Protein AF-A0A957TVA9-F1 (afdb_monomer)

Radius of gyration: 27.71 Å; Cα contacts (8 Å, |Δi|>4): 431; chains: 1; bounding box: 67×63×81 Å

Mean predicted aligned error: 11.44 Å

Secondary structure (DSSP, 8-state):
---HHHHHHHHHHHHHHT-HHHHHHHHHHHHHHHHHHHHHTPPPPHHHHHHHTT---TT--HHHHHHHHHHHHHHHTS-GGGS-HHHHHHHHHHHHHHHHHS-HHHHHHHHHHHHHTT-HHHHHHHHHHS-TT-THHHHHHHHHHHHHHHTT-HHHHHHHHHHHHHHHHHSS-SHHHHHHHHHHHHHHHHTT-HHHHHHHHHH------HHHHHHHTT-----HHHHHHHHHHHHHHHHHHHHHHHHHHS--------S---PPPPPP-S------S-HHHHHHHHHHHHHHHHHHH--HHHHHHIIIIIIIHHHHHTT-HHHHHHHHHHHHHHHTT--SHHHHHHHHHHHHHHHHHHHH-TT---TTS----HHHHHHHHHHHHHHHHHHHH-HHHHHHHHHHHHHHHHHHHHHHHHHHHHHHHHHHHHHHHTS--

pLDDT: mean 82.46, std 18.54, range [27.52, 98.38]

Foldseek 3Di:
DLALVVLLVQLQVCLLVQNLVSNVVSLVSLLVSVVVCVVVVPDHDPVNVVQLPPDPDPLFPSSLLSSLVSLLSSPVNHPLVPDDLVSLVVSLVVNLVSLLVGALQSVLSSLLSCVVSVNNVSSVVSLVSHDLPDLSSLSSLLSNLLSCVVVVVNVVSVVSLVVQCVSCVPDPDCSSNLSSLLSVLVSCLVSLNLVVSVVSLVVDDDPPDPVVVVVVVVHPDLDPSVLSSLLSNLLSLLSVLLVVVCVVVPPDDDDDDPDDDDDDDDDDDDDPPPPPDDSVVVNVVSLVVNLVRLVVPDAAPRSLCCLLVSPQLSCVVSVVVVSNLVCLVVNLVRLVSDADLVSLQSLLSVLVSLLVSCVVPVDPPPPPRDDPDVSLVSVVVSLVVSLVVLVVVHDRSNVSNCNSNVVNCCSNQNPVNVVVVVVVVVVVVVVVVVPPD

Structure (mmCIF, N/CA/C/O backbone):
data_AF-A0A957TVA9-F1
#
_entry.id   AF-A0A957TVA9-F1
#
loop_
_atom_site.group_PDB
_atom_site.id
_atom_site.type_symbol
_atom_site.label_atom_id
_atom_site.label_alt_id
_atom_site.label_comp_id
_atom_site.label_asym_id
_atom_site.label_entity_id
_atom_site.label_seq_id
_atom_site.pdbx_PDB_ins_code
_atom_site.Cartn_x
_atom_site.Cartn_y
_atom_site.Cartn_z
_atom_site.occupancy
_atom_site.B_iso_or_equiv
_atom_site.auth_seq_id
_atom_site.auth_comp_id
_atom_site.auth_asym_id
_atom_site.auth_atom_id
_atom_site.pdbx_PDB_model_num
ATOM 1 N N . LEU A 1 1 ? -38.233 -3.600 3.433 1.00 45.84 1 LEU A N 1
ATOM 2 C CA . LEU A 1 1 ? -37.360 -2.573 4.058 1.00 45.84 1 LEU A CA 1
ATOM 3 C C . LEU A 1 1 ? -36.550 -3.150 5.239 1.00 45.84 1 LEU A C 1
ATOM 5 O O . LEU A 1 1 ? -36.368 -2.477 6.243 1.00 45.84 1 LEU A O 1
ATOM 9 N N . VAL A 1 2 ? -36.063 -4.398 5.141 1.00 65.38 2 VAL A N 1
ATOM 10 C CA . VAL A 1 2 ? -35.390 -5.118 6.256 1.00 65.38 2 VAL A CA 1
ATOM 11 C C . VAL A 1 2 ? -34.017 -5.679 5.833 1.00 65.38 2 VAL A C 1
ATOM 13 O O . VAL A 1 2 ? -33.365 -6.365 6.605 1.00 65.38 2 VAL A O 1
ATOM 16 N N . SER A 1 3 ? -33.552 -5.389 4.616 1.00 80.81 3 SER A N 1
ATOM 17 C CA . SER A 1 3 ? -32.244 -5.834 4.118 1.00 80.81 3 SER A CA 1
ATOM 18 C C . SER A 1 3 ? -31.115 -5.033 4.767 1.00 80.81 3 SER A C 1
ATOM 20 O O . SER A 1 3 ? -31.135 -3.796 4.746 1.00 80.81 3 SER A O 1
ATOM 22 N N . LEU A 1 4 ? -30.104 -5.730 5.296 1.00 85.44 4 LEU A N 1
ATOM 23 C CA . LEU A 1 4 ? -28.918 -5.093 5.885 1.00 85.44 4 LEU A CA 1
ATOM 24 C C . LEU A 1 4 ? -28.185 -4.246 4.837 1.00 85.44 4 LEU A C 1
ATOM 26 O O . LEU A 1 4 ? -27.744 -3.133 5.124 1.00 85.44 4 LEU A O 1
ATOM 30 N N . GLN A 1 5 ? -28.151 -4.722 3.589 1.00 84.31 5 GLN A N 1
ATOM 31 C CA . GLN A 1 5 ? -27.551 -3.995 2.472 1.00 84.31 5 GLN A CA 1
ATOM 32 C C . GLN A 1 5 ? -28.200 -2.631 2.214 1.00 84.31 5 GLN A C 1
ATOM 34 O O . GLN A 1 5 ? -27.498 -1.638 2.031 1.00 84.31 5 GLN A O 1
ATOM 39 N N . SER A 1 6 ? -29.533 -2.549 2.214 1.00 86.50 6 SER A N 1
ATOM 40 C CA . SER A 1 6 ? -30.223 -1.276 1.971 1.00 86.50 6 SER A CA 1
ATOM 41 C C . SER A 1 6 ? -29.963 -0.277 3.096 1.00 86.50 6 SER A C 1
ATOM 43 O O . SER A 1 6 ? -29.832 0.912 2.826 1.00 86.50 6 SER A O 1
ATOM 45 N N . ARG A 1 7 ? -29.822 -0.753 4.340 1.00 90.50 7 ARG A N 1
ATOM 46 C CA . ARG A 1 7 ? -29.461 0.099 5.483 1.00 90.50 7 ARG A CA 1
ATOM 47 C C . ARG A 1 7 ? -28.023 0.593 5.407 1.00 90.50 7 ARG A C 1
ATOM 49 O O . ARG A 1 7 ? -27.783 1.764 5.669 1.00 90.50 7 ARG A O 1
ATOM 56 N N . ARG A 1 8 ? -27.085 -0.254 4.976 1.00 91.00 8 ARG A N 1
ATOM 57 C CA . ARG A 1 8 ? -25.704 0.166 4.704 1.00 91.00 8 ARG A CA 1
ATOM 58 C C . ARG A 1 8 ? -25.644 1.241 3.617 1.00 91.00 8 ARG A C 1
ATOM 60 O O . ARG A 1 8 ? -24.930 2.225 3.776 1.00 91.00 8 ARG A O 1
ATOM 67 N N . VAL A 1 9 ? -26.404 1.080 2.533 1.00 91.56 9 VAL A N 1
ATOM 68 C CA . VAL A 1 9 ? -26.507 2.106 1.481 1.00 91.56 9 VAL A CA 1
ATOM 69 C C . VAL A 1 9 ? -27.119 3.396 2.026 1.00 91.56 9 VAL A C 1
ATOM 71 O O . VAL A 1 9 ? -26.576 4.465 1.769 1.00 91.56 9 VAL A O 1
ATOM 74 N N . ALA A 1 10 ? -28.184 3.308 2.826 1.00 94.06 10 ALA A N 1
ATOM 75 C CA . ALA A 1 10 ? -28.774 4.477 3.474 1.00 94.06 10 ALA A CA 1
ATOM 76 C C . ALA A 1 10 ? -27.768 5.201 4.386 1.00 94.06 10 ALA A C 1
ATOM 78 O O . ALA A 1 10 ? -27.647 6.416 4.293 1.00 94.06 10 ALA A O 1
ATOM 79 N N . ALA A 1 11 ? -26.989 4.470 5.193 1.00 95.19 11 ALA A N 1
ATOM 80 C CA . ALA A 1 11 ? -25.943 5.053 6.035 1.00 95.19 11 ALA A CA 1
ATOM 81 C C . ALA A 1 11 ? -24.899 5.824 5.209 1.00 95.19 11 ALA A C 1
ATOM 83 O O . ALA A 1 11 ? -24.513 6.923 5.587 1.00 95.19 11 ALA A O 1
ATOM 84 N N . MET A 1 12 ? -24.482 5.303 4.050 1.00 94.44 12 MET A N 1
ATOM 85 C CA . MET A 1 12 ? -23.567 6.033 3.161 1.00 94.44 12 MET A CA 1
ATOM 86 C C . MET A 1 12 ? -24.208 7.298 2.573 1.00 94.44 12 MET A C 1
ATOM 88 O O . MET A 1 12 ? -23.544 8.326 2.496 1.00 94.44 12 MET A O 1
ATOM 92 N N . ILE A 1 13 ? -25.490 7.248 2.191 1.00 95.62 13 ILE A N 1
ATOM 93 C CA . ILE A 1 13 ? -26.224 8.417 1.673 1.00 95.62 13 ILE A CA 1
ATOM 94 C C . ILE A 1 13 ? -26.347 9.505 2.750 1.00 95.62 13 ILE A C 1
ATOM 96 O O . ILE A 1 13 ? -26.074 10.670 2.475 1.00 95.62 13 ILE A O 1
ATOM 100 N N . PHE A 1 14 ? -26.703 9.135 3.982 1.00 97.44 14 PHE A N 1
ATOM 101 C CA . PHE A 1 14 ? -26.739 10.076 5.105 1.00 97.44 14 PHE A CA 1
ATOM 102 C C . PHE A 1 14 ? -25.347 10.619 5.442 1.00 97.44 14 PHE A C 1
ATOM 104 O O . PHE A 1 14 ? -25.205 11.810 5.704 1.00 97.44 14 PHE A O 1
ATOM 111 N N . GLY A 1 15 ? -24.309 9.783 5.334 1.00 95.25 15 GLY A N 1
ATOM 112 C CA . GLY A 1 15 ? -22.917 10.210 5.450 1.00 95.25 15 GLY A CA 1
ATOM 113 C C . GLY A 1 15 ? -22.562 11.309 4.448 1.00 95.25 15 GLY A C 1
ATOM 114 O O . GLY A 1 15 ? -22.086 12.366 4.846 1.00 95.25 15 GLY A O 1
ATOM 115 N N . GLN A 1 16 ? -22.896 11.131 3.168 1.00 95.00 16 GLN A N 1
ATOM 116 C CA . GLN A 1 16 ? -22.680 12.160 2.136 1.00 95.00 16 GLN A CA 1
ATOM 117 C C . GLN A 1 16 ? -23.386 13.485 2.444 1.00 95.00 16 GLN A C 1
ATOM 119 O O . GLN A 1 16 ? -22.873 14.549 2.101 1.00 95.00 16 GLN A O 1
ATOM 124 N N . ALA A 1 17 ? -24.550 13.424 3.092 1.00 95.06 17 ALA A N 1
ATOM 125 C CA . ALA A 1 17 ? -25.298 14.602 3.517 1.00 95.06 17 ALA A CA 1
ATOM 126 C C . ALA A 1 17 ? -24.757 15.246 4.812 1.00 95.06 17 ALA A C 1
ATOM 128 O O . ALA A 1 17 ? -25.171 16.350 5.149 1.00 95.06 17 ALA A O 1
ATOM 129 N N . GLY A 1 18 ? -23.829 14.595 5.523 1.00 95.06 18 GLY A N 1
ATOM 130 C CA . GLY A 1 18 ? -23.327 15.049 6.825 1.00 95.06 18 GLY A CA 1
ATOM 131 C C . GLY A 1 18 ? -24.282 14.778 7.996 1.00 95.06 18 GLY A C 1
ATOM 132 O O . GLY A 1 18 ? -24.088 15.330 9.075 1.00 95.06 18 GLY A O 1
ATOM 133 N N . GLU A 1 19 ? -25.291 13.925 7.807 1.00 97.50 19 GLU A N 1
ATOM 134 C CA . GLU A 1 19 ? -26.344 13.644 8.793 1.00 97.50 19 GLU A CA 1
ATOM 135 C C . GLU A 1 19 ? -25.888 12.571 9.798 1.00 97.50 19 GLU A C 1
ATOM 137 O O . GLU A 1 19 ? -26.173 11.378 9.652 1.00 97.50 19 GLU A O 1
ATOM 142 N N . VAL A 1 20 ? -25.134 12.986 10.820 1.00 97.25 20 VAL A N 1
ATOM 143 C CA . VAL A 1 20 ? -24.509 12.071 11.797 1.00 97.25 20 VAL A CA 1
ATOM 144 C C . VAL A 1 20 ? -25.532 11.252 12.585 1.00 97.25 20 VAL A C 1
ATOM 146 O O . VAL A 1 20 ? -25.375 10.034 12.701 1.00 97.25 20 VAL A O 1
ATOM 149 N N . ASP A 1 21 ? -26.599 11.883 13.072 1.00 97.75 21 ASP A N 1
ATOM 150 C CA . ASP A 1 21 ? -27.633 11.203 13.862 1.00 97.75 21 ASP A CA 1
ATOM 151 C C . ASP A 1 21 ? -28.353 10.119 13.044 1.00 97.75 21 ASP A C 1
ATOM 153 O O . ASP A 1 21 ? -28.632 9.026 13.548 1.00 97.75 21 ASP A O 1
ATOM 157 N N . GLU A 1 22 ? -28.589 10.370 11.754 1.00 97.75 22 GLU A N 1
ATOM 158 C CA . GLU A 1 22 ? -29.199 9.397 10.845 1.00 97.75 22 GLU A CA 1
ATOM 159 C C . GLU A 1 22 ? -28.262 8.217 10.566 1.00 97.75 22 GLU A C 1
ATOM 161 O O . GLU A 1 22 ? -28.698 7.061 10.558 1.00 97.75 22 GLU A O 1
ATOM 166 N N . VAL A 1 23 ? -26.957 8.470 10.409 1.00 97.81 23 VAL A N 1
ATOM 167 C CA . VAL A 1 23 ? -25.957 7.399 10.272 1.00 97.81 23 VAL A CA 1
ATOM 168 C C . VAL A 1 23 ? -25.932 6.514 11.513 1.00 97.81 23 VAL A C 1
ATOM 170 O O . VAL A 1 23 ? -26.054 5.292 11.390 1.00 97.81 23 VAL A O 1
ATOM 173 N N . LEU A 1 24 ? -25.836 7.103 12.707 1.00 98.00 24 LEU A N 1
ATOM 174 C CA . LEU A 1 24 ? -25.835 6.352 13.965 1.00 98.00 24 LEU A CA 1
ATOM 175 C C . LEU A 1 24 ? -27.152 5.588 14.171 1.00 98.00 24 LEU A C 1
ATOM 177 O O . LEU A 1 24 ? -27.136 4.434 14.608 1.00 98.00 24 LEU A O 1
ATOM 181 N N . THR A 1 25 ? -28.281 6.163 13.752 1.00 97.56 25 THR A N 1
ATOM 182 C CA . THR A 1 25 ? -29.586 5.487 13.751 1.00 97.56 25 THR A CA 1
ATOM 183 C C . THR A 1 25 ? -29.593 4.263 12.834 1.00 97.56 25 THR A C 1
ATOM 185 O O . THR A 1 25 ? -30.111 3.205 13.216 1.00 97.56 25 THR A O 1
ATOM 188 N N . GLN A 1 26 ? -28.986 4.341 11.643 1.00 96.25 26 GLN A N 1
ATOM 189 C CA . GLN A 1 26 ? -28.852 3.166 10.775 1.00 96.25 26 GLN A CA 1
ATOM 190 C C . GLN A 1 26 ? -27.976 2.084 11.411 1.00 96.25 26 GLN A C 1
ATOM 192 O O . GLN A 1 26 ? -28.359 0.915 11.363 1.00 96.25 26 GLN A O 1
ATOM 197 N N . ILE A 1 27 ? -26.859 2.450 12.048 1.00 97.00 27 ILE A N 1
ATOM 198 C CA . ILE A 1 27 ? -25.986 1.504 12.765 1.00 97.00 27 ILE A CA 1
ATOM 199 C C . ILE A 1 27 ? -26.753 0.784 13.880 1.00 97.00 27 ILE A C 1
ATOM 201 O O . ILE A 1 27 ? -26.789 -0.448 13.895 1.00 97.00 27 ILE A O 1
ATOM 205 N N . ALA A 1 28 ? -27.447 1.524 14.749 1.00 96.19 28 ALA A N 1
ATOM 206 C CA . ALA A 1 28 ? -28.251 0.949 15.828 1.00 96.19 28 ALA A CA 1
ATOM 207 C C . ALA A 1 28 ? -29.372 0.038 15.297 1.00 96.19 28 ALA A C 1
ATOM 209 O O . ALA A 1 28 ? -29.666 -1.023 15.860 1.00 96.19 28 ALA A O 1
ATOM 210 N N . THR A 1 29 ? -29.984 0.417 14.171 1.00 94.31 29 THR A N 1
ATOM 211 C CA . THR A 1 29 ? -31.036 -0.396 13.557 1.00 94.31 29 THR A CA 1
ATOM 212 C C . THR A 1 29 ? -30.479 -1.685 12.949 1.00 94.31 29 THR A C 1
ATOM 214 O O . THR A 1 29 ? -31.107 -2.734 13.080 1.00 94.31 29 THR A O 1
ATOM 217 N N . ILE A 1 30 ? -29.311 -1.638 12.300 1.00 92.25 30 ILE A N 1
ATOM 218 C CA . ILE A 1 30 ? -28.627 -2.832 11.779 1.00 92.25 30 ILE A CA 1
ATOM 219 C C . ILE A 1 30 ? -28.299 -3.787 12.932 1.00 92.25 30 ILE A C 1
ATOM 221 O O . ILE A 1 30 ? -28.645 -4.965 12.842 1.00 92.25 30 ILE A O 1
ATOM 225 N N . GLU A 1 31 ? -27.723 -3.286 14.030 1.00 92.56 31 GLU A N 1
ATOM 226 C CA . GLU A 1 31 ? -27.386 -4.105 15.205 1.00 92.56 31 GLU A CA 1
ATOM 227 C C . GLU A 1 31 ? -28.635 -4.756 15.823 1.00 92.56 31 GLU A C 1
ATOM 229 O O . GLU A 1 31 ? -28.630 -5.946 16.157 1.00 92.56 31 GLU A O 1
ATOM 234 N N . SER A 1 32 ? -29.740 -4.008 15.908 1.00 91.81 32 SER A N 1
ATOM 235 C CA . SER A 1 32 ? -31.027 -4.517 16.402 1.00 91.81 32 SER A CA 1
ATOM 236 C C . SER A 1 32 ? -31.590 -5.624 15.505 1.00 91.81 32 SER A C 1
ATOM 238 O O . SER A 1 32 ? -32.047 -6.654 16.000 1.00 91.81 32 SER A O 1
ATOM 240 N N . VAL A 1 33 ? -31.519 -5.453 14.179 1.00 89.00 33 VAL A N 1
ATOM 241 C CA . VAL A 1 33 ? -31.972 -6.466 13.210 1.00 89.00 33 VAL A CA 1
ATOM 242 C C . VAL A 1 33 ? -31.112 -7.727 13.296 1.00 89.00 33 VAL A C 1
ATOM 244 O O . VAL A 1 33 ? -31.664 -8.824 13.348 1.00 89.00 33 VAL A O 1
ATOM 247 N N . GLN A 1 34 ? -29.784 -7.593 13.353 1.00 88.44 34 GLN A N 1
ATOM 248 C CA . GLN A 1 34 ? -28.870 -8.732 13.503 1.00 88.44 34 GLN A CA 1
ATOM 249 C C . GLN A 1 34 ? -29.121 -9.481 14.819 1.00 88.44 34 GLN A C 1
ATOM 251 O O . GLN A 1 34 ? -29.158 -10.711 14.841 1.00 88.44 34 GLN A O 1
ATOM 256 N N . THR A 1 35 ? -29.362 -8.757 15.914 1.00 88.69 35 THR A N 1
ATOM 257 C CA . THR A 1 35 ? -29.697 -9.360 17.212 1.00 88.69 35 THR A CA 1
ATOM 258 C C . THR A 1 35 ? -31.007 -10.138 17.147 1.00 88.69 35 THR A C 1
ATOM 260 O O . THR A 1 35 ? -31.022 -11.316 17.499 1.00 88.69 35 THR A O 1
ATOM 263 N N . ALA A 1 36 ? -32.064 -9.545 16.588 1.00 85.94 36 ALA A N 1
ATOM 264 C CA . ALA A 1 36 ? -33.341 -10.227 16.403 1.00 85.94 36 ALA A CA 1
ATOM 265 C C . ALA A 1 36 ? -33.218 -11.469 15.498 1.00 85.94 36 ALA A C 1
ATOM 267 O O . ALA A 1 36 ? -33.827 -12.500 15.781 1.00 85.94 36 ALA A O 1
ATOM 268 N N . GLN A 1 37 ? -32.410 -11.417 14.432 1.00 84.38 37 GLN A N 1
ATOM 269 C CA . GLN A 1 37 ? -32.149 -12.576 13.565 1.00 84.38 37 GLN A CA 1
ATOM 270 C C . GLN A 1 37 ? -31.477 -13.725 14.330 1.00 84.38 37 GLN A C 1
ATOM 272 O O . GLN A 1 37 ? -31.882 -14.878 14.173 1.00 84.38 37 GLN A O 1
ATOM 277 N N . ARG A 1 38 ? -30.503 -13.422 15.200 1.00 82.44 38 ARG A N 1
ATOM 278 C CA . ARG A 1 38 ? -29.843 -14.427 16.052 1.00 82.44 38 ARG A CA 1
ATOM 279 C C . ARG A 1 38 ? -30.805 -15.053 17.058 1.00 82.44 38 ARG A C 1
ATOM 281 O O . ARG A 1 38 ? -30.826 -16.272 17.189 1.00 82.44 38 ARG A O 1
ATOM 288 N N . GLU A 1 39 ? -31.605 -14.236 17.739 1.00 86.06 39 GLU A N 1
ATOM 289 C CA . GLU A 1 39 ? -32.539 -14.701 18.774 1.00 86.06 39 GLU A CA 1
ATOM 290 C C . GLU A 1 39 ? -33.691 -15.533 18.202 1.00 86.06 39 GLU A C 1
ATOM 292 O O . GLU A 1 39 ? -34.132 -16.501 18.818 1.00 86.06 39 GLU A O 1
ATOM 297 N N . THR A 1 40 ? -34.168 -15.183 17.008 1.00 84.00 40 THR A N 1
ATOM 298 C CA . THR A 1 40 ? -35.282 -15.885 16.351 1.00 84.00 40 THR A CA 1
ATOM 299 C C . THR A 1 40 ? -34.838 -17.086 15.516 1.00 84.00 40 THR A C 1
ATOM 301 O O . THR A 1 40 ? -35.681 -17.873 15.087 1.00 84.00 40 THR A O 1
ATOM 304 N N . GLY A 1 41 ? -33.534 -17.231 15.248 1.00 74.38 41 GLY A N 1
ATOM 305 C CA . GLY A 1 41 ? -33.001 -18.243 14.332 1.00 74.38 41 GLY A CA 1
ATOM 306 C C . GLY A 1 41 ? -33.421 -18.032 12.872 1.00 74.38 41 GLY A C 1
ATOM 307 O O . GLY A 1 41 ? -33.292 -18.946 12.055 1.00 74.38 41 GLY A O 1
ATOM 308 N N . TYR A 1 42 ? -33.945 -16.849 12.531 1.00 73.06 42 TYR A N 1
ATOM 309 C CA . TYR A 1 42 ? -34.358 -16.527 11.172 1.00 73.06 42 TYR A CA 1
ATOM 310 C C . TYR A 1 42 ? -33.118 -16.391 10.284 1.00 73.06 42 TYR A C 1
ATOM 312 O O . TYR A 1 42 ? -32.267 -15.528 10.510 1.00 73.06 42 TYR A O 1
ATOM 320 N N . ALA A 1 43 ? -33.004 -17.248 9.267 1.00 62.28 43 ALA A N 1
ATOM 321 C CA . ALA A 1 43 ? -31.878 -17.199 8.344 1.00 62.28 43 ALA A CA 1
ATOM 322 C C . ALA A 1 43 ? -31.872 -15.848 7.599 1.00 62.28 43 ALA A C 1
ATOM 324 O O . ALA A 1 43 ? -32.913 -15.460 7.054 1.00 62.28 43 ALA A O 1
ATOM 325 N N . PRO A 1 44 ? -30.731 -15.133 7.535 1.00 65.06 44 PRO A N 1
ATOM 326 C CA . PRO A 1 44 ? -30.649 -13.902 6.762 1.00 65.06 44 PRO A CA 1
ATOM 327 C C . PRO A 1 44 ? -30.990 -14.182 5.296 1.00 65.06 44 PRO A C 1
ATOM 329 O O . PRO A 1 44 ? -30.804 -15.302 4.803 1.00 65.06 44 PRO A O 1
ATOM 332 N N . ALA A 1 45 ? -31.452 -13.160 4.571 1.00 64.75 45 ALA A N 1
ATOM 333 C CA . ALA A 1 45 ? -31.599 -13.276 3.126 1.00 64.75 45 ALA A CA 1
ATOM 334 C C . ALA A 1 45 ? -30.268 -13.746 2.509 1.00 64.75 45 ALA A C 1
ATOM 336 O O . ALA A 1 45 ? -29.187 -13.395 2.986 1.00 64.75 45 ALA A O 1
ATOM 337 N N . LYS A 1 46 ? -30.329 -14.548 1.438 1.00 63.53 46 LYS A N 1
ATOM 338 C CA . LYS A 1 46 ? -29.131 -15.129 0.806 1.00 63.53 46 LYS A CA 1
ATOM 339 C C . LYS A 1 46 ? -28.083 -14.055 0.474 1.00 63.53 46 LYS A C 1
ATOM 341 O O . LYS A 1 46 ? -26.898 -14.283 0.684 1.00 63.53 46 LYS A O 1
ATOM 346 N N . GLU A 1 47 ? -28.530 -12.874 0.054 1.00 62.78 47 GLU A N 1
ATOM 347 C CA . GLU A 1 47 ? -27.688 -11.701 -0.207 1.00 62.78 47 GLU A CA 1
ATOM 348 C C . GLU A 1 47 ? -26.944 -11.210 1.049 1.00 62.78 47 GLU A C 1
ATOM 350 O O . GLU A 1 47 ? -25.720 -11.061 1.001 1.00 62.78 47 GLU A O 1
ATOM 355 N N . ASP A 1 48 ? -27.637 -11.082 2.186 1.00 64.75 48 ASP A N 1
ATOM 356 C CA . ASP A 1 48 ? -27.059 -10.690 3.479 1.00 64.75 48 ASP A CA 1
ATOM 357 C C . ASP A 1 48 ? -26.039 -11.732 3.975 1.00 64.75 48 ASP A C 1
ATOM 359 O O . ASP A 1 48 ? -24.966 -11.374 4.459 1.00 64.75 48 ASP A O 1
ATOM 363 N N . THR A 1 49 ? -26.291 -13.033 3.764 1.00 61.12 49 THR A N 1
ATOM 364 C CA . THR A 1 49 ? -25.307 -14.074 4.125 1.00 61.12 49 THR A CA 1
ATOM 365 C C . THR A 1 49 ? -24.017 -14.004 3.306 1.00 61.12 49 THR A C 1
ATOM 367 O O . THR A 1 49 ? -22.956 -14.346 3.824 1.00 61.12 49 THR A O 1
ATOM 370 N N . THR A 1 50 ? -24.067 -13.559 2.047 1.00 62.78 50 THR A N 1
ATOM 371 C CA . THR A 1 50 ? -22.862 -13.323 1.229 1.00 62.78 50 THR A CA 1
ATOM 372 C C . THR A 1 50 ? -22.075 -12.105 1.695 1.00 62.78 50 THR A C 1
ATOM 374 O O . THR A 1 50 ? -20.848 -12.148 1.669 1.00 62.78 50 THR A O 1
ATOM 377 N N . LEU A 1 51 ? -22.762 -11.051 2.144 1.00 61.66 51 LEU A N 1
ATOM 378 C CA . LEU A 1 51 ? -22.140 -9.834 2.672 1.00 61.66 51 LEU A CA 1
ATOM 379 C C . LEU A 1 51 ? -21.435 -10.099 4.008 1.00 61.66 51 LEU A C 1
ATOM 381 O O . LEU A 1 51 ? -20.284 -9.711 4.176 1.00 61.66 51 LEU A O 1
ATOM 385 N N . LEU A 1 52 ? -22.079 -10.845 4.909 1.00 60.41 52 LEU A N 1
ATOM 386 C CA . LEU A 1 52 ? -21.507 -11.237 6.203 1.00 60.41 52 LEU A CA 1
ATOM 387 C C . LEU A 1 52 ? -20.384 -12.287 6.065 1.00 60.41 52 LEU A C 1
ATOM 389 O O . LEU A 1 52 ? -19.497 -12.368 6.909 1.00 60.41 52 LEU A O 1
ATOM 393 N N . ARG A 1 53 ? -20.369 -13.079 4.979 1.00 55.28 53 ARG A N 1
ATOM 394 C CA . ARG A 1 53 ? -19.326 -14.091 4.695 1.00 55.28 53 ARG A CA 1
ATOM 395 C C . ARG A 1 53 ? -18.044 -13.550 4.066 1.00 55.28 53 ARG A C 1
ATOM 397 O O . ARG A 1 53 ? -17.148 -14.354 3.796 1.00 55.28 53 ARG A O 1
ATOM 404 N N . GLN A 1 54 ? -17.920 -12.244 3.825 1.00 52.16 54 GLN A N 1
ATOM 405 C CA . GLN A 1 54 ? -16.715 -11.688 3.194 1.00 52.16 54 GLN A CA 1
ATOM 406 C C . GLN A 1 54 ? -15.439 -11.866 4.040 1.00 52.16 54 GLN A C 1
ATOM 408 O O . GLN A 1 54 ? -14.342 -11.733 3.504 1.00 52.16 54 GLN A O 1
ATOM 413 N N . VAL A 1 55 ? -15.551 -12.285 5.308 1.00 47.66 55 VAL A N 1
ATOM 414 C CA . VAL A 1 55 ? -14.405 -12.588 6.175 1.00 47.66 55 VAL A CA 1
ATOM 415 C C . VAL A 1 55 ? -14.525 -14.008 6.750 1.00 47.66 55 VAL A C 1
ATOM 417 O O . VAL A 1 55 ? -15.010 -14.229 7.854 1.00 47.66 55 VAL A O 1
ATOM 420 N N . LYS A 1 56 ? -14.075 -15.026 6.000 1.00 48.78 56 LYS A N 1
ATOM 421 C CA . LYS A 1 56 ? -13.842 -16.379 6.550 1.00 48.78 56 LYS A CA 1
ATOM 422 C C . LYS A 1 56 ? -12.571 -16.368 7.408 1.00 48.78 56 LYS A C 1
ATOM 424 O O . LYS A 1 56 ? -11.511 -16.780 6.939 1.00 48.78 56 LYS A O 1
ATOM 429 N N . ARG A 1 57 ? -12.653 -15.888 8.648 1.00 62.81 57 ARG A N 1
ATOM 430 C CA . ARG A 1 57 ? -11.548 -15.959 9.620 1.00 62.81 57 ARG A CA 1
ATOM 431 C C . ARG A 1 57 ? -12.054 -16.518 10.944 1.00 62.81 57 ARG A C 1
ATOM 433 O O . ARG A 1 57 ? -13.193 -16.290 11.325 1.00 62.81 57 ARG A O 1
ATOM 440 N N . THR A 1 58 ? -11.214 -17.290 11.627 1.00 54.66 58 THR A N 1
ATOM 441 C CA . THR A 1 58 ? -11.580 -18.069 12.824 1.00 54.66 58 THR A CA 1
ATOM 442 C C . THR A 1 58 ? -11.942 -17.220 14.046 1.00 54.66 58 THR A C 1
ATOM 444 O O . THR A 1 58 ? -12.550 -17.749 14.969 1.00 54.66 58 THR A O 1
ATOM 447 N N . SER A 1 59 ? -11.587 -15.932 14.055 1.00 58.91 59 SER A N 1
ATOM 448 C CA . SER A 1 59 ? -11.894 -14.959 15.114 1.00 58.91 59 SER A CA 1
ATOM 449 C C . SER A 1 59 ? -12.897 -13.875 14.693 1.00 58.91 59 SER A C 1
ATOM 451 O O . SER A 1 59 ? -13.157 -12.969 15.478 1.00 58.91 59 SER A O 1
ATOM 453 N N . ALA A 1 60 ? -13.447 -13.942 13.475 1.00 69.19 60 ALA A N 1
ATOM 454 C CA . ALA A 1 60 ? -14.318 -12.893 12.954 1.00 69.19 60 ALA A CA 1
ATOM 455 C C . ALA A 1 60 ? -15.706 -12.926 13.603 1.00 69.19 60 ALA A C 1
ATOM 457 O O . ALA A 1 60 ? -16.368 -13.968 13.629 1.00 69.19 60 ALA A O 1
ATOM 458 N N . ASN A 1 61 ? -16.166 -11.766 14.074 1.00 84.00 61 ASN A N 1
ATOM 459 C CA . ASN A 1 61 ? -17.562 -11.547 14.421 1.00 84.00 61 ASN A CA 1
ATOM 460 C C . ASN A 1 61 ? -18.200 -10.780 13.266 1.00 84.00 61 ASN A C 1
ATOM 462 O O . ASN A 1 61 ? -18.226 -9.551 13.273 1.00 84.00 61 ASN A O 1
ATOM 466 N N . SER A 1 62 ? -18.724 -11.518 12.282 1.00 82.81 62 SER A N 1
ATOM 467 C CA . SER A 1 62 ? -19.241 -10.949 11.030 1.00 82.81 62 SER A CA 1
ATOM 468 C C . SER A 1 62 ? -20.257 -9.828 11.231 1.00 82.81 62 SER A C 1
ATOM 470 O O . SER A 1 62 ? -20.371 -8.949 10.380 1.00 82.81 62 SER A O 1
ATOM 472 N N . ASP A 1 63 ? -20.994 -9.849 12.342 1.00 88.19 63 ASP A N 1
ATOM 473 C CA . ASP A 1 63 ? -22.009 -8.845 12.635 1.00 88.19 63 ASP A CA 1
ATOM 474 C C . ASP A 1 63 ? -21.369 -7.524 13.063 1.00 88.19 63 ASP A C 1
ATOM 476 O O . ASP A 1 63 ? -21.690 -6.475 12.503 1.00 88.19 63 ASP A O 1
ATOM 480 N N . VAL A 1 64 ? -20.412 -7.583 13.995 1.00 91.44 64 VAL A N 1
ATOM 481 C CA . VAL A 1 64 ? -19.636 -6.409 14.420 1.00 91.44 64 VAL A CA 1
ATOM 482 C C . VAL A 1 64 ? -18.779 -5.898 13.270 1.00 91.44 64 VAL A C 1
ATOM 484 O O . VAL A 1 64 ? -18.754 -4.693 13.022 1.00 91.44 64 VAL A O 1
ATOM 487 N N . ASP A 1 65 ? -18.138 -6.795 12.521 1.00 89.94 65 ASP A N 1
ATOM 488 C CA . ASP A 1 65 ? -17.271 -6.401 11.417 1.00 89.94 65 ASP A CA 1
ATOM 489 C C . ASP A 1 65 ? -18.072 -5.658 10.335 1.00 89.94 65 ASP A C 1
ATOM 491 O O . ASP A 1 65 ? -17.656 -4.611 9.834 1.00 89.94 65 ASP A O 1
ATOM 495 N N . PHE A 1 66 ? -19.287 -6.130 10.031 1.00 90.69 66 PHE A N 1
ATOM 496 C CA . PHE A 1 66 ? -20.207 -5.446 9.122 1.00 90.69 66 PHE A CA 1
ATOM 497 C C . PHE A 1 66 ? -20.615 -4.052 9.618 1.00 90.69 66 PHE A C 1
ATOM 499 O O . PHE A 1 66 ? -20.706 -3.124 8.807 1.00 90.69 66 PHE A O 1
ATOM 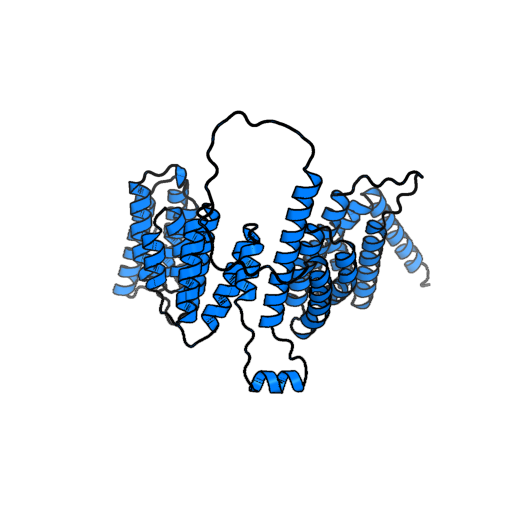506 N N . LEU A 1 67 ? -20.845 -3.882 10.925 1.00 94.69 67 LEU A N 1
ATOM 507 C CA . LEU A 1 67 ? -21.150 -2.578 11.521 1.00 94.69 67 LEU A CA 1
ATOM 508 C C . LEU A 1 67 ? -19.959 -1.620 11.401 1.00 94.69 67 LEU A C 1
ATOM 510 O O . LEU A 1 67 ? -20.157 -0.486 10.962 1.00 94.69 67 LEU A O 1
ATOM 514 N N . VAL A 1 68 ? -18.733 -2.075 11.693 1.00 95.00 68 VAL A N 1
ATOM 515 C CA . VAL A 1 68 ? -17.513 -1.264 11.516 1.00 95.00 68 VAL A CA 1
ATOM 516 C C . VAL A 1 68 ? -17.358 -0.845 10.059 1.00 95.00 68 VAL A C 1
ATOM 518 O O . VAL A 1 68 ? -17.209 0.342 9.782 1.00 95.00 68 VAL A O 1
ATOM 521 N N . TYR A 1 69 ? -17.458 -1.778 9.106 1.00 92.81 69 TYR A N 1
ATOM 522 C CA . TYR A 1 69 ? -17.364 -1.441 7.684 1.00 92.81 69 TYR A CA 1
ATOM 523 C C . TYR A 1 69 ? -18.464 -0.478 7.236 1.00 92.81 69 TYR A C 1
ATOM 525 O O . TYR A 1 69 ? -18.217 0.393 6.402 1.00 92.81 69 TYR A O 1
ATOM 533 N N . THR A 1 70 ? -19.684 -0.630 7.746 1.00 94.69 70 THR A N 1
ATOM 534 C CA . THR A 1 70 ? -20.796 0.262 7.400 1.00 94.69 70 THR A CA 1
ATOM 535 C C . THR A 1 70 ? -20.544 1.672 7.917 1.00 94.69 70 THR A C 1
ATOM 537 O O . THR A 1 70 ? -20.637 2.618 7.137 1.00 94.69 70 THR A O 1
ATOM 540 N N . LEU A 1 71 ? -20.167 1.805 9.191 1.00 97.62 71 LEU A N 1
ATOM 541 C CA . LEU A 1 71 ? -19.880 3.096 9.807 1.00 97.62 71 LEU A CA 1
ATOM 542 C C . LEU A 1 71 ? -18.670 3.767 9.151 1.00 97.62 71 LEU A C 1
ATOM 544 O O . LEU A 1 71 ? -18.756 4.933 8.787 1.00 97.62 71 LEU A O 1
ATOM 548 N N . ARG A 1 72 ? -17.589 3.018 8.905 1.00 96.00 72 ARG A N 1
ATOM 549 C CA . ARG A 1 72 ? -16.392 3.523 8.223 1.00 96.00 72 ARG A CA 1
ATOM 550 C C . ARG A 1 72 ? -16.724 4.108 6.853 1.00 96.00 72 ARG A C 1
ATOM 552 O O . ARG A 1 72 ? -16.427 5.263 6.604 1.00 96.00 72 ARG A O 1
ATOM 559 N N . ASN A 1 73 ? -17.422 3.354 6.000 1.00 94.06 73 ASN A N 1
ATOM 560 C CA . ASN A 1 73 ? -17.771 3.840 4.660 1.00 94.06 73 ASN A CA 1
ATOM 561 C C . ASN A 1 73 ? -18.724 5.047 4.697 1.00 94.06 73 ASN A C 1
ATOM 563 O O . ASN A 1 73 ? -18.706 5.863 3.780 1.00 94.06 73 ASN A O 1
ATOM 567 N N . ALA A 1 74 ? -19.581 5.151 5.719 1.00 96.75 74 ALA A N 1
ATOM 568 C CA . ALA A 1 74 ? -20.413 6.335 5.908 1.00 96.75 74 ALA A CA 1
ATOM 569 C C . ALA A 1 74 ? -19.562 7.553 6.294 1.00 96.75 74 ALA A C 1
ATOM 571 O O . ALA A 1 74 ? -19.760 8.618 5.720 1.00 96.75 74 ALA A O 1
ATOM 572 N N . ILE A 1 75 ? -18.593 7.379 7.200 1.00 97.06 75 ILE A N 1
ATOM 573 C CA . ILE A 1 75 ? -17.653 8.426 7.622 1.00 97.06 75 ILE A CA 1
ATOM 574 C C . ILE A 1 75 ? -16.740 8.860 6.467 1.00 97.06 75 ILE A C 1
ATOM 576 O O . ILE A 1 75 ? -16.590 10.057 6.244 1.00 97.06 75 ILE A O 1
ATOM 580 N N . ASP A 1 76 ? -16.207 7.919 5.683 1.00 94.12 76 ASP A N 1
ATOM 581 C CA . ASP A 1 76 ? -15.363 8.198 4.508 1.00 94.12 76 ASP A CA 1
ATOM 582 C C . ASP A 1 76 ? -16.091 9.084 3.476 1.00 94.12 76 ASP A C 1
ATOM 584 O O . ASP A 1 76 ? -15.471 9.824 2.712 1.00 94.12 76 ASP A O 1
ATOM 588 N N . ALA A 1 77 ? -17.426 9.013 3.444 1.00 93.75 77 ALA A N 1
ATOM 589 C CA . ALA A 1 77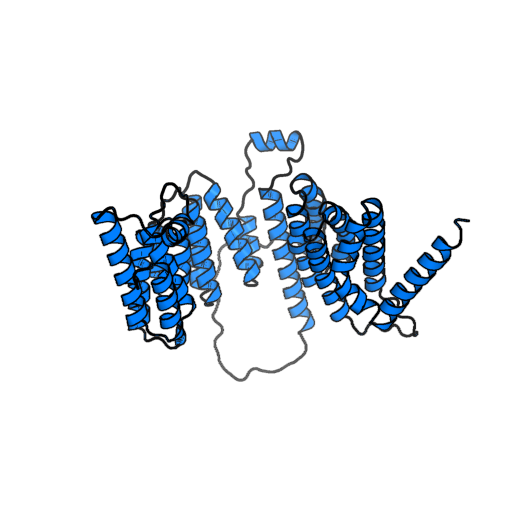 ? -18.264 9.815 2.564 1.00 93.75 77 ALA A CA 1
ATOM 590 C C . ALA A 1 77 ? -18.677 11.176 3.165 1.00 93.75 77 ALA A C 1
ATOM 592 O O . ALA A 1 77 ? -19.269 11.986 2.450 1.00 93.75 77 ALA A O 1
ATOM 593 N N . MET A 1 78 ? -18.388 11.440 4.447 1.00 96.31 78 MET A N 1
ATOM 594 C CA . MET A 1 78 ? -18.801 12.658 5.152 1.00 96.31 78 MET A CA 1
ATOM 595 C C . MET A 1 78 ? -17.882 13.858 4.884 1.00 96.31 78 MET A C 1
ATOM 597 O O . MET A 1 78 ? -16.658 13.722 4.813 1.00 96.31 78 MET A O 1
ATOM 601 N N . PRO A 1 79 ? -18.428 15.089 4.870 1.00 93.81 79 PRO A N 1
ATOM 602 C CA . PRO A 1 79 ? -17.630 16.309 4.873 1.00 93.81 79 PRO A CA 1
ATOM 603 C C . PRO A 1 79 ? -17.075 16.606 6.282 1.00 93.81 79 PRO A C 1
ATOM 605 O O . PRO A 1 79 ? -17.472 17.576 6.925 1.00 93.81 79 PRO A O 1
ATOM 608 N N . LEU A 1 80 ? -16.119 15.803 6.768 1.00 92.81 80 LEU A N 1
ATOM 609 C CA . LEU A 1 80 ? -15.614 15.839 8.157 1.00 92.81 80 LEU A CA 1
ATOM 610 C C . LEU A 1 80 ? -15.205 17.226 8.678 1.00 92.81 80 LEU A C 1
ATOM 612 O O . LEU A 1 80 ? -15.371 17.523 9.860 1.00 92.81 80 LEU A O 1
ATOM 616 N N . ARG A 1 81 ? -14.694 18.098 7.801 1.00 90.56 81 ARG A N 1
ATOM 617 C CA . ARG A 1 81 ? -14.284 19.472 8.151 1.00 90.56 81 ARG A CA 1
ATOM 618 C C . ARG A 1 81 ? -15.454 20.389 8.517 1.00 90.56 81 ARG A C 1
ATOM 620 O O . ARG A 1 81 ? -15.229 21.425 9.132 1.00 90.56 81 ARG A O 1
ATOM 627 N N . GLN A 1 82 ? -16.668 20.037 8.103 1.00 93.38 82 GLN A N 1
ATOM 628 C CA . GLN A 1 82 ? -17.891 20.805 8.346 1.00 93.38 82 GLN A CA 1
ATOM 629 C C . GLN A 1 82 ? -18.639 20.315 9.592 1.00 93.38 82 GLN A C 1
ATOM 631 O O . GLN A 1 82 ? -19.510 21.024 10.091 1.00 93.38 82 GLN A O 1
ATOM 636 N N . LEU A 1 83 ? -18.279 19.138 10.116 1.00 95.19 83 LEU A N 1
ATOM 637 C CA . LEU A 1 83 ? -18.912 18.564 11.297 1.00 95.19 83 LEU A CA 1
ATOM 638 C C . LEU A 1 83 ? -18.509 19.302 12.575 1.00 95.19 83 LEU A C 1
ATOM 640 O O . LEU A 1 83 ? -17.346 19.672 12.798 1.00 95.19 83 LEU A O 1
ATOM 644 N N . ARG A 1 84 ? -19.480 19.446 13.476 1.00 95.94 84 ARG A N 1
ATOM 645 C CA . ARG A 1 84 ? -19.256 19.941 14.831 1.00 95.94 84 ARG A CA 1
ATOM 646 C C . ARG A 1 84 ? -18.365 18.968 15.597 1.00 95.94 84 ARG A C 1
ATOM 648 O O . ARG A 1 84 ? -18.234 17.786 15.285 1.00 95.94 84 ARG A O 1
ATOM 655 N N . ARG A 1 85 ? -17.716 19.476 16.644 1.00 95.62 85 ARG A N 1
ATOM 656 C CA . ARG A 1 85 ? -16.860 18.649 17.505 1.00 95.62 85 ARG A CA 1
ATOM 657 C C . ARG A 1 85 ? -17.644 17.503 18.154 1.00 95.62 85 ARG A C 1
ATOM 659 O O . ARG A 1 85 ? -17.141 16.391 18.190 1.00 95.62 85 ARG A O 1
ATOM 666 N N . GLU A 1 86 ? -18.850 17.777 18.641 1.00 96.56 86 GLU A N 1
ATOM 667 C CA . GLU A 1 86 ? -19.719 16.788 19.299 1.00 96.56 86 GLU A CA 1
ATOM 668 C C . GLU A 1 86 ? -20.112 15.649 18.351 1.00 96.56 86 GLU A C 1
ATOM 670 O O . GLU A 1 86 ? -20.041 14.486 18.726 1.00 96.56 86 GLU A O 1
ATOM 675 N N . GLU A 1 87 ? -20.420 15.975 17.096 1.00 97.31 87 GLU A N 1
ATOM 676 C CA . GLU A 1 87 ? -20.734 15.002 16.042 1.00 97.31 87 GLU A CA 1
ATOM 677 C C . GLU A 1 87 ? -19.546 14.081 15.743 1.00 97.31 87 GLU A C 1
ATOM 679 O O . GLU A 1 87 ? -19.697 12.863 15.667 1.00 97.31 87 GLU A O 1
ATOM 684 N N . ARG A 1 88 ? -18.335 14.647 15.642 1.00 97.06 88 ARG A N 1
ATOM 685 C CA . ARG A 1 88 ? -17.110 13.852 15.468 1.00 97.06 88 ARG A CA 1
ATOM 686 C C . ARG A 1 88 ? -16.833 12.943 16.663 1.00 97.06 88 ARG A C 1
ATOM 688 O O . ARG A 1 88 ? -16.415 11.808 16.459 1.00 97.06 88 ARG A O 1
ATOM 695 N N . ILE A 1 89 ? -17.090 13.420 17.883 1.00 97.31 89 ILE A N 1
ATOM 696 C CA . ILE A 1 89 ? -16.967 12.610 19.103 1.00 97.31 89 ILE A CA 1
ATOM 697 C C . ILE A 1 89 ? -17.963 11.449 19.065 1.00 97.31 89 ILE A C 1
ATOM 699 O O . ILE A 1 89 ? -17.547 10.315 19.251 1.00 97.31 89 ILE A O 1
ATOM 703 N N . ALA A 1 90 ? -19.233 11.691 18.731 1.00 97.94 90 ALA A N 1
ATOM 704 C CA . ALA A 1 90 ? -20.247 10.635 18.673 1.00 97.94 90 ALA A CA 1
ATOM 705 C C . ALA A 1 90 ? -19.902 9.535 17.649 1.00 97.94 90 ALA A C 1
ATOM 707 O O . ALA A 1 90 ? -20.047 8.343 17.932 1.00 97.94 90 ALA A O 1
ATOM 708 N N . LEU A 1 91 ? -19.392 9.920 16.473 1.00 98.31 91 LEU A N 1
ATOM 709 C CA . LEU A 1 91 ? -18.892 8.969 15.474 1.00 98.31 91 LEU A CA 1
ATOM 710 C C . LEU A 1 91 ? -17.688 8.177 15.994 1.00 98.31 91 LEU A C 1
ATOM 712 O O . LEU A 1 91 ? -17.625 6.961 15.804 1.00 98.31 91 LEU A O 1
ATOM 716 N N . ALA A 1 92 ? -16.745 8.856 16.651 1.00 98.25 92 ALA A N 1
ATOM 717 C CA . ALA A 1 92 ? -15.544 8.233 17.186 1.00 98.25 92 ALA A CA 1
ATOM 718 C C . ALA A 1 92 ? -15.862 7.259 18.330 1.00 98.25 92 ALA A C 1
ATOM 720 O O . ALA A 1 92 ? -15.335 6.150 18.327 1.00 98.25 92 ALA A O 1
ATOM 721 N N . ASP A 1 93 ? -16.758 7.628 19.248 1.00 98.38 93 ASP A N 1
ATOM 722 C CA . ASP A 1 93 ? -17.228 6.783 20.350 1.00 98.38 93 ASP A CA 1
ATOM 723 C C . ASP A 1 93 ? -17.827 5.481 19.812 1.00 98.38 93 ASP A C 1
ATOM 725 O O . ASP A 1 93 ? -17.439 4.381 20.222 1.00 98.38 93 ASP A O 1
ATOM 729 N N . GLN A 1 94 ? -18.736 5.596 18.837 1.00 98.31 94 GLN A N 1
ATOM 730 C CA . GLN A 1 94 ? -19.387 4.433 18.245 1.00 98.31 94 GLN A CA 1
ATOM 731 C C . GLN A 1 94 ? -18.393 3.557 17.475 1.00 98.31 94 GLN A C 1
ATOM 733 O O . GLN A 1 94 ? -18.429 2.328 17.585 1.00 98.31 94 GLN A O 1
ATOM 738 N N . LEU A 1 95 ? -17.486 4.165 16.707 1.00 98.12 95 LEU A N 1
ATOM 739 C CA . LEU A 1 95 ? -16.482 3.426 15.948 1.00 98.12 95 LEU A CA 1
ATOM 740 C C . LEU A 1 95 ? -15.476 2.724 16.868 1.00 98.12 95 LEU A C 1
ATOM 742 O O . LEU A 1 95 ? -15.119 1.578 16.605 1.00 98.12 95 LEU A O 1
ATOM 746 N N . ALA A 1 96 ? -15.059 3.361 17.963 1.00 97.88 96 ALA A N 1
ATOM 747 C CA . ALA A 1 96 ? -14.167 2.770 18.955 1.00 97.88 96 ALA A CA 1
ATOM 748 C C . ALA A 1 96 ? -14.828 1.582 19.668 1.00 97.88 96 ALA A C 1
ATOM 750 O O . ALA A 1 96 ? -14.224 0.512 19.780 1.00 97.88 96 ALA A O 1
ATOM 751 N N . LEU A 1 97 ? -16.092 1.739 20.085 1.00 97.19 97 LEU A N 1
ATOM 752 C CA . LEU A 1 97 ? -16.878 0.679 20.718 1.00 97.19 97 LEU A CA 1
ATOM 753 C C . LEU A 1 97 ? -16.979 -0.564 19.824 1.00 97.19 97 LEU A C 1
ATOM 755 O O . LEU A 1 97 ? -16.800 -1.690 20.294 1.00 97.19 97 LEU A O 1
ATOM 759 N N . LEU A 1 98 ? -17.271 -0.364 18.537 1.00 96.38 98 LEU A N 1
ATOM 760 C CA . LEU A 1 98 ? -17.347 -1.452 17.565 1.00 96.38 98 LEU A CA 1
ATOM 761 C C . LEU A 1 98 ? -15.959 -2.031 17.257 1.00 96.38 98 LEU A C 1
ATOM 763 O O . LEU A 1 98 ? -15.808 -3.249 17.214 1.00 96.38 98 LEU A O 1
ATOM 767 N N . GLY A 1 99 ? -14.942 -1.180 17.111 1.00 95.19 99 GLY A N 1
ATOM 768 C CA . GLY A 1 99 ? -13.568 -1.573 16.800 1.00 95.19 99 GLY A CA 1
ATOM 769 C C . GLY A 1 99 ? -12.975 -2.534 17.830 1.00 95.19 99 GLY A C 1
ATOM 770 O O . GLY A 1 99 ? -12.452 -3.580 17.454 1.00 95.19 99 GLY A O 1
ATOM 771 N N . VAL A 1 100 ? -13.145 -2.256 19.127 1.00 94.69 100 VAL A N 1
ATOM 772 C CA . VAL A 1 100 ? -12.676 -3.138 20.217 1.00 94.69 100 VAL A CA 1
ATOM 773 C C . VAL A 1 100 ? -13.354 -4.518 20.200 1.00 94.69 100 VAL A C 1
ATOM 775 O O . VAL A 1 100 ? -12.784 -5.497 20.674 1.00 94.69 100 VAL A O 1
ATOM 778 N N . ARG A 1 101 ? -14.571 -4.616 19.653 1.00 93.06 101 ARG A N 1
ATOM 779 C CA . ARG A 1 101 ? -15.352 -5.864 19.564 1.00 93.06 101 ARG A CA 1
ATOM 780 C C . ARG A 1 101 ? -15.130 -6.629 18.250 1.00 93.06 101 ARG A C 1
ATOM 782 O O . ARG A 1 101 ? -15.689 -7.717 18.100 1.00 93.06 101 ARG A O 1
ATOM 789 N N . SER A 1 102 ? -14.407 -6.038 17.300 1.00 91.50 102 SER A N 1
ATOM 790 C CA . SER A 1 102 ? -14.219 -6.555 15.939 1.00 91.50 102 SER A CA 1
ATOM 791 C C . SER A 1 102 ? -12.993 -7.464 15.817 1.00 91.50 102 SER A C 1
ATOM 793 O O . SER A 1 102 ? -12.200 -7.586 16.754 1.00 91.50 102 SER A O 1
ATOM 795 N N . ASP A 1 103 ? -12.832 -8.125 14.667 1.00 90.38 103 ASP A N 1
ATOM 796 C CA . ASP A 1 103 ? -11.591 -8.849 14.374 1.00 90.38 103 ASP A CA 1
ATOM 797 C C . ASP A 1 103 ? -10.397 -7.885 14.222 1.00 90.38 103 ASP A C 1
ATOM 799 O O . ASP A 1 103 ? -10.556 -6.692 13.964 1.00 90.38 103 ASP A O 1
ATOM 803 N N . GLY A 1 104 ? -9.168 -8.385 14.379 1.00 89.69 104 GLY A N 1
ATOM 804 C CA . GLY A 1 104 ? -7.992 -7.510 14.394 1.00 89.69 104 GLY A CA 1
ATOM 805 C C . GLY A 1 104 ? -7.760 -6.730 13.087 1.00 89.69 104 GLY A C 1
ATOM 806 O O . GLY A 1 104 ? -7.264 -5.606 13.112 1.00 89.69 104 GLY A O 1
ATOM 807 N N . TRP A 1 105 ? -8.178 -7.261 11.933 1.00 90.44 105 TRP A N 1
ATOM 808 C CA . TRP A 1 105 ? -8.078 -6.550 10.648 1.00 90.44 105 TRP A CA 1
ATOM 809 C C . TRP A 1 105 ? -9.131 -5.454 10.499 1.00 90.44 105 TRP A C 1
ATOM 811 O O . TRP A 1 105 ? -8.869 -4.404 9.911 1.00 90.44 105 TRP A O 1
ATOM 821 N N . THR A 1 106 ? -10.327 -5.700 11.014 1.00 91.75 106 THR A N 1
ATOM 822 C CA . THR A 1 106 ? -11.411 -4.730 11.043 1.00 91.75 106 THR A CA 1
ATOM 823 C C . THR A 1 106 ? -11.072 -3.608 12.012 1.00 91.75 106 THR A C 1
ATOM 825 O O . THR A 1 106 ? -11.169 -2.439 11.628 1.00 91.75 106 THR A O 1
ATOM 828 N N . ALA A 1 107 ? -10.546 -3.953 13.189 1.00 92.94 107 ALA A N 1
ATOM 829 C CA . ALA A 1 107 ? -9.984 -3.022 14.157 1.00 92.94 107 ALA A CA 1
ATOM 830 C C . ALA A 1 107 ? -8.881 -2.157 13.525 1.00 92.94 107 ALA A C 1
ATOM 832 O O . ALA A 1 107 ? -8.961 -0.932 13.595 1.00 92.94 107 ALA A O 1
ATOM 833 N N . ALA A 1 108 ? -7.925 -2.766 12.809 1.00 91.69 108 ALA A N 1
ATOM 834 C CA . ALA A 1 108 ? -6.882 -2.043 12.075 1.00 91.69 108 ALA A CA 1
ATOM 835 C C . ALA A 1 108 ? -7.458 -1.032 11.068 1.00 91.69 108 ALA A C 1
ATOM 837 O O . ALA A 1 108 ? -6.938 0.073 10.918 1.00 91.69 108 ALA A O 1
ATOM 838 N N . SER A 1 109 ? -8.554 -1.386 10.390 1.00 90.44 109 SER A N 1
ATOM 839 C CA . SER A 1 109 ? -9.210 -0.485 9.439 1.00 90.44 109 SER A CA 1
ATOM 840 C C . SER A 1 109 ? -9.986 0.658 10.107 1.00 90.44 109 SER A C 1
ATOM 842 O O . SER A 1 109 ? -10.131 1.720 9.507 1.00 90.44 109 SER A O 1
ATOM 844 N N . ALA A 1 110 ? -10.466 0.465 11.341 1.00 95.06 110 ALA A N 1
ATOM 845 C CA . ALA A 1 110 ? -11.119 1.511 12.128 1.00 95.06 110 ALA A CA 1
ATOM 846 C C . ALA A 1 110 ? -10.111 2.544 12.656 1.00 95.06 110 ALA A C 1
ATOM 848 O O . ALA A 1 110 ? -10.444 3.723 12.763 1.00 95.06 110 ALA A O 1
ATOM 849 N N . THR A 1 111 ? -8.874 2.120 12.943 1.00 95.31 111 THR A N 1
ATOM 850 C CA . THR A 1 111 ? -7.797 2.975 13.464 1.00 95.31 111 THR A CA 1
ATOM 851 C C . THR A 1 111 ? -7.580 4.227 12.616 1.00 95.31 111 THR A C 1
ATOM 853 O O . THR A 1 111 ? -7.510 5.320 13.171 1.00 95.31 111 THR A O 1
ATOM 856 N N . GLY A 1 112 ? -7.523 4.096 11.286 1.00 92.75 112 GLY A N 1
ATOM 857 C CA . GLY A 1 112 ? -7.281 5.244 10.407 1.00 92.75 112 GLY A CA 1
ATOM 858 C C . GLY A 1 112 ? -8.392 6.296 10.473 1.00 92.75 112 GLY A C 1
ATOM 859 O O . GLY A 1 112 ? -8.117 7.482 10.633 1.00 92.75 112 GLY A O 1
ATOM 860 N N . VAL A 1 113 ? -9.651 5.856 10.473 1.00 95.81 113 VAL A N 1
ATOM 861 C CA . VAL A 1 113 ? -10.809 6.760 10.550 1.00 95.81 113 VAL A CA 1
ATOM 862 C C . VAL A 1 113 ? -10.932 7.419 11.924 1.00 95.81 113 VAL A C 1
ATOM 864 O O . VAL A 1 113 ? -11.288 8.591 12.020 1.00 95.81 113 VAL A O 1
ATOM 867 N N . LEU A 1 114 ? -10.567 6.721 13.004 1.00 98.06 114 LEU A N 1
ATOM 868 C CA . LEU A 1 114 ? -10.488 7.334 14.334 1.00 98.06 114 LEU A CA 1
ATOM 869 C C . LEU A 1 114 ? -9.459 8.474 14.377 1.00 98.06 114 LEU A C 1
ATOM 871 O O . LEU A 1 114 ? -9.719 9.500 15.005 1.00 98.06 114 LEU A O 1
ATOM 875 N N . VAL A 1 115 ? -8.325 8.337 13.684 1.00 96.62 115 VAL A N 1
ATOM 876 C CA . VAL A 1 115 ? -7.335 9.420 13.554 1.00 96.62 115 VAL A CA 1
ATOM 877 C C . VAL A 1 115 ? -7.910 10.600 12.767 1.00 96.62 115 VAL A C 1
ATOM 879 O O . VAL A 1 115 ? -7.800 11.734 13.225 1.00 96.62 115 VAL A O 1
ATOM 882 N N . GLU A 1 116 ? -8.591 10.353 11.646 1.00 94.19 116 GLU A N 1
ATOM 883 C CA . GLU A 1 116 ? -9.230 11.405 10.832 1.00 94.19 116 GLU A CA 1
ATOM 884 C C . GLU A 1 116 ? -10.324 12.179 11.586 1.00 94.19 116 GLU A C 1
ATOM 886 O O . GLU A 1 116 ? -10.486 13.388 11.401 1.00 94.19 116 GLU A O 1
ATOM 891 N N . LEU A 1 117 ? -11.038 11.512 12.496 1.00 96.31 117 LEU A N 1
ATOM 892 C CA . LEU A 1 117 ? -11.998 12.147 13.403 1.00 96.31 117 LEU A CA 1
ATOM 893 C C . LEU A 1 117 ? -11.331 12.972 14.522 1.00 96.31 117 LEU A C 1
ATOM 895 O O . LEU A 1 117 ? -12.023 13.694 15.244 1.00 96.31 117 LEU A O 1
ATOM 899 N N . GLY A 1 118 ? -10.003 12.905 14.664 1.00 95.12 118 GLY A N 1
ATOM 900 C CA . GLY A 1 118 ? -9.235 13.550 15.733 1.00 95.12 118 GLY A CA 1
ATOM 901 C C . GLY A 1 118 ? -9.218 12.761 17.047 1.00 95.12 118 GLY A C 1
ATOM 902 O O . GLY A 1 118 ? -8.892 13.312 18.097 1.00 95.12 118 GLY A O 1
ATOM 903 N N . ALA A 1 119 ? -9.573 11.476 17.013 1.00 96.75 119 ALA A N 1
ATOM 904 C CA . ALA A 1 119 ? -9.712 10.606 18.176 1.00 96.75 119 ALA A CA 1
ATOM 905 C C . ALA A 1 119 ? -8.514 9.653 18.342 1.00 96.75 119 ALA A C 1
ATOM 907 O O . ALA A 1 119 ? -8.672 8.437 18.475 1.00 96.75 119 ALA A O 1
ATOM 908 N N . LEU A 1 120 ? -7.296 10.208 18.375 1.00 96.94 120 LEU A N 1
ATOM 909 C CA . LEU A 1 120 ? -6.049 9.436 18.490 1.00 96.94 120 LEU A CA 1
ATOM 910 C C . LEU A 1 120 ? -6.044 8.478 19.694 1.00 96.94 120 LEU A C 1
ATOM 912 O O . LEU A 1 120 ? -5.594 7.341 19.576 1.00 96.94 120 LEU A O 1
ATOM 916 N N . HIS A 1 121 ? -6.579 8.903 20.842 1.00 96.75 121 HIS A N 1
ATOM 917 C CA . HIS A 1 121 ? -6.649 8.047 22.028 1.00 96.75 121 HIS A CA 1
ATOM 918 C C . HIS A 1 121 ? -7.472 6.773 21.777 1.00 96.75 121 HIS A C 1
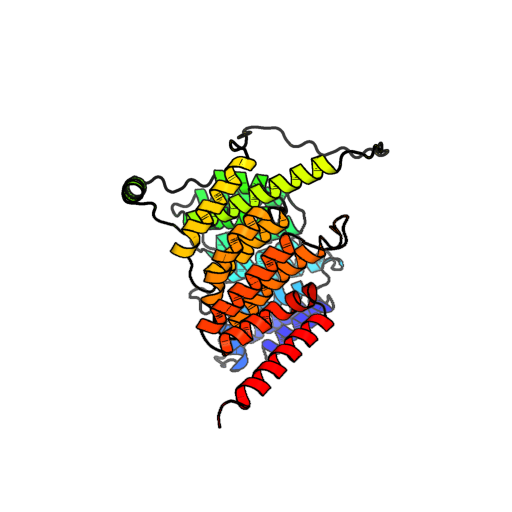ATOM 920 O O . HIS A 1 121 ? -7.029 5.681 22.126 1.00 96.75 121 HIS A O 1
ATOM 926 N N . TYR A 1 122 ? -8.621 6.894 21.103 1.00 97.94 122 TYR A N 1
ATOM 927 C CA . TYR A 1 122 ? -9.422 5.734 20.715 1.00 97.94 122 TYR A CA 1
ATOM 928 C C . TYR A 1 122 ? -8.730 4.880 19.662 1.00 97.94 122 TYR A C 1
ATOM 930 O O . TYR A 1 122 ? -8.788 3.656 19.750 1.00 97.94 122 TYR A O 1
ATOM 938 N N . ALA A 1 123 ? -8.039 5.497 18.701 1.00 97.81 123 ALA A N 1
ATOM 939 C CA . ALA A 1 123 ? -7.269 4.761 17.706 1.00 97.81 123 ALA A CA 1
ATOM 940 C C . ALA A 1 123 ? -6.225 3.852 18.381 1.00 97.81 123 ALA A C 1
ATOM 942 O O . ALA A 1 123 ? -6.187 2.655 18.099 1.00 97.81 123 ALA A O 1
ATOM 943 N N . VAL A 1 124 ? -5.450 4.391 19.331 1.00 97.31 124 VAL A N 1
ATOM 944 C CA . VAL A 1 124 ? -4.470 3.631 20.128 1.00 97.31 124 VAL A CA 1
ATOM 945 C C . VAL A 1 124 ? -5.152 2.537 20.949 1.00 97.31 124 VAL A C 1
ATOM 947 O O . VAL A 1 124 ? -4.718 1.388 20.901 1.00 97.31 124 VAL A O 1
ATOM 950 N N . GLN A 1 125 ? -6.251 2.855 21.639 1.00 96.69 125 GLN A N 1
ATOM 951 C CA . GLN A 1 125 ? -6.995 1.878 22.435 1.00 96.69 125 GLN A CA 1
ATOM 952 C C . GLN A 1 125 ? -7.470 0.692 21.585 1.00 96.69 125 GLN A C 1
ATOM 954 O O . GLN A 1 125 ? -7.321 -0.455 22.001 1.00 96.69 125 GLN A O 1
ATOM 959 N N . VAL A 1 126 ? -8.013 0.942 20.389 1.00 96.62 126 VAL A N 1
ATOM 960 C CA . VAL A 1 126 ? -8.449 -0.117 19.466 1.00 96.62 126 VAL A CA 1
ATOM 961 C C . VAL A 1 126 ? -7.272 -1.007 19.060 1.00 96.62 126 VAL A C 1
ATOM 963 O O . VAL A 1 126 ? -7.404 -2.229 19.086 1.00 96.62 126 VAL A O 1
ATOM 966 N N . VAL A 1 127 ? -6.106 -0.427 18.753 1.00 96.50 127 VAL A N 1
ATOM 967 C CA . VAL A 1 127 ? -4.899 -1.203 18.419 1.00 96.50 127 VAL A CA 1
ATOM 968 C C . VAL A 1 127 ? -4.417 -2.052 19.599 1.00 96.50 127 VAL A C 1
ATOM 970 O O . VAL A 1 127 ? -4.033 -3.208 19.416 1.00 96.50 127 VAL A O 1
ATOM 973 N N . GLU A 1 128 ? -4.433 -1.508 20.814 1.00 95.12 128 GLU A N 1
ATOM 974 C CA . GLU A 1 128 ? -3.950 -2.203 22.012 1.00 95.12 128 GLU A CA 1
ATOM 975 C C . GLU A 1 128 ? -4.785 -3.436 22.377 1.00 95.12 128 GLU A C 1
ATOM 977 O O . GLU A 1 128 ? -4.233 -4.387 22.940 1.00 95.12 128 GLU A O 1
ATOM 982 N N . GLN A 1 129 ? -6.071 -3.442 22.010 1.00 94.31 129 GLN A N 1
ATOM 983 C CA . GLN A 1 129 ? -6.988 -4.571 22.208 1.00 94.31 129 GLN A CA 1
ATOM 984 C C . GLN A 1 129 ? -6.740 -5.731 21.237 1.00 94.31 129 GLN A C 1
ATOM 986 O O . GLN A 1 129 ? -7.131 -6.865 21.519 1.00 94.31 129 GLN A O 1
ATOM 991 N N . ILE A 1 130 ? -6.051 -5.490 20.118 1.00 92.88 130 ILE A N 1
ATOM 992 C CA . ILE A 1 130 ? -5.627 -6.565 19.221 1.00 92.88 130 ILE A CA 1
ATOM 993 C C . ILE A 1 130 ? -4.562 -7.402 19.941 1.00 92.88 130 ILE A C 1
ATOM 995 O O . ILE A 1 130 ? -3.590 -6.871 20.486 1.00 92.88 130 ILE A O 1
ATOM 999 N N . ALA A 1 131 ? -4.714 -8.727 19.941 1.00 90.50 131 ALA A N 1
ATOM 1000 C CA . ALA A 1 131 ? -3.789 -9.615 20.640 1.00 90.50 131 ALA A CA 1
ATOM 1001 C C . ALA A 1 131 ? -2.330 -9.417 20.152 1.00 90.50 131 ALA A C 1
ATOM 1003 O O . ALA A 1 131 ? -2.109 -9.311 18.946 1.00 90.50 131 ALA A O 1
ATOM 1004 N N . PRO A 1 132 ? -1.311 -9.403 21.037 1.00 90.06 132 PRO A N 1
ATOM 1005 C CA . PRO A 1 132 ? 0.084 -9.150 20.644 1.00 90.06 132 PRO A CA 1
ATOM 1006 C C . PRO A 1 132 ? 0.651 -10.109 19.585 1.00 90.06 132 PRO A C 1
ATOM 1008 O O . PRO A 1 132 ? 1.553 -9.756 18.836 1.00 90.06 132 PRO A O 1
ATOM 1011 N N . GLN A 1 133 ? 0.141 -11.335 19.523 1.00 86.44 133 GLN A N 1
ATOM 1012 C CA . GLN A 1 133 ? 0.541 -12.350 18.550 1.00 86.44 133 GLN A CA 1
ATOM 1013 C C . GLN A 1 133 ? -0.241 -12.286 17.229 1.00 86.44 133 GLN A C 1
ATOM 1015 O O . GLN A 1 133 ? 0.082 -13.030 16.302 1.00 86.44 133 GLN A O 1
ATOM 1020 N N . ASP A 1 134 ? -1.282 -11.455 17.146 1.00 88.69 134 ASP A N 1
ATOM 1021 C CA . ASP A 1 134 ? -2.090 -11.308 15.940 1.00 88.69 134 ASP A CA 1
ATOM 1022 C C . ASP A 1 134 ? -1.351 -10.412 14.925 1.00 88.69 134 ASP A C 1
ATOM 1024 O O . ASP A 1 134 ? -1.025 -9.263 15.241 1.00 88.69 134 ASP A O 1
ATOM 1028 N N . PRO A 1 135 ? -1.077 -10.897 13.697 1.00 89.00 135 PRO A N 1
ATOM 1029 C CA . PRO A 1 135 ? -0.362 -10.121 12.683 1.00 89.00 135 PRO A CA 1
ATOM 1030 C C . PRO A 1 135 ? -1.076 -8.821 12.288 1.00 89.00 135 PRO A C 1
ATOM 1032 O O . PRO A 1 135 ? -0.420 -7.883 11.839 1.00 89.00 135 PRO A O 1
ATOM 1035 N N . SER A 1 136 ? -2.396 -8.734 12.471 1.00 91.50 136 SER A N 1
ATOM 1036 C CA . SER A 1 136 ? -3.155 -7.512 12.188 1.00 91.50 136 SER A CA 1
ATOM 1037 C C . SER A 1 136 ? -2.798 -6.349 13.119 1.00 91.50 136 SER A C 1
ATOM 1039 O O . SER A 1 136 ? -3.000 -5.199 12.739 1.00 91.50 136 SER A O 1
ATOM 1041 N N . ARG A 1 137 ? -2.184 -6.601 14.287 1.00 94.69 137 ARG A N 1
ATOM 1042 C CA . ARG A 1 137 ? -1.700 -5.529 15.171 1.00 94.69 137 ARG A CA 1
ATOM 1043 C C . ARG A 1 137 ? -0.588 -4.711 14.520 1.00 94.69 137 ARG A C 1
ATOM 1045 O O . ARG A 1 137 ? -0.592 -3.489 14.629 1.00 94.69 137 ARG A O 1
ATOM 1052 N N . SER A 1 138 ? 0.334 -5.362 13.805 1.00 94.81 138 SER A N 1
ATOM 1053 C CA . SER A 1 138 ? 1.360 -4.659 13.026 1.00 94.81 138 SER A CA 1
ATOM 1054 C C . SER A 1 138 ? 0.729 -3.794 11.936 1.00 94.81 138 SER A C 1
ATOM 1056 O O . SER A 1 138 ? 1.142 -2.652 11.766 1.00 94.81 138 SER A O 1
ATOM 1058 N N . GLU A 1 139 ? -0.297 -4.299 11.245 1.00 94.25 139 GLU A N 1
ATOM 1059 C CA . GLU A 1 139 ? -1.031 -3.519 10.240 1.00 94.25 139 GLU A CA 1
ATOM 1060 C C . GLU A 1 139 ? -1.749 -2.318 10.868 1.00 94.25 139 GLU A C 1
ATOM 1062 O O . GLU A 1 139 ? -1.671 -1.213 10.341 1.00 94.25 139 GLU A O 1
ATOM 1067 N N . ALA A 1 140 ? -2.394 -2.500 12.023 1.00 95.56 140 ALA A N 1
ATOM 1068 C CA . ALA A 1 140 ? -3.070 -1.426 12.746 1.00 95.56 140 ALA A CA 1
ATOM 1069 C C . ALA A 1 140 ? -2.098 -0.310 13.164 1.00 95.56 140 ALA A C 1
ATOM 1071 O O . ALA A 1 140 ? -2.404 0.869 13.008 1.00 95.56 140 ALA A O 1
ATOM 1072 N N . LEU A 1 141 ? -0.900 -0.673 13.636 1.00 97.50 141 LEU A N 1
ATOM 1073 C CA . LEU A 1 141 ? 0.163 0.280 13.970 1.00 97.50 141 LEU A CA 1
ATOM 1074 C C . LEU A 1 141 ? 0.695 1.014 12.727 1.00 97.50 141 LEU A C 1
ATOM 1076 O O . LEU A 1 141 ? 0.913 2.222 12.777 1.00 97.50 141 LEU A O 1
ATOM 1080 N N . ILE A 1 142 ? 0.859 0.318 11.596 1.00 96.88 142 ILE A N 1
ATOM 1081 C CA . ILE A 1 142 ? 1.231 0.942 10.313 1.00 96.88 142 ILE A CA 1
ATOM 1082 C C . ILE A 1 142 ? 0.138 1.918 9.864 1.00 96.88 142 ILE A C 1
ATOM 1084 O O . ILE A 1 142 ? 0.449 3.030 9.443 1.00 96.88 142 ILE A O 1
ATOM 1088 N N . MET A 1 143 ? -1.136 1.534 9.969 1.00 95.94 143 MET A N 1
ATOM 1089 C CA . MET A 1 143 ? -2.271 2.389 9.617 1.00 95.94 143 MET A CA 1
ATOM 1090 C C . MET A 1 143 ? -2.344 3.631 10.511 1.00 95.94 143 MET A C 1
ATOM 1092 O O . MET A 1 143 ? -2.540 4.730 10.005 1.00 95.94 143 MET A O 1
ATOM 1096 N N . LEU A 1 144 ? -2.115 3.475 11.819 1.00 97.31 144 LEU A N 1
ATOM 1097 C CA . LEU A 1 144 ? -2.048 4.582 12.774 1.00 97.31 144 LEU A CA 1
ATOM 1098 C C . LEU A 1 144 ? -1.010 5.629 12.347 1.00 97.31 144 LEU A C 1
ATOM 1100 O O . LEU A 1 144 ? -1.332 6.810 12.236 1.00 97.31 144 LEU A O 1
ATOM 1104 N N . VAL A 1 145 ? 0.219 5.189 12.060 1.00 97.75 145 VAL A N 1
ATOM 1105 C CA . VAL A 1 145 ? 1.302 6.078 11.613 1.00 97.75 145 VAL A CA 1
ATOM 1106 C C . VAL A 1 145 ? 0.978 6.698 10.255 1.00 97.75 145 VAL A C 1
ATOM 1108 O O . VAL A 1 145 ? 1.153 7.901 10.077 1.00 97.75 145 VAL A O 1
ATOM 1111 N N . ARG A 1 146 ? 0.451 5.910 9.308 1.00 97.06 146 ARG A N 1
ATOM 1112 C CA . ARG A 1 146 ? 0.026 6.397 7.987 1.00 97.06 146 ARG A CA 1
ATOM 1113 C C . ARG A 1 146 ? -0.975 7.543 8.107 1.00 97.06 146 ARG A C 1
ATOM 1115 O O . ARG A 1 146 ? -0.798 8.560 7.447 1.00 97.06 146 ARG A O 1
ATOM 1122 N N . SER A 1 147 ? -2.013 7.375 8.922 1.00 95.44 147 SER A N 1
ATOM 1123 C CA . SER A 1 147 ? -3.057 8.388 9.082 1.00 95.44 147 SER A CA 1
ATOM 1124 C C . SER A 1 147 ? -2.534 9.652 9.762 1.00 95.44 147 SER A C 1
ATOM 1126 O O . SER A 1 147 ? -2.930 10.744 9.372 1.00 95.44 147 SER A O 1
ATOM 1128 N N . LEU A 1 148 ? -1.604 9.535 10.715 1.00 96.81 148 LEU A N 1
ATOM 1129 C CA . LEU A 1 148 ? -0.954 10.700 11.327 1.00 96.81 148 LEU A CA 1
ATOM 1130 C C . LEU A 1 148 ? -0.099 11.476 10.314 1.00 96.81 148 LEU A C 1
ATOM 1132 O O . LEU A 1 148 ? -0.248 12.691 10.202 1.00 96.81 148 LEU A O 1
ATOM 1136 N N . LEU A 1 149 ? 0.721 10.782 9.516 1.00 96.00 149 LEU A N 1
ATOM 1137 C CA . LEU A 1 149 ? 1.506 11.415 8.448 1.00 96.00 149 LEU A CA 1
ATOM 1138 C C . LEU A 1 149 ? 0.607 12.092 7.401 1.00 96.00 149 LEU A C 1
ATOM 1140 O O . LEU A 1 149 ? 0.887 13.209 6.974 1.00 96.00 149 LEU A O 1
ATOM 1144 N N . ALA A 1 150 ? -0.514 11.464 7.034 1.00 94.06 150 ALA A N 1
ATOM 1145 C CA . ALA A 1 150 ? -1.476 12.035 6.090 1.00 94.06 150 ALA A CA 1
ATOM 1146 C C . ALA A 1 150 ? -2.143 13.326 6.607 1.00 94.06 150 ALA A C 1
ATOM 1148 O O . ALA A 1 150 ? -2.537 14.177 5.807 1.00 94.06 150 ALA A O 1
ATOM 1149 N N . LEU A 1 151 ? -2.255 13.489 7.931 1.00 93.62 151 LEU A N 1
ATOM 1150 C CA . LEU A 1 151 ? -2.731 14.718 8.574 1.00 93.62 151 LEU A CA 1
ATOM 1151 C C . LEU A 1 151 ? -1.623 15.765 8.790 1.00 93.62 151 LEU A C 1
ATOM 1153 O O . LEU A 1 151 ? -1.931 16.880 9.204 1.00 93.62 151 LEU A O 1
ATOM 1157 N N . GLY A 1 152 ? -0.361 15.440 8.484 1.00 94.31 152 GLY A N 1
ATOM 1158 C CA . GLY A 1 152 ? 0.796 16.305 8.735 1.00 94.31 152 GLY A CA 1
ATOM 1159 C C . GLY A 1 152 ? 1.273 16.307 10.191 1.00 94.31 152 GLY A C 1
ATOM 1160 O O . GLY A 1 152 ? 2.010 17.203 10.592 1.00 94.31 152 GLY A O 1
ATOM 1161 N N . GLU A 1 153 ? 0.859 15.322 10.991 1.00 95.38 153 GLU A N 1
ATOM 1162 C CA . GLU A 1 153 ? 1.222 15.182 12.405 1.00 95.38 153 GLU A CA 1
ATOM 1163 C C . GLU A 1 153 ? 2.542 14.399 12.555 1.00 95.38 153 GLU A C 1
ATOM 1165 O O . GLU A 1 153 ? 2.580 13.316 13.145 1.00 95.38 153 GLU A O 1
ATOM 1170 N N . ASP A 1 154 ? 3.632 14.926 11.983 1.00 93.62 154 ASP A N 1
ATOM 1171 C CA . ASP A 1 154 ? 4.927 14.231 11.871 1.00 93.62 154 ASP A CA 1
ATOM 1172 C C . ASP A 1 154 ? 5.512 13.803 13.231 1.00 93.62 154 ASP A C 1
ATOM 1174 O O . ASP A 1 154 ? 6.028 12.692 13.369 1.00 93.62 154 ASP A O 1
ATOM 1178 N N . GLU A 1 155 ? 5.410 14.656 14.257 1.00 94.69 155 GLU A N 1
ATOM 1179 C CA . GLU A 1 155 ? 5.931 14.357 15.600 1.00 94.69 155 GLU A CA 1
ATOM 1180 C C . GLU A 1 155 ? 5.173 13.195 16.257 1.00 94.69 155 GLU A C 1
ATOM 1182 O O . GLU A 1 155 ? 5.786 12.263 16.785 1.00 94.69 155 GLU A O 1
ATOM 1187 N N . LEU A 1 156 ? 3.838 13.208 16.172 1.00 95.75 156 LEU A N 1
ATOM 1188 C CA . LEU A 1 156 ? 2.997 12.132 16.699 1.00 95.75 156 LEU A CA 1
ATOM 1189 C C . LEU A 1 156 ? 3.188 10.844 15.899 1.00 95.75 156 LEU A C 1
ATOM 1191 O O . LEU A 1 156 ? 3.238 9.761 16.483 1.00 95.75 156 LEU A O 1
ATOM 1195 N N . ALA A 1 157 ? 3.323 10.938 14.574 1.00 96.62 157 ALA A N 1
ATOM 1196 C CA . ALA A 1 157 ? 3.620 9.794 13.723 1.00 96.62 157 ALA A CA 1
ATOM 1197 C C . ALA A 1 157 ? 4.945 9.130 14.123 1.00 96.62 157 ALA A C 1
ATOM 1199 O O . ALA A 1 157 ? 4.989 7.908 14.285 1.00 96.62 157 ALA A O 1
ATOM 1200 N N . ALA A 1 158 ? 5.998 9.922 14.346 1.00 94.75 158 ALA A N 1
ATOM 1201 C CA . ALA A 1 158 ? 7.295 9.431 14.800 1.00 94.75 158 ALA A CA 1
ATOM 1202 C C . ALA A 1 158 ? 7.213 8.788 16.195 1.00 94.75 158 ALA A C 1
ATOM 1204 O O . ALA A 1 158 ? 7.776 7.712 16.413 1.00 94.75 158 ALA A O 1
ATOM 1205 N N . GLU A 1 159 ? 6.466 9.392 17.123 1.00 96.12 159 GLU A N 1
ATOM 1206 C CA . GLU A 1 159 ? 6.227 8.819 18.449 1.00 96.12 159 GLU A CA 1
ATOM 1207 C C . GLU A 1 159 ? 5.523 7.455 18.358 1.00 96.12 159 GLU A C 1
ATOM 1209 O O . GLU A 1 159 ? 5.977 6.476 18.957 1.00 96.12 159 GLU A O 1
ATOM 1214 N N . GLN A 1 160 ? 4.434 7.361 17.587 1.00 97.19 160 GLN A N 1
ATOM 1215 C CA . GLN A 1 160 ? 3.697 6.106 17.425 1.00 97.19 160 GLN A CA 1
ATOM 1216 C C . GLN A 1 160 ? 4.520 5.047 16.682 1.00 97.19 160 GLN A C 1
ATOM 1218 O O . GLN A 1 160 ? 4.467 3.871 17.044 1.00 97.19 160 GLN A O 1
ATOM 1223 N N . ALA A 1 161 ? 5.331 5.444 15.699 1.00 96.50 161 ALA A N 1
ATOM 1224 C CA . ALA A 1 161 ? 6.258 4.545 15.021 1.00 96.50 161 ALA A CA 1
ATOM 1225 C C . ALA A 1 161 ? 7.303 3.974 15.990 1.00 96.50 161 ALA A C 1
ATOM 1227 O O . ALA A 1 161 ? 7.552 2.768 15.975 1.00 96.50 161 ALA A O 1
ATOM 1228 N N . GLN A 1 162 ? 7.874 4.802 16.873 1.00 95.19 162 GLN A N 1
ATOM 1229 C CA . GLN A 1 162 ? 8.838 4.326 17.865 1.00 95.19 162 GLN A C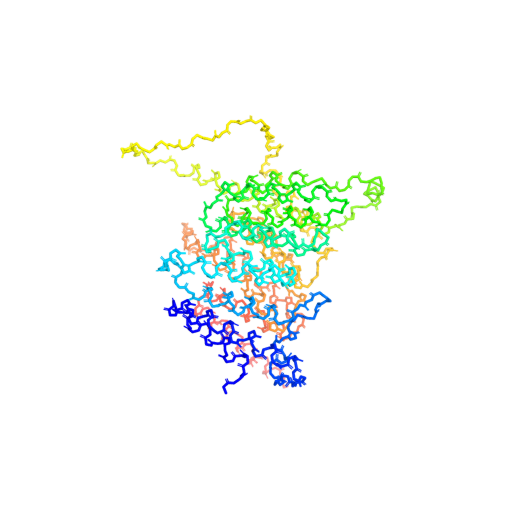A 1
ATOM 1230 C C . GLN A 1 162 ? 8.184 3.370 18.869 1.00 95.19 162 GLN A C 1
ATOM 1232 O O . GLN A 1 162 ? 8.713 2.285 19.098 1.00 95.19 162 GLN A O 1
ATOM 1237 N N . ARG A 1 163 ? 6.991 3.702 19.382 1.00 95.50 163 ARG A N 1
ATOM 1238 C CA . ARG A 1 163 ? 6.221 2.806 20.264 1.00 95.50 163 ARG A CA 1
ATOM 1239 C C . ARG A 1 163 ? 5.911 1.463 19.597 1.00 95.50 163 ARG A C 1
ATOM 1241 O O . ARG A 1 163 ? 5.995 0.420 20.245 1.00 95.50 163 ARG A O 1
ATOM 1248 N N . ALA A 1 164 ? 5.571 1.473 18.307 1.00 95.19 164 ALA A N 1
ATOM 1249 C CA . ALA A 1 164 ? 5.333 0.257 17.536 1.00 95.19 164 ALA A CA 1
ATOM 1250 C C . ALA A 1 164 ? 6.598 -0.612 17.440 1.00 95.19 164 ALA A C 1
ATOM 1252 O O . ALA A 1 164 ? 6.530 -1.827 17.633 1.00 95.19 164 ALA A O 1
ATOM 1253 N N . LEU A 1 165 ? 7.753 0.000 17.170 1.00 92.94 165 LEU A N 1
ATOM 1254 C CA . LEU A 1 165 ? 9.033 -0.706 17.102 1.00 92.94 165 LEU A CA 1
ATOM 1255 C C . LEU A 1 165 ? 9.441 -1.277 18.465 1.00 92.94 165 LEU A C 1
ATOM 1257 O O . LEU A 1 165 ? 9.795 -2.451 18.531 1.00 92.94 165 LEU A O 1
ATOM 1261 N N . ASP A 1 166 ? 9.309 -0.506 19.547 1.00 92.38 166 ASP A N 1
ATOM 1262 C CA . ASP A 1 166 ? 9.604 -0.965 20.912 1.00 92.38 166 ASP A CA 1
ATOM 1263 C C . ASP A 1 166 ? 8.721 -2.163 21.300 1.00 92.38 166 ASP A C 1
ATOM 1265 O O . ASP A 1 166 ? 9.191 -3.150 21.874 1.00 92.38 166 ASP A O 1
ATOM 1269 N N . TRP A 1 167 ? 7.435 -2.120 20.931 1.00 93.31 167 TRP A N 1
ATOM 1270 C CA . TRP A 1 167 ? 6.527 -3.252 21.100 1.00 93.31 167 TRP A CA 1
ATOM 1271 C C . TRP A 1 167 ? 7.009 -4.486 20.330 1.00 93.31 167 TRP A C 1
ATOM 1273 O O . TRP A 1 167 ? 7.062 -5.575 20.903 1.00 93.31 167 TRP A O 1
ATOM 1283 N N . ALA A 1 168 ? 7.383 -4.348 19.059 1.00 91.25 168 ALA A N 1
ATOM 1284 C CA . ALA A 1 168 ? 7.839 -5.490 18.276 1.00 91.25 168 ALA A CA 1
ATOM 1285 C C . ALA A 1 168 ? 9.171 -6.068 18.773 1.00 91.25 168 ALA A C 1
ATOM 1287 O O . ALA A 1 168 ? 9.325 -7.287 18.778 1.00 91.25 168 ALA A O 1
ATOM 1288 N N . GLU A 1 169 ? 10.093 -5.226 19.246 1.00 88.25 169 GLU A N 1
ATOM 1289 C CA . GLU A 1 169 ? 11.353 -5.654 19.866 1.00 88.25 169 GLU A CA 1
ATOM 1290 C C . GLU A 1 169 ? 11.131 -6.398 21.194 1.00 88.25 169 GLU A C 1
ATOM 1292 O O . GLU A 1 169 ? 11.929 -7.264 21.560 1.00 88.25 169 GLU A O 1
ATOM 1297 N N . SER A 1 170 ? 10.030 -6.118 21.902 1.00 88.88 170 SER A N 1
ATOM 1298 C CA . SER A 1 170 ? 9.658 -6.848 23.122 1.00 88.88 170 SER A CA 1
ATOM 1299 C C . SER A 1 170 ? 9.197 -8.289 22.859 1.00 88.88 170 SER A C 1
ATOM 1301 O O . SER A 1 170 ? 9.184 -9.117 23.775 1.00 88.88 170 SER A O 1
ATOM 1303 N N . LEU A 1 171 ? 8.816 -8.613 21.617 1.00 86.50 171 LEU A N 1
ATOM 1304 C CA . LEU A 1 171 ? 8.306 -9.930 21.256 1.00 86.50 171 LEU A CA 1
ATOM 1305 C C . LEU A 1 171 ? 9.447 -10.883 20.865 1.00 86.50 171 LEU A C 1
ATOM 1307 O O . LEU A 1 171 ? 10.365 -10.514 20.137 1.00 86.50 171 LEU A O 1
ATOM 1311 N N . PRO A 1 172 ? 9.377 -12.169 21.259 1.00 77.19 172 PRO A N 1
ATOM 1312 C CA . PRO A 1 172 ? 10.397 -13.151 20.887 1.00 77.19 172 PRO A CA 1
ATOM 1313 C C . PRO A 1 172 ? 10.359 -13.511 19.391 1.00 77.19 172 PRO A C 1
ATOM 1315 O O . PRO A 1 172 ? 11.309 -14.090 18.861 1.00 77.19 172 PRO A O 1
ATOM 1318 N N . MET A 1 173 ? 9.250 -13.212 18.706 1.00 74.31 173 MET A N 1
ATOM 1319 C CA . MET A 1 173 ? 9.069 -13.474 17.281 1.00 74.31 173 MET A CA 1
ATOM 1320 C C . MET A 1 173 ? 9.443 -12.241 16.461 1.00 74.31 173 MET A C 1
ATOM 1322 O O . MET A 1 173 ? 8.941 -11.158 16.722 1.00 74.31 173 MET A O 1
ATOM 1326 N N . ARG A 1 174 ? 10.230 -12.425 15.396 1.00 74.25 174 ARG A N 1
ATOM 1327 C CA . ARG A 1 174 ? 10.658 -11.335 14.495 1.00 74.25 174 ARG A CA 1
ATOM 1328 C C . ARG A 1 174 ? 9.635 -10.931 13.430 1.00 74.25 174 ARG A C 1
ATOM 1330 O O . ARG A 1 174 ? 9.879 -10.004 12.667 1.00 74.25 174 ARG A O 1
ATOM 1337 N N . ASN A 1 175 ? 8.498 -11.625 13.333 1.00 81.62 175 ASN A N 1
ATOM 1338 C CA . ASN A 1 175 ? 7.489 -11.324 12.310 1.00 81.62 175 ASN A CA 1
ATOM 1339 C C . ASN A 1 175 ? 6.903 -9.901 12.440 1.00 81.62 175 ASN A C 1
ATOM 1341 O O . ASN A 1 175 ? 6.816 -9.232 11.410 1.00 81.62 175 ASN A O 1
ATOM 1345 N N . PRO A 1 176 ? 6.549 -9.412 13.647 1.00 86.88 176 PRO A N 1
ATOM 1346 C CA . PRO A 1 176 ? 6.062 -8.046 13.832 1.00 86.88 176 PRO A CA 1
ATOM 1347 C C . PRO A 1 176 ? 7.131 -6.989 13.556 1.00 86.88 176 PRO A C 1
ATOM 1349 O O . PRO A 1 176 ? 6.839 -6.000 12.891 1.00 86.88 176 PRO A O 1
ATOM 1352 N N . GLU A 1 177 ? 8.372 -7.230 13.995 1.00 87.62 177 GLU A N 1
ATOM 1353 C CA . GLU A 1 177 ? 9.522 -6.351 13.731 1.00 87.62 177 GLU A CA 1
ATOM 1354 C C . GLU A 1 177 ? 9.709 -6.183 12.221 1.00 87.62 177 GLU A C 1
ATOM 1356 O O . GLU A 1 177 ? 9.700 -5.070 11.708 1.00 87.62 177 GLU A O 1
ATOM 1361 N N . ARG A 1 178 ? 9.735 -7.301 11.488 1.00 88.12 178 ARG A N 1
ATOM 1362 C CA . ARG A 1 178 ? 9.858 -7.328 10.028 1.00 88.12 178 ARG A CA 1
ATOM 1363 C C . ARG A 1 178 ? 8.744 -6.551 9.323 1.00 88.12 178 ARG A C 1
ATOM 1365 O O . ARG A 1 178 ? 9.018 -5.757 8.424 1.00 88.12 178 ARG A O 1
ATOM 1372 N N . ALA A 1 179 ? 7.492 -6.788 9.718 1.00 90.31 179 ALA A N 1
ATOM 1373 C CA . ALA A 1 179 ? 6.337 -6.110 9.138 1.00 90.31 179 ALA A CA 1
ATOM 1374 C C . ALA A 1 179 ? 6.407 -4.593 9.367 1.00 90.31 179 ALA A C 1
ATOM 1376 O O . ALA A 1 179 ? 6.223 -3.826 8.422 1.00 90.31 179 ALA A O 1
ATOM 1377 N N . LEU A 1 180 ? 6.736 -4.169 10.591 1.00 93.31 180 LEU A N 1
ATOM 1378 C CA . LEU A 1 180 ? 6.844 -2.758 10.950 1.00 93.31 180 LEU A CA 1
ATOM 1379 C C . LEU A 1 180 ? 8.024 -2.071 10.270 1.00 93.31 180 LEU A C 1
ATOM 1381 O O . LEU A 1 180 ? 7.831 -1.006 9.698 1.00 93.31 180 LEU A O 1
ATOM 1385 N N . THR A 1 181 ? 9.220 -2.668 10.266 1.00 91.94 181 THR A N 1
ATOM 1386 C CA . THR A 1 181 ? 10.396 -2.076 9.614 1.00 91.94 181 THR A CA 1
ATOM 1387 C C . THR A 1 181 ? 10.099 -1.736 8.157 1.00 91.94 181 THR A C 1
ATOM 1389 O O . THR A 1 181 ? 10.368 -0.626 7.707 1.00 91.94 181 THR A O 1
ATOM 1392 N N . TRP A 1 182 ? 9.526 -2.671 7.400 1.00 92.44 182 TRP A N 1
ATOM 1393 C CA . TRP A 1 182 ? 9.268 -2.430 5.982 1.00 92.44 182 TRP A CA 1
ATOM 1394 C C . TRP A 1 182 ? 8.042 -1.568 5.736 1.00 92.44 182 TRP A C 1
ATOM 1396 O O . TRP A 1 182 ? 8.092 -0.714 4.857 1.00 92.44 182 TRP A O 1
ATOM 1406 N N . GLY A 1 183 ? 6.964 -1.784 6.494 1.00 94.12 183 GLY A N 1
ATOM 1407 C CA . GLY A 1 183 ? 5.746 -0.992 6.376 1.00 94.12 183 GLY A CA 1
ATOM 1408 C C . GLY A 1 183 ? 6.008 0.481 6.669 1.00 94.12 183 GLY A C 1
ATOM 1409 O O . GLY A 1 183 ? 5.653 1.336 5.866 1.00 94.12 183 GLY A O 1
ATOM 1410 N N . LEU A 1 184 ? 6.709 0.780 7.765 1.00 96.56 184 LEU A N 1
ATOM 1411 C CA . LEU A 1 184 ? 7.068 2.149 8.133 1.00 96.56 184 LEU A CA 1
ATOM 1412 C C . LEU A 1 184 ? 8.097 2.753 7.166 1.00 96.56 184 LEU A C 1
ATOM 1414 O O . LEU A 1 184 ? 7.951 3.910 6.791 1.00 96.56 184 LEU A O 1
ATOM 1418 N N . ALA A 1 185 ? 9.091 1.990 6.692 1.00 96.00 185 ALA A N 1
ATOM 1419 C CA . ALA A 1 185 ? 10.034 2.497 5.688 1.00 96.00 185 ALA A CA 1
ATOM 1420 C C . ALA A 1 185 ? 9.321 2.875 4.378 1.00 96.00 185 ALA A C 1
ATOM 1422 O O . ALA A 1 185 ? 9.601 3.921 3.801 1.00 96.00 185 ALA A O 1
ATOM 1423 N N . GLU A 1 186 ? 8.374 2.053 3.923 1.00 95.44 186 GLU A N 1
ATOM 1424 C CA . GLU A 1 186 ? 7.552 2.338 2.744 1.00 95.44 186 GLU A CA 1
ATOM 1425 C C . GLU A 1 186 ? 6.664 3.576 2.956 1.00 95.44 186 GLU A C 1
ATOM 1427 O O . GLU A 1 186 ? 6.574 4.414 2.059 1.00 95.44 186 GLU A O 1
ATOM 1432 N N . LEU A 1 187 ? 6.091 3.754 4.154 1.00 95.56 187 LEU A N 1
ATOM 1433 C CA . LEU A 1 187 ? 5.337 4.961 4.513 1.00 95.56 187 LEU A CA 1
ATOM 1434 C C . LEU A 1 187 ? 6.198 6.225 4.514 1.00 95.56 187 LEU A C 1
ATOM 1436 O O . LEU A 1 187 ? 5.781 7.237 3.950 1.00 95.56 187 LEU A O 1
ATOM 1440 N N . TYR A 1 188 ? 7.394 6.178 5.098 1.00 95.56 188 TYR A N 1
ATOM 1441 C CA . TYR A 1 188 ? 8.306 7.321 5.100 1.00 95.56 188 TYR A CA 1
ATOM 1442 C C . TYR A 1 188 ? 8.727 7.709 3.680 1.00 95.56 188 TYR A C 1
ATOM 1444 O O . TYR A 1 188 ? 8.748 8.892 3.349 1.00 95.56 188 TYR A O 1
ATOM 1452 N N . LEU A 1 189 ? 8.968 6.737 2.795 1.00 94.75 189 LEU A N 1
ATOM 1453 C CA . LEU A 1 189 ? 9.252 7.016 1.383 1.00 94.75 189 LEU A CA 1
ATOM 1454 C C . LEU A 1 189 ? 8.063 7.643 0.648 1.00 94.75 189 LEU A C 1
ATOM 1456 O O . LEU A 1 189 ? 8.261 8.516 -0.196 1.00 94.75 189 LEU A O 1
ATOM 1460 N N . GLN A 1 190 ? 6.831 7.237 0.965 1.00 94.00 190 GLN A N 1
ATOM 1461 C CA . GLN A 1 190 ? 5.621 7.854 0.404 1.00 94.00 190 GLN A CA 1
ATOM 1462 C C . GLN A 1 190 ? 5.448 9.317 0.842 1.00 94.00 190 GLN A C 1
ATOM 1464 O O . GLN A 1 190 ? 4.878 10.103 0.090 1.00 94.00 190 GLN A O 1
ATOM 1469 N N . HIS A 1 191 ? 5.982 9.689 2.009 1.00 93.56 191 HIS A N 1
ATOM 1470 C CA . HIS A 1 191 ? 5.937 11.049 2.556 1.00 93.56 191 HIS A CA 1
ATOM 1471 C C . HIS A 1 191 ? 7.239 11.840 2.328 1.00 93.56 191 HIS A C 1
ATOM 1473 O O . HIS A 1 191 ? 7.455 12.860 2.975 1.00 93.56 191 HIS A O 1
ATOM 1479 N N . ASN A 1 192 ? 8.102 11.405 1.398 1.00 92.75 192 ASN A N 1
ATOM 1480 C CA . ASN A 1 192 ? 9.389 12.046 1.080 1.00 92.75 192 ASN A CA 1
ATOM 1481 C C . ASN A 1 192 ? 10.314 12.217 2.302 1.00 92.75 192 ASN A C 1
ATOM 1483 O O . ASN A 1 192 ? 10.983 13.235 2.458 1.00 92.75 192 ASN A O 1
ATOM 1487 N N . GLN A 1 193 ? 10.377 11.203 3.168 1.00 92.75 193 GLN A N 1
ATOM 1488 C CA . GLN A 1 193 ? 11.267 11.150 4.333 1.00 92.75 193 GLN A CA 1
ATOM 1489 C C . GLN A 1 193 ? 12.341 10.047 4.160 1.00 92.75 193 GLN A C 1
ATOM 1491 O O . GLN A 1 193 ? 12.413 9.106 4.961 1.00 92.75 193 GLN A O 1
ATOM 1496 N N . PRO A 1 194 ? 13.210 10.121 3.126 1.00 94.19 194 PRO A N 1
ATOM 1497 C CA . PRO A 1 194 ? 14.149 9.045 2.790 1.00 94.19 194 PRO A CA 1
ATOM 1498 C C . PRO A 1 194 ? 15.193 8.785 3.882 1.00 94.19 194 PRO A C 1
ATOM 1500 O O . PRO A 1 194 ? 15.617 7.646 4.073 1.00 94.19 194 PRO A O 1
ATOM 1503 N N . THR A 1 195 ? 15.583 9.811 4.641 1.00 93.06 195 THR A N 1
ATOM 1504 C CA . THR A 1 195 ? 16.543 9.675 5.745 1.00 93.06 195 THR A CA 1
ATOM 1505 C C . THR A 1 195 ? 15.993 8.802 6.874 1.00 93.06 195 THR A C 1
ATOM 1507 O O . THR A 1 195 ? 16.703 7.925 7.361 1.00 93.06 195 THR A O 1
ATOM 1510 N N . LEU A 1 196 ? 14.725 8.991 7.260 1.00 91.56 196 LEU A N 1
ATOM 1511 C CA . LEU A 1 196 ? 14.073 8.168 8.286 1.00 91.56 196 LEU A CA 1
ATOM 1512 C C . LEU A 1 196 ? 13.882 6.728 7.801 1.00 91.56 196 LEU A C 1
ATOM 1514 O O . LEU A 1 196 ? 14.135 5.783 8.550 1.00 91.56 196 LEU A O 1
ATOM 1518 N N . ALA A 1 197 ? 13.522 6.549 6.525 1.00 94.19 197 ALA A N 1
ATOM 1519 C CA . ALA A 1 197 ? 13.459 5.227 5.912 1.00 94.19 197 ALA A CA 1
ATOM 1520 C C . ALA A 1 197 ? 14.821 4.507 5.969 1.00 94.19 197 ALA A C 1
ATOM 1522 O O . ALA A 1 197 ? 14.875 3.345 6.369 1.00 94.19 197 ALA A O 1
ATOM 1523 N N . LEU A 1 198 ? 15.927 5.183 5.633 1.00 92.62 198 LEU A N 1
ATOM 1524 C CA . LEU A 1 198 ? 17.276 4.605 5.716 1.00 92.62 198 LEU A CA 1
ATOM 1525 C C . LEU A 1 198 ? 17.673 4.248 7.147 1.00 92.62 198 LEU A C 1
ATOM 1527 O O . LEU A 1 198 ? 18.131 3.133 7.371 1.00 92.62 198 LEU A O 1
ATOM 1531 N N . GLN A 1 199 ? 17.444 5.140 8.115 1.00 90.88 199 GLN A N 1
ATOM 1532 C CA . GLN A 1 199 ? 17.731 4.865 9.529 1.00 90.88 199 GLN A CA 1
ATOM 1533 C C . GLN A 1 199 ? 16.998 3.612 10.023 1.00 90.88 199 GLN A C 1
ATOM 1535 O O . GLN A 1 199 ? 17.575 2.777 10.723 1.00 90.88 199 GLN A O 1
ATOM 1540 N N . LEU A 1 200 ? 15.735 3.449 9.622 1.00 91.50 200 LEU A N 1
ATOM 1541 C CA . LEU A 1 200 ? 14.944 2.276 9.967 1.00 91.50 200 LEU A CA 1
ATOM 1542 C C . LEU A 1 200 ? 15.471 1.001 9.290 1.00 91.50 200 LEU A C 1
ATOM 1544 O O . LEU A 1 200 ? 15.579 -0.044 9.934 1.00 91.50 200 LEU A O 1
ATOM 1548 N N . LEU A 1 201 ? 15.835 1.084 8.008 1.00 90.44 201 LEU A N 1
ATOM 1549 C CA . LEU A 1 201 ? 16.416 -0.033 7.261 1.00 90.44 201 LEU A CA 1
ATOM 1550 C C . LEU A 1 201 ? 17.815 -0.422 7.770 1.00 90.44 201 LEU A C 1
ATOM 1552 O O . LEU A 1 201 ? 18.160 -1.598 7.692 1.00 90.44 201 LEU A O 1
ATOM 1556 N N . ASP A 1 202 ? 18.591 0.521 8.311 1.00 86.88 202 ASP A N 1
ATOM 1557 C CA . ASP A 1 202 ? 19.904 0.283 8.930 1.00 86.88 202 ASP A CA 1
ATOM 1558 C C . ASP A 1 202 ? 19.787 -0.397 10.302 1.00 86.88 202 ASP A C 1
ATOM 1560 O O . ASP A 1 202 ? 20.646 -1.196 10.688 1.00 86.88 202 ASP A O 1
ATOM 1564 N N . ARG A 1 203 ? 18.708 -0.113 11.049 1.00 81.62 203 ARG A N 1
ATOM 1565 C CA . ARG A 1 203 ? 18.404 -0.794 12.321 1.00 81.62 203 ARG A CA 1
ATOM 1566 C C . ARG A 1 203 ? 18.104 -2.278 12.100 1.00 81.62 203 ARG A C 1
ATOM 1568 O O . ARG A 1 203 ? 18.397 -3.094 12.977 1.00 81.62 203 ARG A O 1
ATOM 1575 N N . TRP A 1 204 ? 17.582 -2.640 10.926 1.00 75.88 204 TRP A N 1
ATOM 1576 C CA . TRP A 1 204 ? 17.329 -4.029 10.557 1.00 75.88 204 TRP A CA 1
ATOM 1577 C C . TRP A 1 204 ? 18.633 -4.819 10.429 1.00 75.88 204 TRP A C 1
ATOM 1579 O O . TRP A 1 204 ? 19.365 -4.741 9.441 1.00 75.88 204 TRP A O 1
ATOM 1589 N N . ARG A 1 205 ? 18.909 -5.654 11.431 1.00 61.88 205 ARG A N 1
ATOM 1590 C CA . ARG A 1 205 ? 20.028 -6.596 11.401 1.00 61.88 205 ARG A CA 1
ATOM 1591 C C . ARG A 1 205 ? 19.577 -7.890 10.731 1.00 61.88 205 ARG A C 1
ATOM 1593 O O . ARG A 1 205 ? 18.805 -8.651 11.325 1.00 61.88 205 ARG A O 1
ATOM 1600 N N . GLU A 1 206 ? 20.113 -8.176 9.539 1.00 56.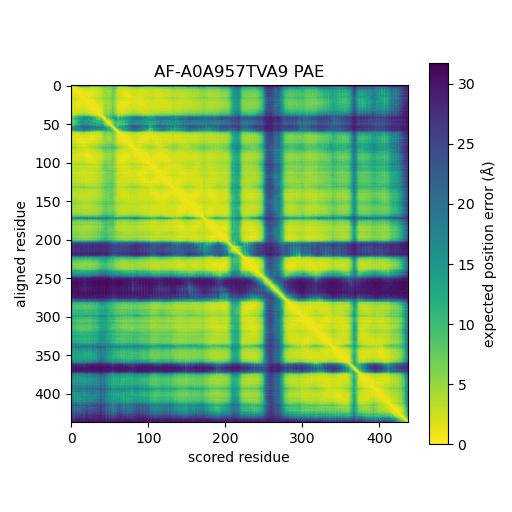06 206 GLU A N 1
ATOM 1601 C CA . GLU A 1 206 ? 19.990 -9.503 8.916 1.00 56.06 206 GLU A CA 1
ATOM 1602 C C . GLU A 1 206 ? 20.300 -10.602 9.959 1.00 56.06 206 GLU A C 1
ATOM 1604 O O . GLU A 1 206 ? 21.185 -10.417 10.809 1.00 56.06 206 GLU A O 1
ATOM 1609 N N . PRO A 1 207 ? 19.578 -11.739 9.955 1.00 52.94 207 PRO A N 1
ATOM 1610 C CA . PRO A 1 207 ? 19.762 -12.770 10.965 1.00 52.94 207 PRO A CA 1
ATOM 1611 C C . PRO A 1 207 ? 21.195 -13.323 10.934 1.00 52.94 207 PRO A C 1
ATOM 1613 O O . PRO A 1 207 ? 21.560 -14.181 10.135 1.00 52.94 207 PRO A O 1
ATOM 1616 N N . THR A 1 208 ? 22.035 -12.872 11.864 1.00 44.62 208 THR A N 1
ATOM 1617 C CA . THR A 1 208 ? 23.400 -13.382 12.046 1.00 44.62 208 THR A CA 1
ATOM 1618 C C . THR A 1 208 ? 23.390 -14.618 12.945 1.00 44.62 208 THR A C 1
ATOM 1620 O O . THR A 1 208 ? 24.014 -14.672 13.999 1.00 44.62 208 THR A O 1
ATOM 1623 N N . GLY A 1 209 ? 22.670 -15.656 12.519 1.00 52.16 209 GLY A N 1
ATOM 1624 C CA . GLY A 1 209 ? 22.753 -16.982 13.126 1.00 52.16 209 GLY A CA 1
ATOM 1625 C C . GLY A 1 209 ? 23.925 -17.785 12.557 1.00 52.16 209 GLY A C 1
ATOM 1626 O O . GLY A 1 209 ? 24.210 -17.718 11.363 1.00 52.16 209 GLY A O 1
ATOM 1627 N N . TRP A 1 210 ? 24.574 -18.619 13.374 1.00 49.94 210 TRP A N 1
ATOM 1628 C CA . TRP A 1 210 ? 25.609 -19.564 12.914 1.00 49.94 210 TRP A CA 1
ATOM 1629 C C . TRP A 1 210 ? 25.121 -20.470 11.764 1.00 49.94 210 TRP A C 1
ATOM 1631 O O . TRP A 1 210 ? 25.873 -20.748 10.834 1.00 49.94 210 TRP A O 1
ATOM 1641 N N . ARG A 1 211 ? 23.830 -20.843 11.767 1.00 53.12 211 ARG A N 1
ATOM 1642 C CA . ARG A 1 211 ? 23.167 -21.571 10.668 1.00 53.12 211 ARG A CA 1
ATOM 1643 C C . ARG A 1 211 ? 23.086 -20.759 9.373 1.00 53.12 211 ARG A C 1
ATOM 1645 O O . ARG A 1 211 ? 23.150 -21.348 8.304 1.00 53.12 211 ARG A O 1
ATOM 1652 N N . GLN A 1 212 ? 22.965 -19.434 9.450 1.00 54.47 212 GLN A N 1
ATOM 1653 C CA . GLN A 1 212 ? 22.969 -18.552 8.281 1.00 54.47 212 GLN A CA 1
ATOM 1654 C C . GLN A 1 212 ? 24.394 -18.309 7.781 1.00 54.47 212 GLN A C 1
ATOM 1656 O O . GLN A 1 212 ? 24.608 -18.389 6.585 1.00 54.47 212 GLN A O 1
ATOM 1661 N N . ARG A 1 213 ? 25.387 -18.175 8.676 1.00 54.50 213 ARG A N 1
ATOM 1662 C CA . ARG A 1 213 ? 26.818 -18.126 8.303 1.00 54.50 213 ARG A CA 1
ATOM 1663 C C . ARG A 1 213 ? 27.296 -19.405 7.601 1.00 54.50 213 ARG A C 1
ATOM 1665 O O . ARG A 1 213 ? 28.045 -19.330 6.633 1.00 54.50 213 ARG A O 1
ATOM 1672 N N . LEU A 1 214 ? 26.834 -20.575 8.052 1.00 54.84 214 LEU A N 1
ATOM 1673 C CA . LEU A 1 214 ? 27.074 -21.852 7.366 1.00 54.84 214 LEU A CA 1
ATOM 1674 C C . LEU A 1 214 ? 26.329 -21.943 6.024 1.00 54.84 214 LEU A C 1
ATOM 1676 O O . LEU A 1 214 ? 26.879 -22.491 5.076 1.00 54.84 214 LEU A O 1
ATOM 1680 N N . ARG A 1 215 ? 25.124 -21.363 5.913 1.00 54.62 215 ARG A N 1
ATOM 1681 C CA . ARG A 1 215 ? 24.381 -21.275 4.641 1.00 54.62 215 ARG A CA 1
ATOM 1682 C C . ARG A 1 215 ? 25.036 -20.325 3.639 1.00 54.62 215 ARG A C 1
ATOM 1684 O O . ARG A 1 215 ? 25.194 -20.715 2.494 1.00 54.62 215 ARG A O 1
ATOM 1691 N N . THR A 1 216 ? 25.487 -19.142 4.057 1.00 52.41 216 THR A N 1
ATOM 1692 C CA . THR A 1 216 ? 26.175 -18.170 3.187 1.00 52.41 216 THR A CA 1
ATOM 1693 C C . THR A 1 216 ? 27.525 -18.686 2.689 1.00 52.41 216 THR A C 1
ATOM 1695 O O . THR A 1 216 ? 27.943 -18.333 1.593 1.00 52.41 216 THR A O 1
ATOM 1698 N N . LEU A 1 217 ? 28.192 -19.561 3.454 1.00 53.09 217 LEU A N 1
ATOM 1699 C CA . LEU A 1 217 ? 29.405 -20.264 3.014 1.00 53.09 217 LEU A CA 1
ATOM 1700 C C . LEU A 1 217 ? 29.135 -21.318 1.922 1.00 53.09 217 LEU A C 1
ATOM 1702 O O . LEU A 1 217 ? 30.067 -21.708 1.227 1.00 53.09 217 LEU A O 1
ATOM 1706 N N . TRP A 1 218 ? 27.889 -21.777 1.765 1.00 56.41 218 TRP A N 1
ATOM 1707 C CA . TRP A 1 218 ? 27.480 -22.796 0.785 1.00 56.41 218 TRP A CA 1
ATOM 1708 C C . TRP A 1 218 ? 26.711 -22.201 -0.413 1.00 56.41 218 TRP A C 1
ATOM 1710 O O . TRP A 1 218 ? 26.218 -22.936 -1.266 1.00 56.41 218 TRP A O 1
ATOM 1720 N N . GLY A 1 219 ? 26.654 -20.868 -0.504 1.00 50.22 219 GLY A N 1
ATOM 1721 C CA . GLY A 1 219 ? 26.021 -20.105 -1.580 1.00 50.22 219 GLY A CA 1
ATOM 1722 C C . GLY A 1 219 ? 25.149 -18.971 -1.037 1.00 50.22 219 GLY A C 1
ATOM 1723 O O . GLY A 1 219 ? 24.491 -19.124 -0.011 1.00 50.22 219 GLY A O 1
ATOM 1724 N N . GLU A 1 220 ? 25.125 -17.820 -1.723 1.00 50.53 220 GLU A N 1
ATOM 1725 C CA . GLU A 1 220 ? 24.132 -16.760 -1.482 1.00 50.53 220 GLU A CA 1
ATOM 1726 C C . GLU A 1 220 ? 22.726 -17.359 -1.645 1.00 50.53 220 GLU A C 1
ATOM 1728 O O . GLU A 1 220 ? 22.239 -17.539 -2.766 1.00 50.53 220 GLU A O 1
ATOM 1733 N N . THR A 1 221 ? 22.061 -17.687 -0.536 1.00 54.41 221 THR A N 1
ATOM 1734 C CA . THR A 1 221 ? 20.621 -17.928 -0.557 1.00 54.41 221 THR A CA 1
ATOM 1735 C C . THR A 1 221 ? 19.960 -16.593 -0.848 1.00 54.41 221 THR A C 1
ATOM 1737 O O . THR A 1 221 ? 20.031 -15.667 -0.040 1.00 54.41 221 THR A O 1
ATOM 1740 N N . VAL A 1 222 ? 19.376 -16.488 -2.037 1.00 62.03 222 VAL A N 1
ATOM 1741 C CA . VAL A 1 222 ? 18.501 -15.380 -2.397 1.00 62.03 222 VAL A CA 1
ATOM 1742 C C . VAL A 1 222 ? 17.308 -15.449 -1.441 1.00 62.03 222 VAL A C 1
ATOM 1744 O O . VAL A 1 222 ? 16.703 -16.510 -1.321 1.00 62.03 222 VAL A O 1
ATOM 1747 N N . ASP A 1 223 ? 17.047 -14.375 -0.702 1.00 79.50 223 ASP A N 1
ATOM 1748 C CA . ASP A 1 223 ? 16.009 -14.316 0.332 1.00 79.50 223 ASP A CA 1
ATOM 1749 C C . ASP A 1 223 ? 15.087 -13.123 0.061 1.00 79.50 223 ASP A C 1
ATOM 1751 O O . ASP A 1 223 ? 15.570 -12.033 -0.280 1.00 79.50 223 ASP A O 1
ATOM 1755 N N . ASP A 1 224 ? 13.778 -13.335 0.196 1.00 81.38 224 ASP A N 1
ATOM 1756 C CA . ASP A 1 224 ? 12.734 -12.338 -0.072 1.00 81.38 224 ASP A CA 1
ATOM 1757 C C . ASP A 1 224 ? 12.902 -11.109 0.830 1.00 81.38 224 ASP A C 1
ATOM 1759 O O . ASP A 1 224 ? 12.756 -9.968 0.378 1.00 81.38 224 ASP A O 1
ATOM 1763 N N . ASP A 1 225 ? 13.302 -11.331 2.085 1.00 82.94 225 ASP A N 1
ATOM 1764 C CA . ASP A 1 225 ? 13.571 -10.277 3.063 1.00 82.94 225 ASP A CA 1
ATOM 1765 C C . ASP A 1 225 ? 14.703 -9.351 2.575 1.00 82.94 225 ASP A C 1
ATOM 1767 O O . ASP A 1 225 ? 14.594 -8.119 2.611 1.00 82.94 225 ASP A O 1
ATOM 1771 N N . GLY A 1 226 ? 15.777 -9.945 2.047 1.00 84.94 226 GLY A N 1
ATOM 1772 C CA . GLY A 1 226 ? 16.910 -9.218 1.478 1.00 84.94 226 GLY A CA 1
ATOM 1773 C C . GLY A 1 226 ? 16.558 -8.503 0.171 1.00 84.94 226 GLY A C 1
ATOM 1774 O O . GLY A 1 226 ? 17.062 -7.407 -0.086 1.00 84.94 226 GLY A O 1
ATOM 1775 N N . LEU A 1 227 ? 15.682 -9.086 -0.655 1.00 89.62 227 LEU A N 1
ATOM 1776 C CA . LEU A 1 227 ? 15.183 -8.444 -1.874 1.00 89.62 227 LEU A CA 1
ATOM 1777 C C . LEU A 1 227 ? 14.366 -7.188 -1.536 1.00 89.62 227 LEU A C 1
ATOM 1779 O O . LEU A 1 227 ? 14.605 -6.124 -2.115 1.00 89.62 227 LEU A O 1
ATOM 1783 N N . ARG A 1 228 ? 13.444 -7.285 -0.569 1.00 89.94 228 ARG A N 1
ATOM 1784 C CA . ARG A 1 228 ? 12.592 -6.162 -0.157 1.00 89.94 228 ARG A CA 1
ATOM 1785 C C . ARG A 1 228 ? 13.389 -5.048 0.516 1.00 89.94 228 ARG A C 1
ATOM 1787 O O . ARG A 1 228 ? 13.191 -3.888 0.154 1.00 89.94 228 ARG A O 1
ATOM 1794 N N . ASN A 1 229 ? 14.307 -5.378 1.429 1.00 90.19 229 ASN A N 1
ATOM 1795 C CA . ASN A 1 229 ? 15.152 -4.381 2.097 1.00 90.19 229 ASN A CA 1
ATOM 1796 C C . ASN A 1 229 ? 15.995 -3.597 1.072 1.00 90.19 229 ASN A C 1
ATOM 1798 O O . ASN A 1 229 ? 15.924 -2.370 1.027 1.00 90.19 229 ASN A O 1
ATOM 1802 N N . ARG A 1 230 ? 16.692 -4.293 0.161 1.00 91.94 230 ARG A N 1
ATOM 1803 C CA . ARG A 1 230 ? 17.498 -3.648 -0.892 1.00 91.94 230 ARG A CA 1
ATOM 1804 C C . ARG A 1 230 ? 16.663 -2.778 -1.831 1.00 91.94 230 ARG A C 1
ATOM 1806 O O . ARG A 1 230 ? 17.134 -1.718 -2.234 1.00 91.94 230 ARG A O 1
ATOM 1813 N N . ARG A 1 231 ? 15.432 -3.193 -2.163 1.00 95.06 231 ARG A N 1
ATOM 1814 C CA . ARG A 1 231 ? 14.496 -2.385 -2.965 1.00 95.06 231 ARG A CA 1
ATOM 1815 C C . ARG A 1 231 ? 14.151 -1.074 -2.254 1.00 95.06 231 ARG A C 1
ATOM 1817 O O . ARG A 1 231 ? 14.304 -0.014 -2.847 1.00 95.06 231 ARG A O 1
ATOM 1824 N N . LEU A 1 232 ? 13.721 -1.140 -0.992 1.00 94.81 232 LEU A N 1
ATOM 1825 C CA . LEU A 1 232 ? 13.366 0.053 -0.212 1.00 94.81 232 LEU A CA 1
ATOM 1826 C C . LEU A 1 232 ? 14.577 0.975 -0.017 1.00 94.81 232 LEU A C 1
ATOM 1828 O O . LEU A 1 232 ? 14.462 2.188 -0.165 1.00 94.81 232 LEU A O 1
ATOM 1832 N N . ARG A 1 233 ? 15.759 0.400 0.224 1.00 94.88 233 ARG A N 1
ATOM 1833 C CA . ARG A 1 233 ? 17.012 1.151 0.334 1.00 94.88 233 ARG A CA 1
ATOM 1834 C C . ARG A 1 233 ? 17.366 1.880 -0.961 1.00 94.88 233 ARG A C 1
ATOM 1836 O O . ARG A 1 233 ? 17.726 3.051 -0.916 1.00 94.88 233 ARG A O 1
ATOM 1843 N N . LEU A 1 234 ? 17.222 1.216 -2.112 1.00 95.31 234 LEU A N 1
ATOM 1844 C CA . LEU A 1 234 ? 17.412 1.852 -3.417 1.00 95.31 234 LEU A CA 1
ATOM 1845 C C . LEU A 1 234 ? 16.465 3.048 -3.585 1.00 95.31 234 LEU A C 1
ATOM 1847 O O . LEU A 1 234 ? 16.914 4.113 -3.990 1.00 95.31 234 LEU A O 1
ATOM 1851 N N . HIS A 1 235 ? 15.180 2.893 -3.250 1.00 95.56 235 HIS A N 1
ATOM 1852 C CA . HIS A 1 235 ? 14.202 3.988 -3.340 1.00 95.56 235 HIS A CA 1
ATOM 1853 C C . HIS A 1 235 ? 14.602 5.176 -2.467 1.00 95.56 235 HIS A C 1
ATOM 1855 O O . HIS A 1 235 ? 14.575 6.310 -2.940 1.00 95.56 235 HIS A O 1
ATOM 1861 N N . ALA A 1 236 ? 15.026 4.913 -1.231 1.00 94.88 236 ALA A N 1
ATOM 1862 C CA . ALA A 1 236 ? 15.455 5.951 -0.305 1.00 94.88 236 ALA A CA 1
ATOM 1863 C C . ALA A 1 236 ? 16.678 6.725 -0.817 1.00 94.88 236 ALA A C 1
ATOM 1865 O O . ALA A 1 236 ? 16.685 7.953 -0.799 1.00 94.88 236 ALA A O 1
ATOM 1866 N N . LEU A 1 237 ? 17.689 6.020 -1.337 1.00 94.12 237 LEU A N 1
ATOM 1867 C CA . LEU A 1 237 ? 18.885 6.651 -1.903 1.00 94.12 237 LEU A CA 1
ATOM 1868 C C . LEU A 1 237 ? 18.568 7.477 -3.157 1.00 94.12 237 LEU A C 1
ATOM 1870 O O . LEU A 1 237 ? 19.123 8.561 -3.324 1.00 94.12 237 LEU A O 1
ATOM 1874 N N . LEU A 1 238 ? 17.663 6.993 -4.015 1.00 93.69 238 LEU A N 1
ATOM 1875 C CA . LEU A 1 238 ? 17.224 7.720 -5.210 1.00 93.69 238 LEU A CA 1
ATOM 1876 C C . LEU A 1 238 ? 16.439 8.995 -4.860 1.00 93.69 238 LEU A C 1
ATOM 1878 O O . LEU A 1 238 ? 16.633 10.018 -5.511 1.00 93.69 238 LEU A O 1
ATOM 1882 N N . GLN A 1 239 ? 15.574 8.961 -3.839 1.00 93.06 239 GLN A N 1
ATOM 1883 C CA . GLN A 1 239 ? 14.890 10.164 -3.344 1.00 93.06 239 GLN A CA 1
ATOM 1884 C C . GLN A 1 239 ? 15.884 11.168 -2.753 1.00 93.06 239 GLN A C 1
ATOM 1886 O O . GLN A 1 239 ? 15.869 12.333 -3.138 1.00 93.06 239 GLN A O 1
ATOM 1891 N N . LEU A 1 240 ? 16.804 10.697 -1.902 1.00 90.62 240 LEU A N 1
ATOM 1892 C CA . LEU A 1 240 ? 17.817 11.546 -1.280 1.00 90.62 240 LEU A CA 1
ATOM 1893 C C . LEU A 1 240 ? 18.654 12.283 -2.337 1.00 90.62 240 LEU A C 1
ATOM 1895 O O . LEU A 1 240 ? 18.901 13.478 -2.209 1.00 90.62 240 LEU A O 1
ATOM 1899 N N . GLU A 1 241 ? 19.075 11.600 -3.401 1.00 87.94 241 GLU A N 1
ATOM 1900 C CA . GLU A 1 241 ? 19.835 12.222 -4.489 1.00 87.94 241 GLU A CA 1
ATOM 1901 C C . GLU A 1 241 ? 19.051 13.317 -5.236 1.00 87.94 241 GLU A C 1
ATOM 1903 O O . GLU A 1 241 ? 19.613 14.370 -5.561 1.00 87.94 241 GLU A O 1
ATOM 1908 N N . ASN A 1 242 ? 17.759 13.092 -5.486 1.00 85.12 242 ASN A N 1
ATOM 1909 C CA . ASN A 1 242 ? 16.897 14.086 -6.125 1.00 85.12 242 ASN A CA 1
ATOM 1910 C C . ASN A 1 242 ? 16.769 15.351 -5.278 1.00 85.12 242 ASN A C 1
ATOM 1912 O O . ASN A 1 242 ? 16.877 16.452 -5.819 1.00 85.12 242 ASN A O 1
ATOM 1916 N N . ASP A 1 243 ? 16.609 15.200 -3.963 1.00 83.06 243 ASP A N 1
ATOM 1917 C CA . ASP A 1 243 ? 16.497 16.330 -3.038 1.00 83.06 243 ASP A CA 1
ATOM 1918 C C . ASP A 1 243 ? 17.780 17.178 -3.038 1.00 83.06 243 ASP A C 1
ATOM 1920 O O . ASP A 1 243 ? 17.730 18.409 -3.109 1.00 83.06 243 ASP A O 1
ATOM 1924 N N . HIS A 1 244 ? 18.952 16.531 -3.062 1.00 79.25 244 HIS A N 1
ATOM 1925 C CA . HIS A 1 244 ? 20.243 17.228 -3.152 1.00 79.25 244 HIS A CA 1
ATOM 1926 C C . HIS A 1 244 ? 20.425 17.946 -4.502 1.00 79.25 244 HIS A C 1
ATOM 1928 O O . HIS A 1 244 ? 20.977 19.050 -4.561 1.00 79.25 244 HIS A O 1
ATOM 1934 N N . SER A 1 245 ? 19.942 17.349 -5.593 1.00 77.56 245 SER A N 1
ATOM 1935 C CA . SER A 1 245 ? 20.003 17.934 -6.937 1.00 77.56 245 SER A CA 1
ATOM 1936 C C . SER A 1 245 ? 19.048 19.129 -7.094 1.00 77.56 245 SER A C 1
ATOM 1938 O O . SER A 1 245 ? 19.392 20.127 -7.734 1.00 77.56 245 SER A O 1
ATOM 1940 N N . ALA A 1 246 ? 17.880 19.093 -6.446 1.00 73.00 246 ALA A N 1
ATOM 1941 C CA . ALA A 1 246 ? 16.939 20.212 -6.405 1.00 73.00 246 ALA A CA 1
ATOM 1942 C C . ALA A 1 246 ? 17.515 21.420 -5.641 1.00 73.00 246 ALA A C 1
ATOM 1944 O O . ALA A 1 246 ? 17.455 22.551 -6.130 1.00 73.00 246 ALA A O 1
ATOM 1945 N N . LEU A 1 247 ? 18.149 21.182 -4.487 1.00 73.12 247 LEU A N 1
ATOM 1946 C CA . LEU A 1 247 ? 18.767 22.232 -3.665 1.00 73.12 247 LEU A CA 1
ATOM 1947 C C . LEU A 1 247 ? 19.967 22.906 -4.350 1.00 73.12 247 LEU A C 1
ATOM 1949 O O . LEU A 1 247 ? 20.184 24.103 -4.181 1.00 73.12 247 LEU A O 1
ATOM 1953 N N . THR A 1 248 ? 20.735 22.158 -5.143 1.00 67.75 248 THR A N 1
ATOM 1954 C CA . THR A 1 248 ? 21.918 22.682 -5.850 1.00 67.75 248 THR A CA 1
ATOM 1955 C C . THR A 1 248 ? 21.566 23.442 -7.130 1.00 67.75 248 THR A C 1
ATOM 1957 O O . THR A 1 248 ? 22.279 24.374 -7.499 1.00 67.75 248 THR A O 1
ATOM 1960 N N . THR A 1 249 ? 20.445 23.111 -7.776 1.00 59.28 249 THR A N 1
ATOM 1961 C CA . THR A 1 249 ? 19.991 23.772 -9.015 1.00 59.28 249 THR A CA 1
ATOM 1962 C C . THR A 1 249 ? 19.113 25.009 -8.741 1.00 59.28 249 THR A C 1
ATOM 1964 O O . THR A 1 249 ? 19.026 25.899 -9.584 1.00 59.28 249 THR A O 1
ATOM 1967 N N . GLY A 1 250 ? 18.498 25.119 -7.554 1.00 49.53 250 GLY A N 1
ATOM 1968 C CA . GLY A 1 250 ? 17.617 26.235 -7.161 1.00 49.53 250 GLY A CA 1
ATOM 1969 C C . GLY A 1 250 ? 18.303 27.489 -6.588 1.00 49.53 250 GLY A C 1
ATOM 1970 O O . GLY A 1 250 ? 17.624 28.443 -6.212 1.00 49.53 250 GLY A O 1
ATOM 1971 N N . GLY A 1 251 ? 19.635 27.522 -6.502 1.00 40.84 251 GLY A N 1
ATOM 1972 C CA . GLY A 1 251 ? 20.392 28.595 -5.848 1.00 40.84 251 GLY A CA 1
ATOM 1973 C C . GLY A 1 251 ? 20.768 29.781 -6.744 1.00 40.84 251 GLY A C 1
ATOM 1974 O O . GLY A 1 251 ? 21.953 30.010 -6.960 1.00 40.84 251 GLY A O 1
ATOM 1975 N N . SER A 1 252 ? 19.798 30.560 -7.243 1.00 37.66 252 SER A N 1
ATOM 1976 C CA . SER A 1 252 ? 20.037 31.957 -7.665 1.00 37.66 252 SER A CA 1
ATOM 1977 C C . SER A 1 252 ? 18.741 32.766 -7.823 1.00 37.66 252 SER A C 1
ATOM 1979 O O . SER A 1 252 ? 18.361 33.135 -8.928 1.00 37.66 252 SER A O 1
ATOM 1981 N N . VAL A 1 253 ? 18.063 33.079 -6.715 1.00 36.72 253 VAL A N 1
ATOM 1982 C CA . VAL A 1 253 ? 17.259 34.310 -6.598 1.00 36.72 253 VAL A CA 1
ATOM 1983 C C . VAL A 1 253 ? 17.396 34.816 -5.163 1.00 36.72 253 VAL A C 1
ATOM 1985 O O . VAL A 1 253 ? 16.848 34.235 -4.229 1.00 36.72 253 VAL A O 1
ATOM 1988 N N . ASN A 1 254 ? 18.159 35.896 -4.983 1.00 37.91 254 ASN A N 1
ATOM 1989 C CA . ASN A 1 254 ? 18.141 36.677 -3.751 1.00 37.91 254 ASN A CA 1
ATOM 1990 C C . ASN A 1 254 ? 16.759 37.320 -3.605 1.00 37.91 254 ASN A C 1
ATOM 1992 O O . ASN A 1 254 ? 16.417 38.225 -4.364 1.00 37.91 254 ASN A O 1
ATOM 1996 N N . THR A 1 255 ? 16.007 36.897 -2.596 1.00 36.53 255 THR A N 1
ATOM 1997 C CA . THR A 1 255 ? 14.900 37.683 -2.048 1.00 36.53 255 THR A CA 1
ATOM 1998 C C . THR A 1 255 ? 15.014 37.607 -0.533 1.00 36.53 255 THR A C 1
ATOM 2000 O O . THR A 1 255 ? 14.875 36.533 0.047 1.00 36.53 255 THR A O 1
ATOM 2003 N N . GLU A 1 256 ? 15.350 38.735 0.093 1.00 31.06 256 GLU A N 1
ATOM 2004 C CA . GLU A 1 256 ? 15.282 38.904 1.547 1.00 31.06 256 GLU A CA 1
ATOM 2005 C C . GLU A 1 256 ? 13.858 38.599 2.039 1.00 31.06 256 GLU A C 1
ATOM 2007 O O . GLU A 1 256 ? 12.897 39.095 1.442 1.00 31.06 256 GLU A O 1
ATOM 2012 N N . PRO A 1 257 ? 13.676 37.836 3.131 1.00 35.50 257 PRO A N 1
ATOM 2013 C CA . PRO A 1 257 ? 12.372 37.694 3.749 1.00 35.50 257 PRO A CA 1
ATOM 2014 C C . PRO A 1 257 ? 12.156 38.810 4.777 1.00 35.50 257 PRO A C 1
ATOM 2016 O O . PRO A 1 257 ? 12.753 38.822 5.855 1.00 35.50 257 PRO A O 1
ATOM 2019 N N . ALA A 1 258 ? 11.243 39.724 4.459 1.00 35.84 258 ALA A N 1
ATOM 2020 C CA . ALA A 1 258 ? 10.496 40.466 5.463 1.00 35.84 258 ALA A CA 1
ATOM 2021 C C . ALA A 1 258 ? 9.342 39.573 5.941 1.00 35.84 258 ALA A C 1
ATOM 2023 O O . ALA A 1 258 ? 8.328 39.481 5.262 1.00 35.84 258 ALA A O 1
ATOM 2024 N N . ASP A 1 259 ? 9.549 38.831 7.031 1.00 32.22 259 ASP A N 1
ATOM 2025 C CA . ASP A 1 259 ? 8.565 38.634 8.108 1.00 32.22 259 ASP A CA 1
ATOM 2026 C C . ASP A 1 259 ? 9.031 37.558 9.099 1.00 32.22 259 ASP A C 1
ATOM 2028 O O . ASP A 1 259 ? 9.398 36.435 8.749 1.00 32.22 259 ASP A O 1
ATOM 2032 N N . GLY A 1 260 ? 9.013 37.930 10.379 1.00 36.00 260 GLY A N 1
ATOM 2033 C CA . GLY A 1 260 ? 9.475 37.122 11.499 1.00 36.00 260 GLY A CA 1
ATOM 2034 C C . GLY A 1 260 ? 8.536 35.968 11.840 1.00 36.00 260 GLY A C 1
ATOM 2035 O O . GLY A 1 260 ? 7.660 36.102 12.694 1.00 36.00 260 GLY A O 1
ATOM 2036 N N . ARG A 1 261 ? 8.786 34.795 11.254 1.00 31.12 261 ARG A N 1
ATOM 2037 C CA . ARG A 1 261 ? 8.379 33.508 11.832 1.00 31.12 261 ARG A CA 1
ATOM 2038 C C . ARG A 1 261 ? 9.618 32.736 12.261 1.00 31.12 261 ARG A C 1
ATOM 2040 O O . ARG A 1 261 ? 10.444 32.344 11.444 1.00 31.12 261 ARG A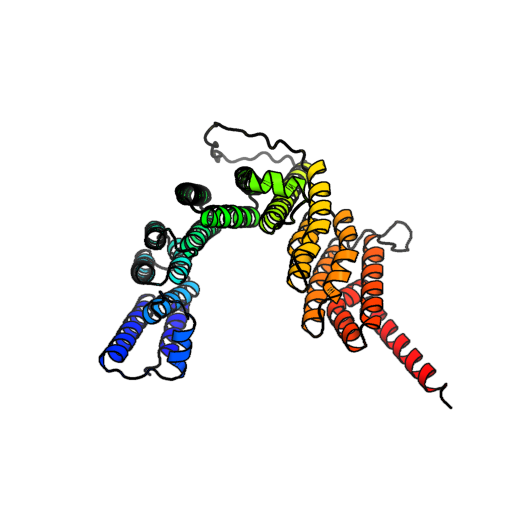 O 1
ATOM 2047 N N . VAL A 1 262 ? 9.738 32.567 13.574 1.00 31.05 262 VAL A N 1
ATOM 2048 C CA . VAL A 1 262 ? 10.781 31.784 14.236 1.00 31.05 262 VAL A CA 1
ATOM 2049 C C . VAL A 1 262 ? 10.671 30.340 13.749 1.00 31.05 262 VAL A C 1
ATOM 2051 O O . VAL A 1 262 ? 9.677 29.667 14.016 1.00 31.05 262 VAL A O 1
ATOM 2054 N N . ALA A 1 263 ? 11.677 29.895 12.999 1.00 31.08 263 ALA A N 1
ATOM 2055 C CA . ALA A 1 263 ? 11.857 28.500 12.638 1.00 31.08 263 ALA A CA 1
ATOM 2056 C C . ALA A 1 263 ? 11.993 27.668 13.920 1.00 31.08 263 ALA A C 1
ATOM 2058 O O . ALA A 1 263 ? 12.785 28.005 14.803 1.00 31.08 263 ALA A O 1
ATOM 2059 N N . ALA A 1 264 ? 11.201 26.603 14.021 1.00 31.19 264 ALA A N 1
ATOM 2060 C CA . ALA A 1 264 ? 11.312 25.634 15.095 1.00 31.19 264 ALA A CA 1
ATOM 2061 C C . ALA A 1 264 ? 12.714 25.009 15.070 1.00 31.19 264 ALA A C 1
ATOM 2063 O O . ALA A 1 264 ? 13.141 24.404 14.087 1.00 31.19 264 ALA A O 1
ATOM 2064 N N . THR A 1 265 ? 13.441 25.210 16.161 1.00 27.88 265 THR A N 1
ATOM 2065 C CA . THR A 1 265 ? 14.726 24.583 16.446 1.00 27.88 265 THR A CA 1
ATOM 2066 C C . THR A 1 265 ? 14.520 23.070 16.591 1.00 27.88 265 THR A C 1
ATOM 2068 O O . THR A 1 265 ? 13.696 22.671 17.415 1.00 27.88 265 THR A O 1
ATOM 2071 N N . PRO A 1 266 ? 15.255 22.207 15.867 1.00 34.06 266 PRO A N 1
ATOM 2072 C CA . PRO A 1 266 ? 15.212 20.773 16.133 1.00 34.06 266 PRO A CA 1
ATOM 2073 C C . PRO A 1 266 ? 15.798 20.493 17.530 1.00 34.06 266 PRO A C 1
ATOM 2075 O O . PRO A 1 266 ? 16.841 21.065 17.875 1.00 34.06 266 PRO A O 1
ATOM 2078 N N . PRO A 1 267 ? 15.175 19.636 18.360 1.00 36.41 267 PRO A N 1
ATOM 2079 C CA . PRO A 1 267 ? 15.771 19.243 19.624 1.00 36.41 267 PRO A CA 1
ATOM 2080 C C . PRO A 1 267 ? 17.056 18.444 19.380 1.00 36.41 267 PRO A C 1
ATOM 2082 O O . PRO A 1 267 ? 17.159 17.577 18.513 1.00 36.41 267 PRO A O 1
ATOM 2085 N N . ASN A 1 268 ? 18.067 18.812 20.155 1.00 30.73 268 ASN A N 1
ATOM 2086 C CA . ASN A 1 268 ? 19.454 18.423 19.998 1.00 30.73 268 ASN A CA 1
ATOM 2087 C C . ASN A 1 268 ? 19.698 16.968 20.453 1.00 30.73 268 ASN A C 1
ATOM 2089 O O . ASN A 1 268 ? 19.496 16.641 21.617 1.00 30.73 268 ASN A O 1
ATOM 2093 N N . SER A 1 269 ? 20.212 16.158 19.523 1.00 35.44 269 SER A N 1
ATOM 2094 C CA . SER A 1 269 ? 21.352 15.233 19.647 1.00 35.44 269 SER A CA 1
ATOM 2095 C C . SER A 1 269 ? 21.412 14.202 20.788 1.00 35.44 269 SER A C 1
ATOM 2097 O O . SER A 1 269 ? 21.687 14.531 21.935 1.00 35.44 269 SER A O 1
ATOM 2099 N N . THR A 1 270 ? 21.420 12.915 20.419 1.00 31.16 270 THR A N 1
ATOM 2100 C CA . THR A 1 270 ? 22.591 12.020 20.600 1.00 31.16 270 THR A CA 1
ATOM 2101 C C . THR A 1 270 ? 22.406 10.715 19.815 1.00 31.16 270 THR A C 1
ATOM 2103 O O . THR A 1 270 ? 21.889 9.734 20.328 1.00 31.16 270 THR A O 1
ATOM 2106 N N . ALA A 1 271 ? 22.832 10.733 18.549 1.00 27.52 271 ALA A N 1
ATOM 2107 C CA . ALA A 1 271 ? 23.453 9.633 17.794 1.00 27.52 271 ALA A CA 1
ATOM 2108 C C . ALA A 1 271 ? 23.349 9.972 16.303 1.00 27.52 271 ALA A C 1
ATOM 2110 O O . ALA A 1 271 ? 22.563 9.391 15.559 1.00 27.52 271 ALA A O 1
ATOM 2111 N N . THR A 1 272 ? 24.152 10.937 15.854 1.00 33.12 272 THR A N 1
ATOM 2112 C CA . THR A 1 272 ? 24.416 11.112 14.426 1.00 33.12 272 THR A CA 1
ATOM 2113 C C . THR A 1 272 ? 25.228 9.904 13.968 1.00 33.12 272 THR A C 1
ATOM 2115 O O . THR A 1 272 ? 26.457 9.932 13.943 1.00 33.12 272 THR A O 1
ATOM 2118 N N . VAL A 1 273 ? 24.545 8.808 13.642 1.00 33.50 273 VAL A N 1
ATOM 2119 C CA . VAL A 1 273 ? 25.100 7.817 12.727 1.00 33.50 2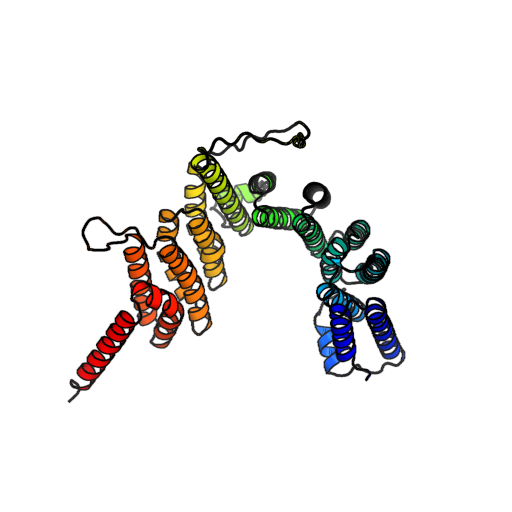73 VAL A CA 1
ATOM 2120 C C . VAL A 1 273 ? 25.159 8.538 11.389 1.00 33.50 273 VAL A C 1
ATOM 2122 O O . VAL A 1 273 ? 24.146 8.711 10.717 1.00 33.50 273 VAL A O 1
ATOM 2125 N N . ALA A 1 274 ? 26.333 9.070 11.052 1.00 32.81 274 ALA A N 1
ATOM 2126 C CA . ALA A 1 274 ? 26.585 9.557 9.708 1.00 32.81 274 ALA A CA 1
ATOM 2127 C C . ALA A 1 274 ? 26.225 8.424 8.729 1.00 32.81 274 ALA A C 1
ATOM 2129 O O . ALA A 1 274 ? 26.669 7.293 8.962 1.00 32.81 274 ALA A O 1
ATOM 2130 N N . PRO A 1 275 ? 25.433 8.668 7.667 1.00 42.84 275 PRO A N 1
ATOM 2131 C CA . PRO A 1 275 ? 25.215 7.653 6.649 1.00 42.84 275 PRO A CA 1
ATOM 2132 C C . PRO A 1 275 ? 26.587 7.287 6.075 1.00 42.84 275 PRO A C 1
ATOM 2134 O O . PRO A 1 275 ? 27.267 8.104 5.459 1.00 42.84 275 PRO A O 1
ATOM 2137 N N . SER A 1 276 ? 27.043 6.071 6.371 1.00 43.47 276 SER A N 1
ATOM 2138 C CA . SER A 1 276 ? 28.409 5.613 6.083 1.00 43.47 276 SER A CA 1
ATOM 2139 C C . SER A 1 276 ? 28.665 5.311 4.602 1.00 43.47 276 SER A C 1
ATOM 2141 O O . SER A 1 276 ? 29.728 4.802 4.250 1.00 43.47 276 SER A O 1
ATOM 2143 N N . THR A 1 277 ? 27.725 5.626 3.712 1.00 52.78 277 THR A N 1
ATOM 2144 C CA . THR A 1 277 ? 27.798 5.256 2.302 1.00 52.78 277 THR A CA 1
ATOM 2145 C C . THR A 1 277 ? 27.506 6.444 1.398 1.00 52.78 277 THR A C 1
ATOM 2147 O O . THR A 1 277 ? 26.508 7.144 1.529 1.00 52.78 277 THR A O 1
ATOM 2150 N N . ASN A 1 278 ? 28.420 6.684 0.459 1.00 64.50 278 ASN A N 1
ATOM 2151 C CA . ASN A 1 278 ? 28.250 7.672 -0.594 1.00 64.50 278 ASN A CA 1
ATOM 2152 C C . ASN A 1 278 ? 27.169 7.149 -1.572 1.00 64.50 278 ASN A C 1
ATOM 2154 O O . ASN A 1 278 ? 27.428 6.128 -2.226 1.00 64.50 278 ASN A O 1
ATOM 2158 N N . PRO A 1 279 ? 25.983 7.789 -1.686 1.00 68.25 279 PRO A N 1
ATOM 2159 C CA . PRO A 1 279 ? 24.846 7.274 -2.467 1.00 68.25 279 PRO A CA 1
ATOM 2160 C C . PRO A 1 279 ? 25.227 6.906 -3.905 1.00 68.25 279 PRO A C 1
ATOM 2162 O O . PRO A 1 279 ? 24.786 5.892 -4.448 1.00 68.25 279 PRO A O 1
ATOM 2165 N N . THR A 1 280 ? 26.145 7.684 -4.482 1.00 69.88 280 THR A N 1
ATOM 2166 C CA . THR A 1 280 ? 26.658 7.559 -5.849 1.00 69.88 280 THR A CA 1
ATOM 2167 C C . THR A 1 280 ? 27.338 6.214 -6.129 1.00 69.88 280 THR A C 1
ATOM 2169 O O . THR A 1 280 ? 27.339 5.751 -7.267 1.00 69.88 280 THR A O 1
ATOM 2172 N N . GLN A 1 281 ? 27.912 5.560 -5.113 1.00 76.94 281 GLN A N 1
ATOM 2173 C CA . GLN A 1 281 ? 28.559 4.248 -5.264 1.00 76.94 281 GLN A CA 1
ATOM 2174 C C . GLN A 1 281 ? 27.624 3.083 -4.919 1.00 76.94 281 GLN A C 1
ATOM 2176 O O . GLN A 1 281 ? 27.767 1.985 -5.462 1.00 76.94 281 GLN A O 1
ATOM 2181 N N . GLU A 1 282 ? 26.655 3.309 -4.034 1.00 86.88 282 GLU A N 1
ATOM 2182 C CA . GLU A 1 282 ? 25.767 2.261 -3.539 1.00 86.88 282 GLU A CA 1
ATOM 2183 C C . GLU A 1 282 ? 24.633 1.935 -4.524 1.00 86.88 282 GLU A C 1
ATOM 2185 O O . GLU A 1 282 ? 24.332 0.759 -4.751 1.00 86.88 282 GLU A O 1
ATOM 2190 N N . ILE A 1 283 ? 24.064 2.951 -5.182 1.00 91.31 283 ILE A N 1
ATOM 2191 C CA . ILE A 1 283 ? 22.951 2.795 -6.133 1.00 91.31 283 ILE A CA 1
ATOM 2192 C C . ILE A 1 283 ? 23.277 1.790 -7.261 1.00 91.31 283 ILE A C 1
ATOM 2194 O O . ILE A 1 283 ? 22.511 0.836 -7.434 1.00 91.31 283 ILE A O 1
ATOM 2198 N N . PRO A 1 284 ? 24.409 1.892 -7.996 1.00 90.62 284 PRO A N 1
ATOM 2199 C CA . PRO A 1 284 ? 24.727 0.931 -9.058 1.00 90.62 284 PRO A CA 1
ATOM 2200 C C . PRO A 1 284 ? 24.901 -0.506 -8.547 1.00 90.62 284 PRO A C 1
ATOM 2202 O O . PRO A 1 284 ? 24.521 -1.467 -9.222 1.00 90.62 284 PRO A O 1
ATOM 2205 N N . SER A 1 285 ? 25.461 -0.667 -7.343 1.00 90.38 285 SER A N 1
ATOM 2206 C CA . SER A 1 285 ? 25.638 -1.975 -6.703 1.00 90.38 285 SER A CA 1
ATOM 2207 C C . SER A 1 285 ? 24.292 -2.614 -6.347 1.00 90.38 285 SER A C 1
ATOM 2209 O O . SER A 1 285 ? 24.063 -3.795 -6.639 1.00 90.38 285 SER A O 1
ATOM 2211 N N . LEU A 1 286 ? 23.370 -1.824 -5.784 1.00 92.25 286 LEU A N 1
ATOM 2212 C CA . LEU A 1 286 ? 22.016 -2.269 -5.462 1.00 92.25 286 LEU A CA 1
ATOM 2213 C C . LEU A 1 286 ? 21.249 -2.676 -6.718 1.00 92.25 286 LEU A C 1
ATOM 2215 O O . LEU A 1 286 ? 20.697 -3.772 -6.745 1.00 92.25 286 LEU A O 1
ATOM 2219 N N . ILE A 1 287 ? 21.274 -1.864 -7.779 1.00 93.94 287 ILE A N 1
ATOM 2220 C CA . ILE A 1 287 ? 20.592 -2.179 -9.045 1.00 93.94 287 ILE A CA 1
ATOM 2221 C C . ILE A 1 287 ? 21.103 -3.503 -9.615 1.00 93.94 287 ILE A C 1
ATOM 2223 O O . ILE A 1 287 ? 20.309 -4.391 -9.927 1.00 93.94 287 ILE A O 1
ATOM 2227 N N . ARG A 1 288 ? 22.429 -3.679 -9.699 1.00 92.31 288 ARG A N 1
ATOM 2228 C CA . ARG A 1 288 ? 23.034 -4.921 -10.203 1.00 92.31 288 ARG A CA 1
ATOM 2229 C C . ARG A 1 288 ? 22.619 -6.129 -9.366 1.00 92.31 288 ARG A C 1
ATOM 2231 O O . ARG A 1 288 ? 22.298 -7.182 -9.916 1.00 92.31 288 ARG A O 1
ATOM 2238 N N . THR A 1 289 ? 22.611 -5.973 -8.045 1.00 92.00 289 THR A N 1
ATOM 2239 C CA . THR A 1 289 ? 22.205 -7.034 -7.120 1.00 92.00 289 THR A CA 1
ATOM 2240 C C . THR A 1 289 ? 20.734 -7.388 -7.317 1.00 92.00 289 THR A C 1
ATOM 2242 O O . THR A 1 289 ? 20.430 -8.552 -7.557 1.00 92.00 289 THR A O 1
ATOM 2245 N N . LEU A 1 290 ? 19.837 -6.398 -7.315 1.00 94.38 290 LEU A N 1
ATOM 2246 C CA . LEU A 1 290 ? 18.394 -6.589 -7.479 1.00 94.38 290 LEU A CA 1
ATOM 2247 C C . LEU A 1 290 ? 18.046 -7.239 -8.823 1.00 94.38 290 LEU A C 1
ATOM 2249 O O . LEU A 1 290 ? 17.246 -8.171 -8.854 1.00 94.38 290 LEU A O 1
ATOM 2253 N N . ARG A 1 291 ? 18.693 -6.821 -9.919 1.00 94.38 291 ARG A N 1
ATOM 2254 C CA . ARG A 1 291 ? 18.523 -7.436 -11.247 1.00 94.38 291 ARG A CA 1
ATOM 2255 C C . ARG A 1 291 ? 18.942 -8.905 -11.273 1.00 94.38 291 ARG A C 1
ATOM 2257 O O . ARG A 1 291 ? 18.288 -9.709 -11.930 1.00 94.38 291 ARG A O 1
ATOM 2264 N N . ARG A 1 292 ? 19.997 -9.267 -10.533 1.00 92.62 292 ARG A N 1
ATOM 2265 C CA . ARG A 1 292 ? 20.481 -10.652 -10.406 1.00 92.62 292 ARG A CA 1
ATOM 2266 C C . ARG A 1 292 ? 19.585 -11.511 -9.512 1.00 92.62 292 ARG A C 1
ATOM 2268 O O . ARG A 1 292 ? 19.438 -12.704 -9.767 1.00 92.62 292 ARG A O 1
ATOM 2275 N N . THR A 1 293 ? 19.042 -10.942 -8.437 1.00 92.38 293 THR A N 1
ATOM 2276 C CA . THR A 1 293 ? 18.307 -11.694 -7.410 1.00 92.38 293 THR A CA 1
ATOM 2277 C C . THR A 1 293 ? 16.818 -11.821 -7.704 1.00 92.38 293 THR A C 1
ATOM 2279 O O . THR A 1 293 ? 16.273 -12.901 -7.508 1.00 92.38 293 THR A O 1
ATOM 2282 N N . ALA A 1 294 ? 16.166 -10.768 -8.207 1.00 93.44 294 ALA A N 1
ATOM 2283 C CA . ALA A 1 294 ? 14.724 -10.759 -8.462 1.00 93.44 294 ALA A CA 1
ATOM 2284 C C . ALA A 1 294 ? 14.226 -11.933 -9.330 1.00 93.44 294 ALA A C 1
ATOM 2286 O O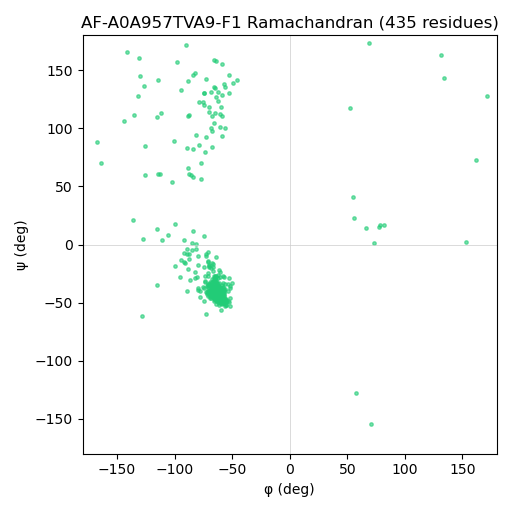 . ALA A 1 294 ? 13.320 -12.623 -8.875 1.00 93.44 294 ALA A O 1
ATOM 2287 N N . PRO A 1 295 ? 14.821 -12.261 -10.497 1.00 93.19 295 PRO A N 1
ATOM 2288 C CA . PRO A 1 295 ? 14.325 -13.352 -11.343 1.00 93.19 295 PRO A CA 1
ATOM 2289 C C . PRO A 1 295 ? 14.579 -14.751 -10.761 1.00 93.19 295 PRO A C 1
ATOM 2291 O O . PRO A 1 295 ? 14.147 -15.740 -11.338 1.00 93.19 295 PRO A O 1
ATOM 2294 N N . ARG A 1 296 ? 15.317 -14.858 -9.646 1.00 91.31 296 ARG A N 1
ATOM 2295 C CA . ARG A 1 296 ? 15.535 -16.122 -8.922 1.00 91.31 296 ARG A CA 1
ATOM 2296 C C . ARG A 1 296 ? 14.499 -16.353 -7.819 1.00 91.31 296 ARG A C 1
ATOM 2298 O O . ARG A 1 296 ? 14.437 -17.461 -7.300 1.00 91.31 296 ARG A O 1
ATOM 2305 N N . LEU A 1 297 ? 13.760 -15.310 -7.437 1.00 89.50 297 LEU A N 1
ATOM 2306 C CA . LEU A 1 297 ? 12.755 -15.330 -6.367 1.00 89.50 297 LEU A CA 1
ATOM 2307 C C . LEU A 1 297 ? 11.342 -15.084 -6.882 1.00 89.50 297 LEU A C 1
ATOM 2309 O O . LEU A 1 297 ? 10.379 -15.618 -6.346 1.00 89.50 297 LEU A O 1
ATOM 2313 N N . LEU A 1 298 ? 11.223 -14.246 -7.906 1.00 92.50 298 LEU A N 1
ATOM 2314 C CA . LEU A 1 298 ? 9.961 -13.801 -8.461 1.00 92.50 298 LEU A CA 1
ATOM 2315 C C . LEU A 1 298 ? 9.824 -14.330 -9.883 1.00 92.50 298 LEU A C 1
ATOM 2317 O O . LEU A 1 298 ? 10.770 -14.298 -10.669 1.00 92.50 298 LEU A O 1
ATOM 2321 N N . GLU A 1 299 ? 8.608 -14.729 -10.228 1.00 89.00 299 GLU A N 1
ATOM 2322 C CA . GLU A 1 299 ? 8.245 -15.183 -11.565 1.00 89.00 299 GLU A CA 1
ATOM 2323 C C . GLU A 1 299 ? 6.971 -14.478 -12.036 1.00 89.00 299 GLU A C 1
ATOM 2325 O O . GLU A 1 299 ? 6.201 -13.927 -11.240 1.00 89.00 299 GLU A O 1
ATOM 2330 N N . GLY A 1 300 ? 6.749 -14.490 -13.350 1.00 88.81 300 GLY A N 1
ATOM 2331 C CA . GLY A 1 300 ? 5.509 -14.007 -13.942 1.00 88.81 300 GLY A CA 1
ATOM 2332 C C . GLY A 1 300 ? 5.193 -12.553 -13.588 1.00 88.81 300 GLY A C 1
ATOM 2333 O O . GLY A 1 300 ? 6.008 -11.641 -13.731 1.00 88.81 300 GLY A O 1
ATOM 2334 N N . GLU A 1 301 ? 3.975 -12.355 -13.094 1.00 89.19 301 GLU A N 1
ATOM 2335 C CA . GLU A 1 301 ? 3.412 -11.051 -12.747 1.00 89.19 301 GLU A CA 1
ATOM 2336 C C . GLU A 1 301 ? 4.166 -10.349 -11.609 1.00 89.19 301 GLU A C 1
ATOM 2338 O O . GLU A 1 301 ? 4.371 -9.136 -11.671 1.00 89.19 301 GLU A O 1
ATOM 2343 N N . ALA A 1 302 ? 4.637 -11.101 -10.609 1.00 90.50 302 ALA A N 1
ATOM 2344 C CA . ALA A 1 302 ? 5.379 -10.536 -9.486 1.00 90.50 302 ALA A CA 1
ATOM 2345 C C . ALA A 1 302 ? 6.720 -9.943 -9.940 1.00 90.50 302 ALA A C 1
ATOM 2347 O O . ALA A 1 302 ? 7.105 -8.865 -9.487 1.00 90.50 302 ALA A O 1
ATOM 2348 N N . LEU A 1 303 ? 7.405 -10.609 -10.878 1.00 94.19 303 LEU A N 1
ATOM 2349 C CA . LEU A 1 303 ? 8.665 -10.120 -11.436 1.00 94.19 303 LEU A CA 1
ATOM 2350 C C . LEU A 1 303 ? 8.459 -8.863 -12.290 1.00 94.19 303 LEU A C 1
ATOM 2352 O O . LEU A 1 303 ? 9.220 -7.907 -12.160 1.00 94.19 303 LEU A O 1
ATOM 2356 N N . VAL A 1 304 ? 7.416 -8.838 -13.129 1.00 93.75 304 VAL A N 1
ATOM 2357 C CA . VAL A 1 304 ? 7.069 -7.649 -13.926 1.00 93.75 304 VAL A CA 1
ATOM 2358 C C . VAL A 1 304 ? 6.769 -6.466 -13.010 1.00 93.75 304 VAL A C 1
ATOM 2360 O O . VAL A 1 304 ? 7.358 -5.402 -13.175 1.00 93.75 304 VAL A O 1
ATOM 2363 N N . HIS A 1 305 ? 5.906 -6.653 -12.012 1.00 93.38 305 HIS A N 1
ATOM 2364 C CA . HIS A 1 305 ? 5.565 -5.605 -11.053 1.00 93.38 305 HIS A CA 1
ATOM 2365 C C . HIS A 1 305 ? 6.801 -5.118 -10.280 1.00 93.38 305 HIS A C 1
ATOM 2367 O O . HIS A 1 305 ? 7.015 -3.913 -10.153 1.00 93.38 305 HIS A O 1
ATOM 2373 N N . PHE A 1 306 ? 7.680 -6.033 -9.857 1.00 95.00 306 PHE A N 1
ATOM 2374 C CA . PHE A 1 306 ? 8.946 -5.677 -9.220 1.00 95.00 306 PHE A CA 1
ATOM 2375 C C . PHE A 1 306 ? 9.851 -4.841 -10.133 1.00 95.00 306 PHE A C 1
ATOM 2377 O O . PHE A 1 306 ? 10.416 -3.845 -9.686 1.00 95.00 306 PHE A O 1
ATOM 2384 N N . TYR A 1 307 ? 9.998 -5.202 -11.408 1.00 96.19 307 TYR A N 1
ATOM 2385 C CA . TYR A 1 307 ? 10.808 -4.411 -12.334 1.00 96.19 307 TYR A CA 1
ATOM 2386 C C . TYR A 1 307 ? 10.188 -3.052 -12.646 1.00 96.19 307 TYR A C 1
ATOM 2388 O O . TYR A 1 307 ? 10.922 -2.071 -12.716 1.00 96.19 307 TYR A O 1
ATOM 2396 N N . VAL A 1 308 ? 8.866 -2.964 -12.786 1.00 94.75 308 VAL A N 1
ATOM 2397 C CA . VAL A 1 308 ? 8.179 -1.709 -13.111 1.00 94.75 308 VAL A CA 1
ATOM 2398 C C . VAL A 1 308 ? 8.163 -0.757 -11.915 1.00 94.75 308 VAL A C 1
ATOM 2400 O O . VAL A 1 308 ? 8.717 0.338 -11.994 1.00 94.75 308 VAL A O 1
ATOM 2403 N N . GLU A 1 309 ? 7.578 -1.173 -10.795 1.00 93.19 309 GLU A N 1
ATOM 2404 C CA . GLU A 1 309 ? 7.364 -0.308 -9.625 1.00 93.19 309 GLU A CA 1
ATOM 2405 C C . GLU A 1 309 ? 8.570 -0.297 -8.684 1.00 93.19 309 GLU A C 1
ATOM 2407 O O . GLU A 1 309 ? 8.860 0.696 -8.016 1.00 93.19 309 GLU A O 1
ATOM 2412 N N . GLY A 1 310 ? 9.303 -1.409 -8.626 1.00 92.69 310 GLY A N 1
ATOM 2413 C CA . GLY A 1 310 ? 10.463 -1.551 -7.757 1.00 92.69 310 GLY A CA 1
ATOM 2414 C C . GLY A 1 310 ? 11.744 -0.950 -8.326 1.00 92.69 310 GLY A C 1
ATOM 2415 O O . GLY A 1 310 ? 12.572 -0.524 -7.524 1.00 92.69 310 GLY A O 1
ATOM 2416 N N . LEU A 1 311 ? 11.916 -0.882 -9.653 1.00 95.94 311 LEU A N 1
ATOM 2417 C CA . LEU A 1 311 ? 13.151 -0.391 -10.283 1.00 95.94 311 LEU A CA 1
ATOM 2418 C C . LEU A 1 311 ? 12.910 0.705 -11.329 1.00 95.94 311 LEU A C 1
ATOM 2420 O O . LEU A 1 311 ? 13.397 1.818 -11.152 1.00 95.94 311 LEU A O 1
ATOM 2424 N N . LEU A 1 312 ? 12.170 0.418 -12.405 1.00 95.69 312 LEU A N 1
ATOM 2425 C CA . LEU A 1 312 ? 12.049 1.300 -13.570 1.00 95.69 312 LEU A CA 1
ATOM 2426 C C . LEU A 1 312 ? 11.481 2.669 -13.190 1.00 95.69 312 LEU A C 1
ATOM 2428 O O . LEU A 1 312 ? 12.114 3.692 -13.432 1.00 95.69 312 LEU A O 1
ATOM 2432 N N . GLN A 1 313 ? 10.305 2.700 -12.565 1.00 94.44 313 GLN A N 1
ATOM 2433 C CA . GLN A 1 313 ? 9.642 3.944 -12.189 1.00 94.44 313 GLN A CA 1
ATOM 2434 C C . GLN A 1 313 ? 10.482 4.796 -11.210 1.00 94.44 313 GLN A C 1
ATOM 2436 O O . GLN A 1 313 ? 10.641 5.989 -11.477 1.00 94.44 313 GLN A O 1
ATOM 2441 N N . PRO A 1 314 ? 11.070 4.246 -10.126 1.00 93.88 314 PRO A N 1
ATOM 2442 C CA . PRO A 1 314 ? 12.002 4.981 -9.265 1.00 93.88 314 PRO A CA 1
ATOM 2443 C C . PRO A 1 314 ? 13.211 5.561 -10.006 1.00 93.88 314 PRO A C 1
ATOM 2445 O O . PRO A 1 314 ? 13.542 6.727 -9.799 1.00 93.88 314 PRO A O 1
ATOM 2448 N N . LEU A 1 315 ? 13.844 4.788 -10.897 1.00 94.31 315 LEU A N 1
ATOM 2449 C CA . LEU A 1 315 ? 14.994 5.254 -11.680 1.00 94.31 315 LEU A CA 1
ATOM 2450 C C . LEU A 1 315 ? 14.606 6.406 -12.613 1.00 94.31 315 LEU A C 1
ATOM 2452 O O . LEU A 1 315 ? 15.296 7.421 -12.659 1.00 94.31 315 LEU A O 1
ATOM 2456 N N . LEU A 1 316 ? 13.468 6.290 -13.301 1.00 92.25 316 LEU A N 1
ATOM 2457 C CA . LEU A 1 316 ? 12.951 7.336 -14.189 1.00 92.25 316 LEU A CA 1
ATOM 2458 C C . LEU A 1 316 ? 12.502 8.598 -13.438 1.00 92.25 316 LEU A C 1
ATOM 2460 O O . LEU A 1 316 ? 12.601 9.706 -13.975 1.00 92.25 316 LEU A O 1
ATOM 2464 N N . ARG A 1 317 ? 11.996 8.460 -12.207 1.00 89.94 317 ARG A N 1
ATOM 2465 C CA . ARG A 1 317 ? 11.709 9.602 -11.322 1.00 89.94 317 ARG A CA 1
ATOM 2466 C C . ARG A 1 317 ? 12.995 10.302 -10.899 1.00 89.94 317 ARG A C 1
ATOM 2468 O O . ARG A 1 317 ? 13.032 11.526 -10.904 1.00 89.94 317 ARG A O 1
ATOM 2475 N N . ALA A 1 318 ? 14.043 9.531 -10.618 1.00 89.81 318 ALA A N 1
ATOM 2476 C CA . ALA A 1 318 ? 15.357 10.041 -10.249 1.00 89.81 318 ALA A CA 1
ATOM 2477 C C . ALA A 1 318 ? 16.263 10.426 -11.427 1.00 89.81 318 ALA A C 1
ATOM 2479 O O . ALA A 1 318 ? 17.460 10.623 -11.251 1.00 89.81 318 ALA A O 1
ATOM 2480 N N . GLN A 1 319 ? 15.710 10.499 -12.643 1.00 88.94 319 GLN A N 1
ATOM 2481 C CA . GLN A 1 319 ? 16.441 10.857 -13.865 1.00 88.94 319 GLN A CA 1
ATOM 2482 C C . GLN A 1 319 ? 17.673 9.963 -14.141 1.00 88.94 319 GLN A C 1
ATOM 2484 O O . GLN A 1 319 ? 18.576 10.332 -14.891 1.00 88.94 319 GLN A O 1
ATOM 2489 N N . ARG A 1 320 ? 17.692 8.744 -13.585 1.00 89.62 320 ARG A N 1
ATOM 2490 C CA . ARG A 1 320 ? 18.710 7.701 -13.793 1.00 89.62 320 ARG A CA 1
ATOM 2491 C C . ARG A 1 320 ? 18.406 6.896 -15.056 1.00 89.62 320 ARG A C 1
ATOM 2493 O O . ARG A 1 320 ? 18.177 5.689 -15.019 1.00 89.62 320 ARG A O 1
ATOM 2500 N N . GLU A 1 321 ? 18.338 7.603 -16.178 1.00 88.31 321 GLU A N 1
ATOM 2501 C CA . GLU A 1 321 ? 17.891 7.056 -17.461 1.00 88.31 321 GLU A CA 1
ATOM 2502 C C . GLU A 1 321 ? 18.803 5.943 -17.977 1.00 88.31 321 GLU A C 1
ATOM 2504 O O . GLU A 1 321 ? 18.301 4.906 -18.390 1.00 88.31 321 GLU A O 1
ATOM 2509 N N . GLU A 1 322 ? 20.125 6.094 -17.883 1.00 88.31 322 GLU A N 1
ATOM 2510 C CA . GLU A 1 322 ? 21.069 5.056 -18.322 1.00 88.31 322 GLU A CA 1
ATOM 2511 C C . GLU A 1 322 ? 20.798 3.715 -17.626 1.00 88.31 322 GLU A C 1
ATOM 2513 O O . GLU A 1 322 ? 20.649 2.684 -18.282 1.00 88.31 322 GLU A O 1
ATOM 2518 N N . GLN A 1 323 ? 20.629 3.737 -16.301 1.00 91.50 323 GLN A N 1
ATOM 2519 C CA . GLN A 1 323 ? 20.317 2.538 -15.526 1.00 91.50 323 GLN A CA 1
ATOM 2520 C C . GLN A 1 323 ? 18.902 2.010 -15.810 1.00 91.50 323 GLN A C 1
ATOM 2522 O O . GLN A 1 323 ? 18.675 0.800 -15.755 1.00 91.50 323 GLN A O 1
ATOM 2527 N N . ALA A 1 324 ? 17.946 2.893 -16.118 1.00 92.62 324 ALA A N 1
ATOM 2528 C CA . ALA A 1 324 ? 16.603 2.500 -16.535 1.00 92.62 324 ALA A CA 1
ATOM 2529 C C . ALA A 1 324 ? 16.617 1.778 -17.895 1.00 92.62 324 ALA A C 1
ATOM 2531 O O . ALA A 1 324 ? 15.929 0.771 -18.064 1.00 92.62 324 ALA A O 1
ATOM 2532 N N . TRP A 1 325 ? 17.434 2.235 -18.847 1.00 92.19 325 TRP A N 1
ATOM 2533 C CA . TRP A 1 325 ? 17.576 1.616 -20.169 1.00 92.19 325 TRP A CA 1
ATOM 2534 C C . TRP A 1 325 ? 18.231 0.243 -20.095 1.00 92.19 325 TRP A C 1
ATOM 2536 O O . TRP A 1 325 ? 17.776 -0.689 -20.758 1.00 92.19 325 TRP A O 1
ATOM 2546 N N . GLU A 1 326 ? 19.225 0.073 -19.223 1.00 92.38 326 GLU A N 1
ATOM 2547 C CA . GLU A 1 326 ? 19.837 -1.233 -18.972 1.00 92.38 326 GLU A CA 1
ATOM 2548 C C . GLU A 1 326 ? 18.853 -2.282 -18.426 1.00 92.38 326 GLU A C 1
ATOM 2550 O O . GLU A 1 326 ? 19.122 -3.482 -18.540 1.00 92.38 326 GLU A O 1
ATOM 2555 N N . LEU A 1 327 ? 17.735 -1.857 -17.824 1.00 94.19 327 LEU A N 1
ATOM 2556 C CA . LEU A 1 327 ? 16.703 -2.741 -17.279 1.00 94.19 327 LEU A CA 1
ATOM 2557 C C . LEU A 1 327 ? 15.719 -3.243 -18.347 1.00 94.19 327 LEU A C 1
ATOM 2559 O O . LEU A 1 327 ? 15.113 -4.299 -18.160 1.00 94.19 327 LEU A O 1
ATOM 2563 N N . LEU A 1 328 ? 15.554 -2.526 -19.465 1.00 93.88 328 LEU A N 1
ATOM 2564 C CA . LEU A 1 328 ? 14.537 -2.850 -20.473 1.00 93.88 328 LEU A CA 1
ATOM 2565 C C . LEU A 1 328 ? 14.644 -4.279 -21.033 1.00 93.88 328 LEU A C 1
ATOM 2567 O O . LEU A 1 328 ? 13.601 -4.926 -21.125 1.00 93.88 328 LEU A O 1
ATOM 2571 N N . PRO A 1 329 ? 15.837 -4.838 -21.323 1.00 93.69 329 PRO A N 1
ATOM 2572 C CA . PRO A 1 329 ? 15.944 -6.229 -21.768 1.00 93.69 329 PRO A CA 1
ATOM 2573 C C . PRO A 1 329 ? 15.494 -7.251 -20.712 1.00 93.69 329 PRO A C 1
ATOM 2575 O O . PRO A 1 329 ? 14.964 -8.312 -21.044 1.00 93.69 329 PRO A O 1
ATOM 2578 N N . ASP A 1 330 ? 15.694 -6.962 -19.423 1.00 94.06 330 ASP A N 1
ATOM 2579 C CA . ASP A 1 330 ? 15.240 -7.837 -18.333 1.00 94.06 330 ASP A CA 1
ATOM 2580 C C . ASP A 1 330 ? 13.716 -7.769 -18.194 1.00 94.06 330 ASP A C 1
ATOM 2582 O O . ASP A 1 330 ? 13.045 -8.796 -18.070 1.00 94.06 330 ASP A O 1
ATOM 2586 N N . LEU A 1 331 ? 13.168 -6.555 -18.285 1.00 94.62 331 LEU A N 1
ATOM 2587 C CA . LEU A 1 331 ? 11.734 -6.305 -18.247 1.00 94.62 331 LEU A CA 1
ATOM 2588 C C . LEU A 1 331 ? 11.012 -6.913 -19.453 1.00 94.62 331 LEU A C 1
ATOM 2590 O O . LEU A 1 331 ? 9.963 -7.521 -19.274 1.00 94.62 331 LEU A O 1
ATOM 2594 N N . GLN A 1 332 ? 11.575 -6.819 -20.658 1.00 94.44 332 GLN A N 1
ATOM 2595 C CA . GLN A 1 332 ? 11.032 -7.455 -21.860 1.00 94.44 332 GLN A CA 1
ATOM 2596 C C . GLN A 1 332 ? 10.906 -8.970 -21.672 1.00 94.44 332 GLN A C 1
ATOM 2598 O O . GLN A 1 332 ? 9.827 -9.536 -21.865 1.00 94.44 332 GLN A O 1
ATOM 2603 N N . ARG A 1 333 ? 11.978 -9.626 -21.208 1.00 93.12 333 ARG A N 1
ATOM 2604 C CA . ARG A 1 333 ? 11.961 -11.066 -20.916 1.00 93.12 333 ARG A CA 1
ATOM 2605 C C . ARG A 1 333 ? 10.904 -11.423 -19.872 1.00 93.12 333 ARG A C 1
ATOM 2607 O O . ARG A 1 333 ? 10.216 -12.430 -20.031 1.00 93.12 333 ARG A O 1
ATOM 2614 N N . ALA A 1 334 ? 10.737 -10.591 -18.842 1.00 94.38 334 ALA A N 1
ATOM 2615 C CA . ALA A 1 334 ? 9.693 -10.773 -17.837 1.00 94.38 334 ALA A CA 1
ATOM 2616 C C . ALA A 1 334 ? 8.279 -10.581 -18.419 1.00 94.38 334 ALA A C 1
ATOM 2618 O O . ALA A 1 334 ? 7.411 -11.417 -18.180 1.00 94.38 334 ALA A O 1
ATOM 2619 N N . LEU A 1 335 ? 8.036 -9.546 -19.229 1.00 94.38 335 LEU A N 1
ATOM 2620 C CA . LEU A 1 335 ? 6.734 -9.270 -19.855 1.00 94.38 335 LEU A CA 1
ATOM 2621 C C . LEU A 1 335 ? 6.248 -10.440 -20.709 1.00 94.38 335 LEU A C 1
ATOM 2623 O O . LEU A 1 335 ? 5.060 -10.773 -20.694 1.00 94.38 335 LEU A O 1
ATOM 2627 N N . LEU A 1 336 ? 7.168 -11.103 -21.405 1.00 91.75 336 LEU A N 1
ATOM 2628 C CA . LEU A 1 336 ? 6.857 -12.248 -22.252 1.00 91.75 336 LEU A CA 1
ATOM 2629 C C . LEU A 1 336 ? 6.397 -13.481 -21.470 1.00 91.75 336 LEU A C 1
ATOM 2631 O O . LEU A 1 336 ? 5.806 -14.375 -22.062 1.00 91.75 336 LEU A O 1
ATOM 2635 N N . THR A 1 337 ? 6.607 -13.549 -20.154 1.00 90.38 337 THR A N 1
ATOM 2636 C CA . THR A 1 337 ? 6.062 -14.642 -19.326 1.00 90.38 337 THR A CA 1
ATOM 2637 C C . THR A 1 337 ? 4.539 -14.565 -19.150 1.00 90.38 337 THR A C 1
ATOM 2639 O O . THR A 1 337 ? 3.919 -15.552 -18.760 1.00 90.38 337 THR A O 1
ATOM 2642 N N . SER A 1 338 ? 3.926 -13.421 -19.473 1.00 86.62 338 SER A N 1
ATOM 2643 C CA . SER A 1 338 ? 2.475 -13.214 -19.453 1.00 86.62 338 SER A CA 1
ATOM 2644 C C . SER A 1 338 ? 1.852 -13.372 -20.846 1.00 86.62 338 SER A C 1
ATOM 2646 O O . SER A 1 338 ? 2.526 -13.213 -21.863 1.00 86.62 338 SER A O 1
ATOM 2648 N N . SER A 1 339 ? 0.552 -13.674 -20.903 1.00 87.00 339 SER A N 1
ATOM 2649 C CA . SER A 1 339 ? -0.208 -13.810 -22.155 1.00 87.00 339 SER A CA 1
ATOM 2650 C C . SER A 1 339 ? -1.622 -13.232 -22.026 1.00 87.00 339 SER A C 1
ATOM 2652 O O . SER A 1 339 ? -2.097 -12.960 -20.918 1.00 87.00 339 SER A O 1
ATOM 2654 N N . GLY A 1 340 ? -2.290 -13.036 -23.165 1.00 87.06 340 GLY A N 1
ATOM 2655 C CA . GLY A 1 340 ? -3.665 -12.530 -23.228 1.00 87.06 340 GLY A CA 1
ATOM 2656 C C . GLY A 1 340 ? -3.796 -11.053 -22.841 1.00 87.06 340 GLY A C 1
ATOM 2657 O O . GLY A 1 340 ? -2.832 -10.293 -22.906 1.00 87.06 340 GLY A O 1
ATOM 2658 N N . SER A 1 341 ? -4.982 -10.657 -22.370 1.00 84.88 341 SER A N 1
ATOM 2659 C CA . SER A 1 341 ? -5.266 -9.274 -21.949 1.00 84.88 341 SER A CA 1
ATOM 2660 C C . SER A 1 341 ? -4.332 -8.781 -20.841 1.00 84.88 341 SER A C 1
ATOM 2662 O O . SER A 1 341 ? -3.857 -7.653 -20.888 1.00 84.88 341 SER A O 1
ATOM 2664 N N . LYS A 1 342 ? -3.961 -9.660 -19.901 1.00 88.69 342 LYS A N 1
ATOM 2665 C CA . LYS A 1 342 ? -2.986 -9.332 -18.852 1.00 88.69 342 LYS A CA 1
ATOM 2666 C C . LYS A 1 342 ? -1.634 -8.913 -19.427 1.00 88.69 342 LYS A C 1
ATOM 2668 O O . LYS A 1 342 ? -0.970 -8.066 -18.843 1.00 88.69 342 LYS A O 1
ATOM 2673 N N . HIS A 1 343 ? -1.203 -9.504 -20.543 1.00 91.12 343 HIS A N 1
ATOM 2674 C CA . HIS A 1 343 ? 0.024 -9.074 -21.207 1.00 91.12 343 HIS A CA 1
ATOM 2675 C C . HIS A 1 343 ? -0.120 -7.653 -21.761 1.00 91.12 343 HIS A C 1
ATOM 2677 O O . HIS A 1 343 ? 0.752 -6.825 -21.504 1.00 91.12 343 HIS A O 1
ATOM 2683 N N . ALA A 1 344 ? -1.229 -7.361 -22.450 1.00 91.31 344 ALA A N 1
ATOM 2684 C CA . ALA A 1 344 ? -1.509 -6.027 -22.980 1.00 91.31 344 ALA A CA 1
ATOM 2685 C C . ALA A 1 344 ? -1.505 -4.963 -21.869 1.00 91.31 344 ALA A C 1
ATOM 2687 O O . ALA A 1 344 ? -0.793 -3.969 -21.993 1.00 91.31 344 ALA A O 1
ATOM 2688 N N . ASP A 1 345 ? -2.183 -5.218 -20.745 1.00 92.19 345 ASP A N 1
ATOM 2689 C CA . ASP A 1 345 ? -2.230 -4.303 -19.594 1.00 92.19 345 ASP A CA 1
ATOM 2690 C C . ASP A 1 345 ? -0.831 -4.006 -19.027 1.00 92.19 345 ASP A C 1
ATOM 2692 O O . ASP A 1 345 ? -0.492 -2.871 -18.684 1.00 92.19 345 ASP A O 1
ATOM 2696 N N . ARG A 1 346 ? 0.021 -5.034 -18.930 1.00 92.75 346 ARG A N 1
ATOM 2697 C CA . ARG A 1 346 ? 1.382 -4.897 -18.389 1.00 92.75 346 ARG A CA 1
ATOM 2698 C C . ARG A 1 346 ? 2.307 -4.167 -19.349 1.00 92.75 346 ARG A C 1
ATOM 2700 O O . ARG A 1 346 ? 3.092 -3.327 -18.914 1.00 92.75 346 ARG A O 1
ATOM 2707 N N . VAL A 1 347 ? 2.201 -4.461 -20.640 1.00 95.56 347 VAL A N 1
ATOM 2708 C CA . VAL A 1 347 ? 2.921 -3.731 -21.682 1.00 95.56 347 VAL A CA 1
ATOM 2709 C C . VAL A 1 347 ? 2.480 -2.267 -21.703 1.00 95.56 347 VAL A C 1
ATOM 2711 O O . VAL A 1 347 ? 3.342 -1.394 -21.770 1.00 95.56 347 VAL A O 1
ATOM 2714 N N . ALA A 1 348 ? 1.182 -1.989 -21.548 1.00 95.00 348 ALA A N 1
ATOM 2715 C CA . ALA A 1 348 ? 0.651 -0.633 -21.444 1.00 95.00 348 ALA A CA 1
ATOM 2716 C C . ALA A 1 348 ? 1.239 0.127 -20.254 1.00 95.00 348 ALA A C 1
ATOM 2718 O O . ALA A 1 348 ? 1.726 1.239 -20.430 1.00 95.00 348 ALA A O 1
ATOM 2719 N N . ALA A 1 349 ? 1.304 -0.483 -19.067 1.00 93.25 349 ALA A N 1
ATOM 2720 C CA . ALA A 1 349 ? 1.916 0.153 -17.899 1.00 93.25 349 ALA A CA 1
ATOM 2721 C C . ALA A 1 349 ? 3.381 0.576 -18.144 1.00 93.25 349 ALA A C 1
ATOM 2723 O O . ALA A 1 349 ? 3.801 1.652 -17.721 1.00 93.25 349 ALA A O 1
ATOM 2724 N N . VAL A 1 350 ? 4.159 -0.242 -18.861 1.00 95.12 350 VAL A N 1
ATOM 2725 C CA . VAL A 1 350 ? 5.540 0.101 -19.247 1.00 95.12 350 VAL A CA 1
ATOM 2726 C C . VAL A 1 350 ? 5.561 1.190 -20.317 1.00 95.12 350 VAL A C 1
ATOM 2728 O O . VAL A 1 350 ? 6.336 2.140 -20.215 1.00 95.12 350 VAL A O 1
ATOM 2731 N N . ALA A 1 351 ? 4.702 1.072 -21.329 1.00 94.94 351 ALA A N 1
ATOM 2732 C CA . ALA A 1 351 ? 4.604 2.020 -22.428 1.00 94.94 351 ALA A CA 1
ATOM 2733 C C . ALA A 1 351 ? 4.247 3.434 -21.939 1.00 94.94 351 ALA A C 1
ATOM 2735 O O . ALA A 1 351 ? 4.839 4.404 -22.407 1.00 94.94 351 ALA A O 1
ATOM 2736 N N . GLU A 1 352 ? 3.352 3.548 -20.956 1.00 94.56 352 GLU A N 1
ATOM 2737 C CA . GLU A 1 352 ? 2.991 4.810 -20.305 1.00 94.56 352 GLU A CA 1
ATOM 2738 C C . GLU A 1 352 ? 4.201 5.464 -19.620 1.00 94.56 352 GLU A C 1
ATOM 2740 O O . GLU A 1 352 ? 4.480 6.636 -19.867 1.00 94.56 352 GLU A O 1
ATOM 2745 N N . LEU A 1 353 ? 4.997 4.704 -18.854 1.00 93.38 353 LEU A N 1
ATOM 2746 C CA . LEU A 1 353 ? 6.214 5.233 -18.220 1.00 93.38 353 LEU A CA 1
ATOM 2747 C C . LEU A 1 353 ? 7.226 5.758 -19.247 1.00 93.38 353 LEU A C 1
ATOM 2749 O O . LEU A 1 353 ? 7.822 6.817 -19.047 1.00 93.38 353 LEU A O 1
ATOM 2753 N N . LEU A 1 354 ? 7.428 5.028 -20.348 1.00 92.62 354 LEU A N 1
ATOM 2754 C CA . LEU A 1 354 ? 8.336 5.439 -21.423 1.00 92.62 354 LEU A CA 1
ATOM 2755 C C . LEU A 1 354 ? 7.813 6.676 -22.166 1.00 92.62 354 LEU A C 1
ATOM 2757 O O . LEU A 1 354 ? 8.585 7.580 -22.494 1.00 92.62 354 LEU A O 1
ATOM 2761 N N . ARG A 1 355 ? 6.498 6.750 -22.386 1.00 90.75 355 ARG A N 1
ATOM 2762 C CA . ARG A 1 355 ? 5.837 7.904 -22.999 1.00 90.75 355 ARG A CA 1
ATOM 2763 C C . ARG A 1 355 ? 6.018 9.154 -22.142 1.00 90.75 355 ARG A C 1
ATOM 2765 O O . ARG A 1 355 ? 6.365 10.204 -22.673 1.00 90.75 355 ARG A O 1
ATOM 2772 N N . ASP A 1 356 ? 5.857 9.043 -20.828 1.00 89.69 356 ASP A N 1
ATOM 2773 C CA . ASP A 1 356 ? 6.036 10.163 -19.900 1.00 89.69 356 ASP A CA 1
ATOM 2774 C C . ASP A 1 356 ? 7.484 10.688 -19.880 1.00 89.69 356 ASP A C 1
ATOM 2776 O O . ASP A 1 356 ? 7.725 11.867 -19.610 1.00 89.69 356 ASP A O 1
ATOM 2780 N N . VAL A 1 357 ? 8.479 9.840 -20.167 1.00 88.31 357 VAL A N 1
ATOM 2781 C CA . VAL A 1 357 ? 9.873 10.287 -20.351 1.00 88.31 357 VAL A CA 1
ATOM 2782 C C . VAL A 1 357 ? 10.017 11.098 -21.639 1.00 88.31 357 VAL A C 1
ATOM 2784 O O . VAL A 1 357 ? 10.596 12.184 -21.611 1.00 88.31 357 VAL A O 1
ATOM 2787 N N . LEU A 1 358 ? 9.451 10.618 -22.751 1.00 85.38 358 LEU A N 1
ATOM 2788 C CA . LEU A 1 358 ? 9.472 11.338 -24.029 1.00 85.38 358 LEU A CA 1
ATOM 2789 C C . LEU A 1 358 ? 8.768 12.699 -23.934 1.00 85.38 358 LEU A C 1
ATOM 2791 O O . LEU A 1 358 ? 9.300 13.703 -24.409 1.00 85.38 358 LEU A O 1
ATOM 2795 N N . GLN A 1 359 ? 7.624 12.759 -23.250 1.00 84.50 359 GLN A N 1
ATOM 2796 C CA . GLN A 1 359 ? 6.876 14.002 -23.039 1.00 84.50 359 GLN A CA 1
ATOM 2797 C C . GLN A 1 359 ? 7.655 15.047 -22.239 1.00 84.50 359 GLN A C 1
ATOM 2799 O O . GLN A 1 359 ? 7.519 16.240 -22.504 1.00 84.50 359 GLN A O 1
ATOM 2804 N N . ARG A 1 360 ? 8.485 14.621 -21.279 1.00 81.50 360 ARG A N 1
ATOM 2805 C CA . ARG A 1 360 ? 9.340 15.523 -20.491 1.00 81.50 360 ARG A CA 1
ATOM 2806 C C . ARG A 1 360 ? 10.500 16.111 -21.302 1.00 81.50 360 ARG A C 1
ATOM 2808 O O . ARG A 1 360 ? 11.090 17.097 -20.865 1.00 81.50 360 ARG A O 1
ATOM 2815 N N . ARG A 1 361 ? 10.813 15.564 -22.485 1.00 70.31 361 ARG A N 1
ATOM 2816 C CA . ARG A 1 361 ? 11.910 16.024 -23.355 1.00 70.31 361 ARG A CA 1
ATOM 2817 C C . ARG A 1 361 ? 11.458 16.355 -24.786 1.00 70.31 361 ARG A C 1
ATOM 2819 O O . ARG A 1 361 ? 12.011 15.816 -25.742 1.00 70.31 361 ARG A O 1
ATOM 2826 N N . PRO A 1 362 ? 10.528 17.308 -24.985 1.00 57.53 362 PRO A N 1
ATOM 2827 C CA . PRO A 1 362 ? 9.996 17.599 -26.316 1.00 57.53 362 PRO A CA 1
ATOM 2828 C C . PRO A 1 362 ? 10.989 18.339 -27.240 1.00 57.53 362 PRO A C 1
ATOM 2830 O O . PRO A 1 362 ? 10.700 18.506 -28.424 1.00 57.53 362 PRO A O 1
ATOM 2833 N N . ASN A 1 363 ? 12.135 18.817 -26.722 1.00 51.19 363 ASN A N 1
ATOM 2834 C CA . ASN A 1 363 ? 12.934 19.872 -27.363 1.00 51.19 363 ASN A CA 1
ATOM 2835 C C . ASN A 1 363 ? 14.466 19.680 -27.413 1.00 51.19 363 ASN A C 1
ATOM 2837 O O . ASN A 1 363 ? 15.162 20.655 -27.696 1.00 51.19 363 ASN A O 1
ATOM 2841 N N . GLU A 1 364 ? 15.035 18.474 -27.286 1.00 50.62 364 GLU A N 1
ATOM 2842 C CA . GLU A 1 364 ? 16.436 18.270 -27.736 1.00 50.62 364 GLU A CA 1
ATOM 2843 C C . GLU A 1 364 ? 16.493 18.156 -29.274 1.00 50.62 364 GLU A C 1
ATOM 2845 O O . GLU A 1 364 ? 16.971 17.185 -29.857 1.00 50.62 364 GLU A O 1
ATOM 2850 N N . ARG A 1 365 ? 15.972 19.173 -29.973 1.00 44.97 365 ARG A N 1
ATOM 2851 C CA . ARG A 1 365 ? 16.178 19.341 -31.411 1.00 44.97 365 ARG A CA 1
ATOM 2852 C C . ARG A 1 365 ? 17.647 19.688 -31.611 1.00 44.97 365 ARG A C 1
ATOM 2854 O O . ARG A 1 365 ? 18.056 20.830 -31.401 1.00 44.97 365 ARG A O 1
ATOM 2861 N N . GLY A 1 366 ? 18.445 18.697 -32.000 1.00 42.81 366 GLY A N 1
ATOM 2862 C CA . GLY A 1 366 ? 19.827 18.916 -32.406 1.00 42.81 366 GLY A CA 1
ATOM 2863 C C . GLY A 1 366 ? 19.922 20.053 -33.430 1.00 42.81 366 GLY A C 1
ATOM 2864 O O . GLY A 1 366 ? 19.093 20.165 -34.340 1.00 42.81 366 GLY A O 1
ATOM 2865 N N . ARG A 1 367 ? 20.945 20.907 -33.291 1.00 39.41 367 ARG A N 1
ATOM 2866 C CA . ARG A 1 367 ? 21.370 21.828 -34.356 1.00 39.41 367 ARG A CA 1
ATOM 2867 C C . ARG A 1 367 ? 21.742 20.981 -35.580 1.00 39.41 367 ARG A C 1
ATOM 2869 O O . ARG A 1 367 ? 22.861 20.490 -35.652 1.00 39.41 367 ARG A O 1
ATOM 2876 N N . GLY A 1 368 ? 20.803 20.760 -36.500 1.00 44.56 368 GLY A N 1
ATOM 2877 C CA . GLY A 1 368 ? 21.059 19.949 -37.698 1.00 44.56 368 GLY A CA 1
ATOM 2878 C C . GLY A 1 368 ? 19.871 19.233 -38.345 1.00 44.56 368 GLY A C 1
ATOM 2879 O O . GLY A 1 368 ? 20.080 18.537 -39.328 1.00 44.56 368 GLY A O 1
ATOM 2880 N N . GLY A 1 369 ? 18.635 19.376 -37.853 1.00 43.81 369 GLY A N 1
ATOM 2881 C CA . GLY A 1 369 ? 17.438 18.965 -38.609 1.00 43.81 369 GLY A CA 1
ATOM 2882 C C . GLY A 1 369 ? 17.173 17.456 -38.733 1.00 43.81 369 GLY A C 1
ATOM 2883 O O . GLY A 1 369 ? 16.161 17.087 -39.320 1.00 43.81 369 GLY A O 1
ATOM 2884 N N . VAL A 1 370 ? 17.999 16.588 -38.140 1.00 46.00 370 VAL A N 1
ATOM 2885 C CA . VAL A 1 370 ? 17.699 15.154 -37.978 1.00 46.00 370 VAL A CA 1
ATOM 2886 C C . VAL A 1 370 ? 17.577 14.847 -36.480 1.00 46.00 370 VAL A C 1
ATOM 2888 O O . VAL A 1 370 ? 18.578 14.914 -35.766 1.00 46.00 370 VAL A O 1
ATOM 2891 N N . PRO A 1 371 ? 16.372 14.557 -35.960 1.00 48.50 371 PRO A N 1
ATOM 2892 C CA . PRO A 1 371 ? 16.171 14.274 -34.544 1.00 48.50 371 PRO A CA 1
ATOM 2893 C C . PRO A 1 371 ? 16.599 12.835 -34.219 1.00 48.50 371 PRO A C 1
ATOM 2895 O O . PRO A 1 371 ? 15.777 11.925 -34.196 1.00 48.50 371 PRO A O 1
ATOM 2898 N N . SER A 1 372 ? 17.885 12.608 -33.949 1.00 50.44 372 SER A N 1
ATOM 2899 C CA . SER A 1 372 ? 18.342 11.371 -33.306 1.00 50.44 372 SER A CA 1
ATOM 2900 C C . SER A 1 372 ? 18.308 11.551 -31.786 1.00 50.44 372 SER A C 1
ATOM 2902 O O . SER A 1 372 ? 19.319 11.888 -31.171 1.00 50.44 372 SER A O 1
ATOM 2904 N N . HIS A 1 373 ? 17.140 11.365 -31.171 1.00 62.03 373 HIS A N 1
ATOM 2905 C CA . HIS A 1 373 ? 17.064 11.279 -29.713 1.00 62.03 373 HIS A CA 1
ATOM 2906 C C . HIS A 1 373 ? 17.615 9.912 -29.274 1.00 62.03 373 HIS A C 1
ATOM 2908 O O . HIS A 1 373 ? 17.034 8.893 -29.656 1.00 62.03 373 HIS A O 1
ATOM 2914 N N . PRO A 1 374 ? 18.681 9.844 -28.456 1.00 74.44 374 PRO A N 1
ATOM 2915 C CA . PRO A 1 374 ? 19.200 8.568 -27.956 1.00 74.44 374 PRO A CA 1
ATOM 2916 C C . PRO A 1 374 ? 18.120 7.764 -27.213 1.00 74.44 374 PRO A C 1
ATOM 2918 O O . PRO A 1 374 ? 18.048 6.549 -27.364 1.00 74.44 374 PRO A O 1
ATOM 2921 N N . VAL A 1 375 ? 17.205 8.450 -26.517 1.00 81.62 375 VAL A N 1
ATOM 2922 C CA . VAL A 1 375 ? 16.038 7.845 -25.851 1.00 81.62 375 VAL A CA 1
ATOM 2923 C C . VAL A 1 375 ? 15.055 7.231 -26.853 1.00 81.62 375 VAL A C 1
ATOM 2925 O O . VAL A 1 375 ? 14.577 6.121 -26.634 1.00 81.62 375 VAL A O 1
ATOM 2928 N N . ARG A 1 376 ? 14.786 7.904 -27.983 1.00 83.44 376 ARG A N 1
ATOM 2929 C CA . ARG A 1 376 ? 13.910 7.360 -29.034 1.00 83.44 376 ARG A CA 1
ATOM 2930 C C . ARG A 1 376 ? 14.492 6.075 -29.613 1.00 83.44 376 ARG A C 1
ATOM 2932 O O . ARG A 1 376 ? 13.772 5.098 -29.727 1.00 83.44 376 ARG A O 1
ATOM 2939 N N . ASN A 1 377 ? 15.797 6.035 -29.881 1.00 86.56 377 ASN A N 1
ATOM 2940 C CA . ASN A 1 377 ? 16.443 4.824 -30.397 1.00 86.56 377 ASN A CA 1
ATOM 2941 C C . ASN A 1 377 ? 16.308 3.632 -29.435 1.00 86.56 377 ASN A C 1
ATOM 2943 O O . ASN A 1 377 ? 16.078 2.510 -29.885 1.00 86.56 377 ASN A O 1
ATOM 2947 N N . VAL A 1 378 ? 16.433 3.873 -28.125 1.00 89.06 378 VAL A N 1
ATOM 2948 C CA . VAL A 1 378 ? 16.246 2.846 -27.087 1.00 89.06 378 VAL A CA 1
ATOM 2949 C C . VAL A 1 378 ? 14.797 2.357 -27.051 1.00 89.06 378 VAL A C 1
ATOM 2951 O O . VAL A 1 378 ? 14.562 1.151 -27.028 1.00 89.06 378 VAL A O 1
ATOM 2954 N N . ILE A 1 379 ? 13.825 3.272 -27.098 1.00 89.38 379 ILE A N 1
ATOM 2955 C CA . ILE A 1 379 ? 12.397 2.927 -27.109 1.00 89.38 379 ILE A CA 1
ATOM 2956 C C . ILE A 1 379 ? 12.026 2.165 -28.384 1.00 89.38 379 ILE A C 1
ATOM 2958 O O . ILE A 1 379 ? 11.365 1.132 -28.310 1.00 89.38 379 ILE A O 1
ATOM 2962 N N . ASP A 1 380 ? 12.500 2.611 -29.545 1.00 89.19 380 ASP A N 1
ATOM 2963 C CA . ASP A 1 380 ? 12.248 1.937 -30.815 1.00 89.19 380 ASP A CA 1
ATOM 2964 C C . ASP A 1 380 ? 12.863 0.530 -30.834 1.00 89.19 380 ASP A C 1
ATOM 2966 O O . ASP A 1 380 ? 12.273 -0.400 -31.385 1.00 89.19 380 ASP A O 1
ATOM 2970 N N . ALA A 1 381 ? 14.055 0.353 -30.250 1.00 91.75 381 ALA A N 1
ATOM 2971 C CA . ALA A 1 381 ? 14.672 -0.963 -30.091 1.00 91.75 381 ALA A CA 1
ATOM 2972 C C . ALA A 1 381 ? 13.821 -1.866 -29.188 1.00 91.75 381 ALA A C 1
ATOM 2974 O O . ALA A 1 381 ? 13.475 -2.969 -29.602 1.00 91.75 381 ALA A O 1
ATOM 2975 N N . PHE A 1 382 ? 13.394 -1.364 -28.026 1.00 93.81 382 PHE A N 1
ATOM 2976 C CA . PHE A 1 382 ? 12.509 -2.086 -27.112 1.00 93.81 382 PHE A CA 1
ATOM 2977 C C . PHE A 1 382 ? 11.201 -2.526 -27.788 1.00 93.81 382 PHE A C 1
ATOM 2979 O O . PHE A 1 382 ? 10.824 -3.690 -27.684 1.00 93.81 382 PHE A O 1
ATOM 2986 N N . LEU A 1 383 ? 10.529 -1.631 -28.525 1.00 93.25 383 LEU A N 1
ATOM 2987 C CA . LEU A 1 383 ? 9.296 -1.955 -29.253 1.00 93.25 383 LEU A CA 1
ATOM 2988 C C . LEU A 1 383 ? 9.529 -3.044 -30.306 1.00 93.25 383 LEU A C 1
ATOM 2990 O O . LEU A 1 383 ? 8.785 -4.025 -30.366 1.00 93.25 383 LEU A O 1
ATOM 2994 N N . ARG A 1 384 ? 10.582 -2.894 -31.119 1.00 92.62 384 ARG A N 1
ATOM 2995 C CA . ARG A 1 384 ? 10.924 -3.862 -32.169 1.00 92.62 384 ARG A CA 1
ATOM 2996 C C . ARG A 1 384 ? 11.250 -5.234 -31.595 1.00 92.62 384 ARG A C 1
ATOM 2998 O O . ARG A 1 384 ? 10.783 -6.235 -32.138 1.00 92.62 384 ARG A O 1
ATOM 3005 N N . ASP A 1 385 ? 12.037 -5.285 -30.529 1.00 94.81 385 ASP A N 1
ATOM 3006 C CA . ASP A 1 385 ? 12.450 -6.545 -29.923 1.00 94.81 385 ASP A CA 1
ATOM 3007 C C . ASP A 1 385 ? 11.277 -7.214 -29.194 1.00 94.81 385 ASP A C 1
ATOM 3009 O O . ASP A 1 385 ? 11.055 -8.410 -29.397 1.00 94.81 385 ASP A O 1
ATOM 3013 N N . LEU A 1 386 ? 10.445 -6.447 -28.476 1.00 94.56 386 LEU A N 1
ATOM 3014 C CA . LEU A 1 386 ? 9.216 -6.952 -27.858 1.00 94.56 386 LEU A CA 1
ATOM 3015 C C . LEU A 1 386 ? 8.289 -7.588 -28.901 1.00 94.56 386 LEU A C 1
ATOM 3017 O O . LEU A 1 386 ? 7.846 -8.720 -28.721 1.00 94.56 386 LEU A O 1
ATOM 3021 N N . TRP A 1 387 ? 8.005 -6.896 -30.008 1.00 94.06 387 TRP A N 1
ATOM 3022 C CA . TRP A 1 387 ? 7.120 -7.429 -31.047 1.00 94.06 387 TRP A CA 1
ATOM 3023 C C . TRP A 1 387 ? 7.727 -8.633 -31.770 1.00 94.06 387 TRP A C 1
ATOM 3025 O O . TRP A 1 387 ? 7.011 -9.593 -32.059 1.00 94.06 387 TRP A O 1
ATOM 3035 N N . ARG A 1 388 ? 9.042 -8.619 -32.029 1.00 94.19 388 ARG A N 1
ATOM 3036 C CA . ARG A 1 388 ? 9.750 -9.750 -32.645 1.00 94.19 388 ARG A CA 1
ATOM 3037 C C . ARG A 1 388 ? 9.666 -10.997 -31.768 1.00 94.19 388 ARG A C 1
ATOM 3039 O O . ARG A 1 388 ? 9.363 -12.074 -32.276 1.00 94.19 388 ARG A O 1
ATOM 3046 N N . GLU A 1 389 ? 9.917 -10.870 -30.471 1.00 94.00 389 GLU A N 1
ATOM 3047 C CA . GLU A 1 389 ? 9.855 -12.002 -29.543 1.00 94.0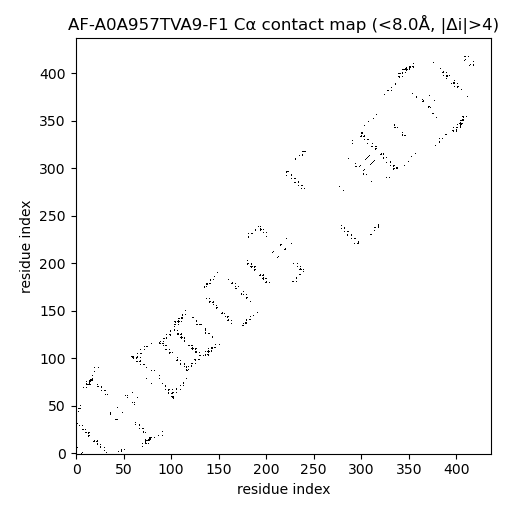0 389 GLU A CA 1
ATOM 3048 C C . GLU A 1 389 ? 8.412 -12.459 -29.288 1.00 94.00 389 GLU A C 1
ATOM 3050 O O . GLU A 1 389 ? 8.149 -13.661 -29.220 1.00 94.00 389 GLU A O 1
ATOM 3055 N N . SER A 1 390 ? 7.444 -11.539 -29.246 1.00 92.56 390 SER A N 1
ATOM 3056 C CA . SER A 1 390 ? 6.023 -11.896 -29.211 1.00 92.56 390 SER A CA 1
ATOM 3057 C C . SER A 1 390 ? 5.587 -12.664 -30.460 1.00 92.56 390 SER A C 1
ATOM 3059 O O . SER A 1 390 ? 4.817 -13.616 -30.345 1.00 92.56 390 SER A O 1
ATOM 3061 N N . ALA A 1 391 ? 6.125 -12.337 -31.640 1.00 91.62 391 ALA A N 1
ATOM 3062 C CA . ALA A 1 391 ? 5.818 -13.050 -32.884 1.00 91.62 391 ALA A CA 1
ATOM 3063 C C . ALA A 1 391 ? 6.271 -14.506 -32.849 1.00 91.62 391 ALA A C 1
ATOM 3065 O O . ALA A 1 391 ? 5.563 -15.381 -33.343 1.00 91.62 391 ALA A O 1
ATOM 3066 N N . GLN A 1 392 ? 7.393 -14.784 -32.184 1.00 92.31 392 GLN A N 1
ATOM 3067 C CA . GLN A 1 392 ? 7.866 -16.151 -31.965 1.00 92.31 392 GLN A CA 1
ATOM 3068 C C . GLN A 1 392 ? 6.946 -16.956 -31.034 1.00 92.31 392 GLN A C 1
ATOM 3070 O O . GLN A 1 392 ? 6.941 -18.184 -31.095 1.00 92.31 392 GLN A O 1
ATOM 3075 N N . ARG A 1 393 ? 6.155 -16.289 -30.182 1.00 89.19 393 ARG A N 1
ATOM 3076 C CA . ARG A 1 393 ? 5.201 -16.924 -29.256 1.00 89.19 393 ARG A CA 1
ATOM 3077 C C . ARG A 1 393 ? 3.799 -17.099 -29.840 1.00 89.19 393 ARG A C 1
ATOM 3079 O O . ARG A 1 393 ? 3.018 -17.879 -29.301 1.00 89.19 393 ARG A O 1
ATOM 3086 N N . GLY A 1 394 ? 3.486 -16.408 -30.933 1.00 90.62 394 GLY A N 1
ATOM 3087 C CA . GLY A 1 394 ? 2.252 -16.576 -31.696 1.00 90.62 394 GLY A CA 1
ATOM 3088 C C . GLY A 1 394 ? 1.533 -15.264 -32.006 1.00 90.62 394 GLY A C 1
ATOM 3089 O O . GLY A 1 394 ? 1.762 -14.230 -31.381 1.00 90.62 394 GLY A O 1
ATOM 3090 N N . LEU A 1 395 ? 0.612 -15.327 -32.972 1.00 88.44 395 LEU A N 1
ATOM 3091 C CA . LEU A 1 395 ? -0.096 -14.160 -33.511 1.00 88.44 395 LEU A CA 1
ATOM 3092 C C . LEU A 1 395 ? -0.806 -13.337 -32.425 1.00 88.44 395 LEU A C 1
ATOM 3094 O O . LEU A 1 395 ? -0.660 -12.120 -32.375 1.00 88.44 395 LEU A O 1
ATOM 3098 N N . TRP A 1 396 ? -1.533 -13.998 -31.522 1.00 88.88 396 TRP A N 1
ATOM 3099 C CA . TRP A 1 396 ? -2.272 -13.315 -30.456 1.00 88.88 396 TRP A CA 1
ATOM 3100 C C . TRP A 1 396 ? -1.364 -12.601 -29.453 1.00 88.88 396 TRP A C 1
ATOM 3102 O O . TRP A 1 396 ? -1.734 -11.547 -28.942 1.00 88.88 396 TRP A O 1
ATOM 3112 N N . GLN A 1 397 ? -0.157 -13.118 -29.208 1.00 90.38 397 GLN A N 1
ATOM 3113 C CA . GLN A 1 397 ? 0.802 -12.445 -28.336 1.00 90.38 397 GLN A CA 1
ATOM 3114 C C . GLN A 1 397 ? 1.255 -11.116 -28.952 1.00 90.38 397 GLN A C 1
ATOM 3116 O O . GLN A 1 397 ? 1.309 -10.109 -28.253 1.00 90.38 397 GLN A O 1
ATOM 3121 N N . VAL A 1 398 ? 1.520 -11.096 -30.264 1.00 91.88 398 VAL A N 1
ATOM 3122 C CA . VAL A 1 398 ? 1.872 -9.866 -30.994 1.00 91.88 398 VAL A CA 1
ATOM 3123 C C . VAL A 1 398 ? 0.742 -8.857 -30.939 1.00 91.88 398 VAL A C 1
ATOM 3125 O O . VAL A 1 398 ? 1.000 -7.693 -30.654 1.00 91.88 398 VAL A O 1
ATOM 3128 N N . VAL A 1 399 ? -0.498 -9.297 -31.175 1.00 90.25 399 VAL A N 1
ATOM 3129 C CA . VAL A 1 399 ? -1.674 -8.419 -31.110 1.00 90.25 399 VAL A CA 1
ATOM 3130 C C . VAL A 1 399 ? -1.745 -7.728 -29.749 1.00 90.25 399 VAL A C 1
ATOM 3132 O O . VAL A 1 399 ? -1.839 -6.506 -29.706 1.00 90.25 399 VAL A O 1
ATOM 3135 N N . HIS A 1 400 ? -1.592 -8.471 -28.651 1.00 92.19 400 HIS A N 1
ATOM 3136 C CA . HIS A 1 400 ? -1.596 -7.890 -27.307 1.00 92.19 400 HIS A CA 1
ATOM 3137 C C . HIS A 1 400 ? -0.377 -7.002 -27.012 1.00 92.19 400 HIS A C 1
ATOM 3139 O O . HIS A 1 400 ? -0.504 -6.004 -26.304 1.00 92.19 400 HIS A O 1
ATOM 3145 N N . SER A 1 401 ? 0.805 -7.307 -27.558 1.00 93.31 401 SER A N 1
ATOM 3146 C CA . SER A 1 401 ? 1.960 -6.405 -27.448 1.00 93.31 401 SER A CA 1
ATOM 3147 C C . SER A 1 401 ? 1.742 -5.095 -28.210 1.00 93.31 401 SER A C 1
ATOM 3149 O O . SER A 1 401 ? 2.099 -4.029 -27.711 1.00 93.31 401 SER A O 1
ATOM 3151 N N . ILE A 1 402 ? 1.156 -5.146 -29.409 1.00 92.19 402 ILE A N 1
ATOM 3152 C CA . ILE A 1 402 ? 0.815 -3.951 -30.193 1.00 92.19 402 ILE A CA 1
ATOM 3153 C C . ILE A 1 402 ? -0.253 -3.139 -29.458 1.00 92.19 402 ILE A C 1
ATOM 3155 O O . ILE A 1 402 ? -0.076 -1.939 -29.274 1.00 92.19 402 ILE A O 1
ATOM 3159 N N . GLU A 1 403 ? -1.313 -3.794 -28.982 1.00 92.31 403 GLU A N 1
ATOM 3160 C CA . GLU A 1 403 ? -2.377 -3.186 -28.179 1.00 92.31 403 GLU A CA 1
ATOM 3161 C C . GLU A 1 403 ? -1.802 -2.419 -26.980 1.00 92.31 403 GLU A C 1
ATOM 3163 O O . GLU A 1 403 ? -2.045 -1.220 -26.844 1.00 92.31 403 GLU A O 1
ATOM 3168 N N . GLY A 1 404 ? -0.959 -3.067 -26.168 1.00 93.06 404 GLY A N 1
ATOM 3169 C CA . GLY A 1 404 ? -0.347 -2.428 -25.002 1.00 93.06 404 GLY A CA 1
ATOM 3170 C C . GLY A 1 404 ? 0.618 -1.288 -25.355 1.00 93.06 404 GLY A C 1
ATOM 3171 O O . GLY A 1 404 ? 0.745 -0.326 -24.607 1.00 93.06 404 GLY A O 1
ATOM 3172 N N . THR A 1 405 ? 1.295 -1.348 -26.503 1.00 95.00 405 THR A N 1
ATOM 3173 C CA . THR A 1 405 ? 2.246 -0.297 -26.927 1.00 95.00 405 THR A CA 1
ATOM 3174 C C . THR A 1 405 ? 1.610 0.832 -27.737 1.00 95.00 405 THR A C 1
ATOM 3176 O O . THR A 1 405 ? 2.294 1.809 -28.049 1.00 95.00 405 THR A O 1
ATOM 3179 N N . LEU A 1 406 ? 0.315 0.755 -28.061 1.00 91.69 406 LEU A N 1
ATOM 3180 C CA . LEU A 1 406 ? -0.331 1.654 -29.018 1.00 91.69 406 LEU A CA 1
ATOM 3181 C C . LEU A 1 406 ? -0.237 3.134 -28.623 1.00 91.69 406 LEU A C 1
ATOM 3183 O O . LEU A 1 406 ? 0.054 3.974 -29.473 1.00 91.69 406 LEU A O 1
ATOM 3187 N N . ALA A 1 407 ? -0.445 3.464 -27.345 1.00 89.56 407 ALA A N 1
ATOM 3188 C CA . ALA A 1 407 ? -0.369 4.845 -26.862 1.00 89.56 407 ALA A CA 1
ATOM 3189 C C . ALA A 1 407 ? 1.044 5.437 -27.011 1.00 89.56 407 ALA A C 1
ATOM 3191 O O . ALA A 1 407 ? 1.204 6.596 -27.399 1.00 89.56 407 ALA A O 1
ATOM 3192 N N . LEU A 1 408 ? 2.074 4.628 -26.755 1.00 91.25 408 LEU A N 1
ATOM 3193 C CA . LEU A 1 408 ? 3.467 5.015 -26.959 1.00 91.25 408 LEU A CA 1
ATOM 3194 C C . LEU A 1 408 ? 3.792 5.146 -28.451 1.00 91.25 408 LEU A C 1
ATOM 3196 O O . LEU A 1 408 ? 4.406 6.131 -28.850 1.00 91.25 408 LEU A O 1
ATOM 3200 N N . LEU A 1 409 ? 3.326 4.214 -29.287 1.00 89.94 409 LEU A N 1
ATOM 3201 C CA . LEU A 1 409 ? 3.526 4.265 -30.737 1.00 89.94 409 LEU A CA 1
ATOM 3202 C C . LEU A 1 409 ? 2.877 5.512 -31.356 1.00 89.94 409 LEU A C 1
ATOM 3204 O O . LEU A 1 409 ? 3.509 6.207 -32.148 1.00 89.94 409 LEU A O 1
ATOM 3208 N N . LEU A 1 410 ? 1.646 5.837 -30.946 1.00 87.75 410 LEU A N 1
ATOM 3209 C CA . LEU A 1 410 ? 0.946 7.065 -31.337 1.00 87.75 410 LEU A CA 1
ATOM 3210 C C . LEU A 1 410 ? 1.743 8.312 -30.960 1.00 87.75 410 LEU A C 1
ATOM 3212 O O . LEU A 1 410 ? 1.769 9.276 -31.721 1.00 87.75 410 LEU A O 1
ATOM 3216 N N . HIS A 1 411 ? 2.388 8.296 -29.795 1.00 86.00 411 HIS A N 1
ATOM 3217 C CA . HIS A 1 411 ? 3.196 9.413 -29.330 1.00 86.00 411 HIS A CA 1
ATOM 3218 C C . HIS A 1 411 ? 4.502 9.572 -30.126 1.00 86.00 411 HIS A C 1
ATOM 3220 O O . HIS A 1 411 ? 4.895 10.696 -30.424 1.00 86.00 411 HIS A O 1
ATOM 3226 N N . VAL A 1 412 ? 5.158 8.464 -30.484 1.00 84.88 412 VAL A N 1
ATOM 3227 C CA . VAL A 1 412 ? 6.450 8.466 -31.194 1.00 84.88 412 VAL A CA 1
ATOM 3228 C C . VAL A 1 412 ? 6.291 8.752 -32.693 1.00 84.88 412 VAL A C 1
ATOM 3230 O O . VAL A 1 412 ? 7.039 9.555 -33.249 1.00 84.88 412 VAL A O 1
ATOM 3233 N N . GLU A 1 413 ? 5.322 8.111 -33.348 1.00 84.38 413 GLU A N 1
ATOM 3234 C CA . GLU A 1 413 ? 5.148 8.148 -34.810 1.00 84.38 413 GLU A CA 1
ATOM 3235 C C . GLU A 1 413 ? 4.070 9.142 -35.275 1.00 84.38 413 GLU A C 1
ATOM 3237 O O . GLU A 1 413 ? 4.030 9.549 -36.440 1.00 84.38 413 GLU A O 1
ATOM 3242 N N . GLY A 1 414 ? 3.179 9.552 -34.369 1.00 84.31 414 GLY A N 1
ATOM 3243 C CA . GLY A 1 414 ? 1.999 10.340 -34.702 1.00 84.31 414 GLY A CA 1
ATOM 3244 C C . GLY A 1 414 ? 0.951 9.552 -35.508 1.00 84.31 414 GLY A C 1
ATOM 3245 O O . GLY A 1 414 ? 1.189 8.428 -35.959 1.00 84.31 414 GLY A O 1
ATOM 3246 N N . PRO A 1 415 ? -0.236 10.141 -35.746 1.00 82.25 415 PRO A N 1
ATOM 3247 C CA . PRO A 1 415 ? -1.316 9.464 -36.470 1.00 82.25 415 PRO A CA 1
ATOM 3248 C C . PRO A 1 415 ? -0.931 9.051 -37.900 1.00 82.25 415 PRO A C 1
ATOM 3250 O O . PRO A 1 415 ? -1.310 7.979 -38.366 1.00 82.25 415 PRO A O 1
ATOM 3253 N N . GLY A 1 416 ? -0.150 9.889 -38.592 1.00 80.62 416 GLY A N 1
ATOM 3254 C CA . GLY A 1 416 ? 0.301 9.623 -39.961 1.00 80.62 416 GLY A CA 1
ATOM 3255 C C . GLY A 1 416 ? 1.277 8.450 -40.060 1.00 80.62 416 GLY A C 1
ATOM 3256 O O . GLY A 1 416 ? 1.155 7.641 -40.976 1.00 80.62 416 GLY A O 1
ATOM 3257 N N . GLY A 1 417 ? 2.201 8.315 -39.101 1.00 82.56 417 GLY A N 1
ATOM 3258 C CA . GLY A 1 417 ? 3.139 7.192 -39.066 1.00 82.56 417 GLY A CA 1
ATOM 3259 C C . GLY A 1 417 ? 2.435 5.857 -38.820 1.00 82.56 417 GLY A C 1
ATOM 3260 O O . GLY A 1 417 ? 2.732 4.872 -39.491 1.00 82.56 417 GLY A O 1
ATOM 3261 N N . ILE A 1 418 ? 1.413 5.832 -37.956 1.00 82.31 418 ILE A N 1
ATOM 3262 C CA . ILE A 1 418 ? 0.595 4.624 -37.761 1.00 82.31 418 ILE A CA 1
ATOM 3263 C C . ILE A 1 418 ? -0.160 4.243 -39.033 1.00 82.31 418 ILE A C 1
ATOM 3265 O O . ILE A 1 418 ? -0.171 3.070 -39.403 1.00 82.31 418 ILE A O 1
ATOM 3269 N N . LEU A 1 419 ? -0.756 5.213 -39.732 1.00 82.44 419 LEU A N 1
ATOM 3270 C CA . LEU A 1 419 ? -1.412 4.944 -41.014 1.00 82.44 419 LEU A CA 1
ATOM 3271 C C . LEU A 1 419 ? -0.433 4.354 -42.035 1.00 82.44 419 LEU A C 1
ATOM 3273 O O . LEU A 1 419 ? -0.791 3.402 -42.724 1.00 82.44 419 LEU A O 1
ATOM 3277 N N . ALA A 1 420 ? 0.803 4.857 -42.090 1.00 82.06 420 ALA A N 1
ATOM 3278 C CA . ALA A 1 420 ? 1.838 4.316 -42.966 1.00 82.06 420 ALA A CA 1
ATOM 3279 C C . ALA A 1 420 ? 2.211 2.865 -42.606 1.00 82.06 420 ALA A C 1
ATOM 3281 O O . ALA A 1 420 ? 2.342 2.031 -43.501 1.00 82.06 420 ALA A O 1
ATOM 3282 N N . ILE A 1 421 ? 2.317 2.532 -41.313 1.00 80.44 421 ILE A N 1
ATOM 3283 C CA . ILE A 1 421 ? 2.562 1.155 -40.850 1.00 80.44 421 ILE A CA 1
ATOM 3284 C C . ILE A 1 421 ? 1.408 0.232 -41.266 1.00 80.44 421 ILE A C 1
ATOM 3286 O O . ILE A 1 421 ? 1.645 -0.834 -41.832 1.00 80.44 421 ILE A O 1
ATOM 3290 N N . VAL A 1 422 ? 0.157 0.648 -41.039 1.00 81.19 422 VAL A N 1
ATOM 3291 C CA . VAL A 1 422 ? -1.035 -0.129 -41.426 1.00 81.19 422 VAL A CA 1
ATOM 3292 C C . VAL A 1 422 ? -1.086 -0.344 -42.940 1.00 81.19 422 VAL A C 1
ATOM 3294 O O . VAL A 1 422 ? -1.359 -1.454 -43.397 1.00 81.19 422 VAL A O 1
ATOM 3297 N N . GLN A 1 423 ? -0.784 0.692 -43.726 1.00 81.38 423 GLN A N 1
ATOM 3298 C CA . GLN A 1 423 ? -0.722 0.600 -45.184 1.00 81.38 423 GLN A CA 1
ATOM 3299 C C . GLN A 1 423 ? 0.369 -0.372 -45.645 1.00 81.38 423 GLN A C 1
ATOM 3301 O O . GLN A 1 423 ? 0.088 -1.226 -46.479 1.00 81.38 423 GLN A O 1
ATOM 3306 N N . ALA A 1 424 ? 1.573 -0.304 -45.070 1.00 80.81 424 ALA A N 1
ATOM 3307 C CA . ALA A 1 424 ? 2.672 -1.207 -45.408 1.00 80.81 424 ALA A CA 1
ATOM 3308 C C . ALA A 1 424 ? 2.333 -2.681 -45.119 1.00 80.81 424 ALA A C 1
ATOM 3310 O O . ALA A 1 424 ? 2.632 -3.556 -45.931 1.00 80.81 424 ALA A O 1
ATOM 3311 N N . VAL A 1 425 ? 1.664 -2.960 -43.994 1.00 77.69 425 VAL A N 1
ATOM 3312 C CA . VAL A 1 425 ? 1.181 -4.312 -43.664 1.00 77.69 425 VAL A CA 1
ATOM 3313 C C . VAL A 1 425 ? 0.129 -4.782 -44.672 1.00 77.69 425 VAL A C 1
ATOM 3315 O O . VAL A 1 425 ? 0.193 -5.922 -45.129 1.00 77.69 425 VAL A O 1
ATOM 3318 N N . ASN A 1 426 ? -0.813 -3.913 -45.049 1.00 74.62 426 ASN A N 1
ATOM 3319 C CA . ASN A 1 426 ? -1.872 -4.256 -45.998 1.00 74.62 426 ASN A CA 1
ATOM 3320 C C . ASN A 1 426 ? -1.309 -4.593 -47.391 1.00 74.62 426 ASN A C 1
ATOM 3322 O O . ASN A 1 426 ? -1.713 -5.589 -47.987 1.00 74.62 426 ASN A O 1
ATOM 3326 N N . THR A 1 427 ? -0.324 -3.828 -47.874 1.00 77.00 427 THR A N 1
ATOM 3327 C CA . THR A 1 427 ? 0.372 -4.112 -49.141 1.00 77.00 427 THR A CA 1
ATOM 3328 C C . THR A 1 427 ? 1.108 -5.454 -49.087 1.00 77.00 427 THR A C 1
ATOM 3330 O O . THR A 1 427 ? 0.952 -6.279 -49.983 1.00 77.00 427 THR A O 1
ATOM 3333 N N . HIS A 1 428 ? 1.826 -5.744 -47.995 1.00 73.69 428 HIS A N 1
ATOM 3334 C CA . HIS A 1 428 ? 2.514 -7.030 -47.830 1.00 73.69 428 HIS A CA 1
ATOM 3335 C C . HIS A 1 428 ? 1.565 -8.239 -47.773 1.00 73.69 428 HIS A C 1
ATOM 3337 O O . HIS A 1 428 ? 1.925 -9.315 -48.252 1.00 73.69 428 HIS A O 1
ATOM 3343 N N . MET A 1 429 ? 0.359 -8.091 -47.213 1.00 69.06 429 MET A N 1
ATOM 3344 C CA . MET A 1 429 ? -0.647 -9.162 -47.237 1.00 69.06 429 MET A CA 1
ATOM 3345 C C . MET A 1 429 ? -1.222 -9.397 -48.639 1.00 69.06 429 MET A C 1
ATOM 3347 O O . MET A 1 429 ? -1.504 -10.541 -48.993 1.00 69.06 429 MET A O 1
ATOM 3351 N N . GLN A 1 430 ? -1.372 -8.341 -49.442 1.00 68.69 430 GLN A N 1
ATOM 3352 C CA . GLN A 1 430 ? -1.847 -8.446 -50.825 1.00 68.69 430 GLN A CA 1
ATOM 3353 C C . GLN A 1 430 ? -0.811 -9.125 -51.734 1.00 68.69 430 GLN A C 1
ATOM 3355 O O . GLN A 1 430 ? -1.174 -10.008 -52.509 1.00 68.69 430 GLN A O 1
ATOM 3360 N N . ASP A 1 431 ? 0.475 -8.809 -51.568 1.00 67.19 431 ASP A N 1
ATOM 3361 C CA . ASP A 1 431 ? 1.563 -9.430 -52.337 1.00 67.19 431 ASP A CA 1
ATOM 3362 C C . ASP A 1 431 ? 1.801 -10.904 -51.943 1.00 67.19 431 ASP A C 1
ATOM 3364 O O . ASP A 1 431 ? 2.114 -11.748 -52.786 1.00 67.19 431 ASP A O 1
ATOM 3368 N N . GLY A 1 432 ? 1.604 -11.254 -50.666 1.00 54.66 432 GLY A N 1
ATOM 3369 C CA . GLY A 1 432 ? 1.706 -12.635 -50.178 1.00 54.66 432 GLY A CA 1
ATOM 3370 C C . GLY A 1 432 ? 0.560 -13.549 -50.633 1.00 54.66 432 GLY A C 1
ATOM 3371 O O . GLY A 1 432 ? 0.761 -14.751 -50.781 1.00 54.66 432 GLY A O 1
ATOM 3372 N N . ALA A 1 433 ? -0.626 -12.995 -50.903 1.00 50.78 433 ALA A N 1
ATOM 3373 C CA . ALA A 1 433 ? -1.767 -13.746 -51.431 1.00 50.78 433 ALA A CA 1
ATOM 3374 C C . ALA A 1 433 ? -1.674 -14.007 -52.950 1.00 50.78 433 ALA A C 1
ATOM 3376 O O . ALA A 1 433 ? -2.350 -14.899 -53.453 1.00 50.78 433 ALA A O 1
ATOM 3377 N N . GLY A 1 434 ? -0.830 -13.261 -53.675 1.00 50.09 434 GLY A N 1
ATOM 3378 C CA . GLY A 1 434 ? -0.647 -13.374 -55.129 1.00 50.09 434 GLY A CA 1
ATOM 3379 C C . GLY A 1 434 ? 0.460 -14.330 -55.596 1.00 50.09 434 GLY A C 1
ATOM 3380 O O . GLY A 1 434 ? 0.724 -14.396 -56.791 1.00 50.09 434 GLY A O 1
ATOM 3381 N N . SER A 1 435 ? 1.131 -15.048 -54.687 1.00 45.38 435 SER A N 1
ATOM 3382 C CA . SER A 1 435 ? 2.244 -15.970 -55.007 1.00 45.38 435 SER A CA 1
ATOM 3383 C C . SER A 1 435 ? 1.943 -17.448 -54.709 1.00 45.38 435 SER A C 1
ATOM 3385 O O . SER A 1 435 ? 2.845 -18.283 -54.715 1.00 45.38 435 SER A O 1
ATOM 3387 N N . GLY A 1 436 ? 0.669 -17.775 -54.475 1.00 47.12 436 GLY A N 1
ATOM 3388 C CA . GLY A 1 436 ? 0.157 -19.139 -54.362 1.00 47.12 436 GLY A CA 1
ATOM 3389 C C . GLY A 1 436 ? -0.813 -19.485 -55.492 1.00 47.12 436 GLY A C 1
ATOM 3390 O O . GLY A 1 436 ? -1.972 -19.773 -55.211 1.00 47.12 436 GLY A O 1
ATOM 3391 N N . GLU A 1 437 ? -0.343 -19.443 -56.740 1.00 37.22 437 GLU A N 1
ATOM 3392 C CA . GLU A 1 437 ? -0.919 -20.186 -57.875 1.00 37.22 437 GLU A CA 1
ATOM 3393 C C . GLU A 1 437 ? 0.150 -21.081 -58.505 1.00 37.22 437 GLU A C 1
ATOM 3395 O O . GLU A 1 437 ? 1.283 -20.586 -58.723 1.00 37.22 437 GLU A O 1
#

Solvent-accessible surface area (backbone atoms only — not comparable to full-atom values): 24239 Å² total; per-residue (Å²): 145,81,56,63,64,61,42,41,50,47,19,30,54,29,12,55,72,57,37,59,69,58,26,53,48,36,51,55,49,49,54,52,51,55,50,51,31,64,76,68,66,52,77,67,57,72,68,50,50,55,64,45,51,75,60,89,48,100,73,52,40,44,68,42,37,49,48,44,54,38,52,49,54,10,55,77,44,30,59,69,91,76,54,53,70,68,56,37,47,55,53,37,54,54,49,38,60,35,22,59,66,26,25,45,61,53,16,21,62,43,20,31,56,22,41,76,57,69,33,52,69,47,21,51,52,27,45,67,66,30,54,91,88,42,72,35,36,42,52,15,50,44,34,41,28,50,39,28,48,75,73,66,37,54,68,60,19,51,52,51,48,50,52,49,50,55,54,24,69,72,43,96,53,63,65,48,39,54,50,40,46,52,49,47,27,53,50,28,50,74,68,74,33,28,68,61,21,45,56,45,57,67,68,58,71,74,79,86,43,72,72,45,57,57,42,52,76,76,43,84,74,83,46,72,69,61,53,52,51,51,39,55,49,47,52,25,47,41,50,49,51,46,55,55,52,50,63,69,74,65,75,83,75,95,70,86,83,92,71,96,71,86,75,83,76,78,83,80,84,91,77,87,74,68,80,91,62,63,58,86,66,48,49,63,54,47,51,56,48,48,68,66,44,44,73,78,77,32,60,47,69,59,34,37,48,42,43,44,68,57,42,38,50,52,26,56,73,49,67,36,49,72,66,36,58,71,41,47,68,59,46,48,61,33,50,65,65,45,62,61,71,66,26,14,54,54,41,28,59,52,26,51,57,54,39,55,54,51,67,75,54,84,69,80,69,52,97,78,86,62,78,80,47,72,66,54,56,52,51,54,49,51,54,50,51,49,43,54,56,24,49,78,76,31,73,68,45,26,52,26,48,50,62,16,32,41,71,34,48,45,67,75,51,33,73,67,43,52,51,50,52,55,50,54,53,53,53,53,54,55,59,63,66,72,72,79,126

Sequence (437 aa):
LVSLQSRRVAAMIFGQAGEVDEVLTQIATIESVQTAQRETGYAPAKEDTTLLRQVKRTSANSDVDFLVYTLRNAIDAMPLRQLRREERIALADQLALLGVRSDGWTAASATGVLVELGALHYAVQVVEQIAPQDPSRSEALIMLVRSLLALGEDELAAEQAQRALDWAESLPMRNPERALTWGLAELYLQHNQPTLALQLLDRWREPTGWRQRLRTLWGETVDDDGLRNRRLRLHALLQLENDHSALTTGGSVNTEPADGRVAATPPNSTATVAPSTNPTQEIPSLIRTLRRTAPRLLEGEALVHFYVEGLLQPLLRAQREEQAWELLPDLQRALLTSSGSKHADRVAAVAELLRDVLQRRPNERGRGGVPSHPVRNVIDAFLRDLWRESAQRGLWQVVHSIEGTLALLLHVEGPGGILAIVQAVNTHMQDGAGSGE

Nearest PDB structures (foldseek):
  4g2v-assembly1_A  TM=4.683E-01  e=5.936E-02  Mus musculus
  8rtc-assembly1_A  TM=3.569E-01  e=1.280E-02  Bacillus phage phi3T
  7uxh-assembly1_C  TM=2.114E-01  e=1.277E+00  Homo sapiens
  9f44-assembly1_A  TM=1.870E-01  e=1.441E+00  Homo sapiens
  6bcu-assembly1_B  TM=2.460E-01  e=5.039E+00  Homo sapiens